Protein AF-0000000066671469 (afdb_homodimer)

InterPro domains:
  IPR004136 Nitronate monooxygenase [cd04730] (6-267)
  IPR013785 Aldolase-type TIM barrel [G3DSA:3.20.20.70] (1-340)

Nearest PDB structures (foldseek):
  5lsm-assembly6_E  TM=9.141E-01  e=2.714E-33  Shewanella oneidensis MR-1
  5lsm-assembly5_F  TM=9.129E-01  e=2.401E-33  Shewanella oneidensis MR-1
  5lsm-assembly3_H-4  TM=9.068E-01  e=1.416E-32  Shewanella oneidensis MR-1
  5lsm-assembly5_D  TM=8.955E-01  e=2.838E-31  Shewanella oneidensis MR-1
  5lsm-assembly6_G-5  TM=8.726E-01  e=1.637E-31  Shewanella oneidensis MR-1

pLDDT: mean 96.64, std 5.45, range [43.66, 98.94]

Radius of gyration: 25.26 Å; Cα contacts (8 Å, |Δi|>4): 1655; chains: 2; bounding box: 47×72×66 Å

Solvent-accessible surface area (backbone atoms only — not comparable to full-atom values): 33752 Å² total; per-residue (Å²): 108,73,77,78,65,37,42,30,50,40,31,42,42,54,35,57,85,40,36,46,31,43,62,32,31,28,33,33,23,73,51,32,28,40,14,26,40,38,34,48,90,33,48,42,68,56,39,50,53,44,52,52,51,22,56,75,65,31,89,62,68,39,28,41,30,42,52,44,64,72,72,79,60,63,64,82,68,47,45,66,48,54,54,58,51,44,71,82,39,62,61,46,67,64,44,76,72,47,57,45,44,69,56,36,52,53,47,41,43,76,56,52,49,52,26,39,33,31,32,34,27,69,76,52,45,67,58,44,48,50,35,42,74,46,63,20,46,38,32,31,34,26,56,46,61,70,50,42,52,53,35,53,74,35,60,42,60,31,37,32,40,45,15,59,32,28,42,30,66,59,37,46,65,76,80,54,77,86,51,63,64,45,58,69,44,32,40,67,30,44,42,50,54,37,62,76,71,47,84,64,51,31,30,33,29,37,26,44,59,45,15,24,40,44,22,13,42,30,11,34,63,26,66,27,32,34,35,49,52,37,49,43,46,11,78,48,24,45,44,51,68,50,50,49,61,54,39,68,47,87,64,57,35,25,71,32,18,52,61,30,13,45,54,22,21,15,46,61,34,59,47,49,72,71,35,31,88,68,40,42,78,28,52,48,23,36,31,44,16,37,43,53,37,29,52,50,19,52,75,68,59,37,62,45,48,37,90,37,57,25,18,68,34,34,64,60,40,49,81,41,53,47,34,59,47,51,48,51,34,50,52,38,17,53,53,23,40,53,52,36,61,67,44,63,63,54,82,123,108,73,76,80,68,38,43,30,51,39,29,42,42,54,36,56,86,40,37,45,30,44,60,33,29,28,33,32,23,73,51,32,28,40,15,25,40,37,34,48,90,32,48,41,68,56,40,50,51,44,53,51,52,23,55,72,67,30,87,64,68,40,26,40,30,40,54,45,64,70,69,79,61,64,62,82,68,46,46,65,49,53,53,59,50,46,74,82,39,62,62,43,67,62,42,76,71,46,57,45,42,70,55,36,51,52,46,40,42,78,55,53,47,51,28,38,34,30,33,34,27,69,75,51,45,68,58,45,48,50,35,43,75,46,63,20,45,38,32,32,35,25,56,46,61,71,51,42,52,54,35,51,73,35,59,43,60,31,37,32,41,45,15,57,31,28,43,30,66,60,38,45,64,75,80,55,78,87,51,63,65,44,59,70,46,30,40,67,29,44,42,52,53,36,61,75,71,48,85,66,52,32,32,33,27,37,27,45,57,47,16,24,40,45,22,13,40,29,11,36,63,26,67,28,31,34,36,48,54,37,49,44,45,10,78,48,25,45,43,51,68,50,51,48,61,55,40,68,44,90,65,57,35,25,73,33,19,54,59,29,12,45,54,22,19,15,46,61,36,58,47,50,73,71,35,32,88,67,40,42,77,27,52,48,23,36,32,44,18,38,44,53,37,28,52,52,18,53,76,67,58,37,61,45,48,38,90,38,56,25,18,70,35,34,65,59,39,49,80,41,53,47,33,59,46,50,50,51,34,51,54,38,18,53,52,22,40,52,53,36,63,67,45,62,67,54,82,123

Structure (mmCIF, N/CA/C/O backbone):
data_AF-0000000066671469-model_v1
#
loop_
_entity.id
_entity.type
_entity.pdbx_description
1 polymer 'Propionate 3-nitronate monooxygenase'
#
loop_
_atom_site.group_PDB
_atom_site.id
_atom_site.type_symbol
_atom_site.label_atom_id
_atom_site.label_alt_id
_atom_site.label_comp_id
_atom_site.label_asym_id
_atom_site.label_entity_id
_atom_site.label_seq_id
_atom_site.pdbx_PDB_ins_code
_atom_site.Cartn_x
_atom_site.Cartn_y
_atom_site.Cartn_z
_atom_site.occupancy
_atom_site.B_iso_or_equiv
_atom_site.auth_seq_id
_atom_site.auth_comp_id
_atom_site.auth_asym_id
_atom_site.auth_atom_id
_atom_site.pdbx_PDB_model_num
ATOM 1 N N . MET A 1 1 ? 20.531 -11.008 -22.906 1 92.94 1 MET A N 1
ATOM 2 C CA . MET A 1 1 ? 19.312 -11.344 -22.172 1 92.94 1 MET A CA 1
ATOM 3 C C . MET A 1 1 ? 18.078 -10.914 -22.938 1 92.94 1 MET A C 1
ATOM 5 O O . MET A 1 1 ? 18.125 -9.961 -23.719 1 92.94 1 MET A O 1
ATOM 9 N N . ILE A 1 2 ? 16.969 -11.641 -22.766 1 93.5 2 ILE A N 1
ATOM 10 C CA . ILE A 1 2 ? 15.695 -11.398 -23.453 1 93.5 2 ILE A CA 1
ATOM 11 C C . ILE A 1 2 ? 15.289 -9.938 -23.266 1 93.5 2 ILE A C 1
ATOM 13 O O . ILE A 1 2 ? 14.859 -9.273 -24.219 1 93.5 2 ILE A O 1
ATOM 17 N N . ILE A 1 3 ? 15.477 -9.438 -22.031 1 92.44 3 ILE A N 1
ATOM 18 C CA . ILE A 1 3 ? 15.031 -8.094 -21.672 1 92.44 3 ILE A CA 1
ATOM 19 C C . ILE A 1 3 ? 15.789 -7.059 -22.5 1 92.44 3 ILE A C 1
ATOM 21 O O . ILE A 1 3 ? 15.25 -6 -22.828 1 92.44 3 ILE A O 1
ATOM 25 N N . ASP A 1 4 ? 17 -7.32 -22.922 1 88.81 4 ASP A N 1
ATOM 26 C CA . ASP A 1 4 ? 17.844 -6.41 -23.703 1 88.81 4 ASP A CA 1
ATOM 27 C C . ASP A 1 4 ? 17.422 -6.414 -25.172 1 88.81 4 ASP A C 1
ATOM 29 O O . ASP A 1 4 ? 17.75 -5.492 -25.922 1 88.81 4 ASP A O 1
ATOM 33 N N . ASP A 1 5 ? 16.703 -7.379 -25.562 1 87.56 5 ASP A N 1
ATOM 34 C CA . ASP A 1 5 ? 16.375 -7.547 -26.984 1 87.56 5 ASP A CA 1
ATOM 35 C C . ASP A 1 5 ? 14.93 -7.172 -27.266 1 87.56 5 ASP A C 1
ATOM 37 O O . ASP A 1 5 ? 14.484 -7.227 -28.406 1 87.56 5 ASP A O 1
ATOM 41 N N . LEU A 1 6 ? 14.156 -6.781 -26.25 1 89.25 6 LEU A N 1
ATOM 42 C CA . LEU A 1 6 ? 12.758 -6.426 -26.469 1 89.25 6 LEU A CA 1
ATOM 43 C C . LEU A 1 6 ? 12.648 -5.133 -27.266 1 89.25 6 LEU A C 1
ATOM 45 O O . LEU A 1 6 ? 13.305 -4.141 -26.953 1 89.25 6 LEU A O 1
ATOM 49 N N . THR A 1 7 ? 11.82 -5.133 -28.328 1 89.44 7 THR A N 1
ATOM 50 C CA . THR A 1 7 ? 11.523 -3.93 -29.094 1 89.44 7 THR A CA 1
ATOM 51 C C . THR A 1 7 ? 10.609 -2.996 -28.312 1 89.44 7 THR A C 1
ATOM 53 O O . THR A 1 7 ? 10.734 -1.772 -28.406 1 89.44 7 THR A O 1
ATOM 56 N N . ILE A 1 8 ? 9.727 -3.57 -27.625 1 94.94 8 ILE A N 1
ATOM 57 C CA . ILE A 1 8 ? 8.805 -2.871 -26.734 1 94.94 8 ILE A CA 1
ATOM 58 C C . ILE A 1 8 ? 8.914 -3.445 -25.328 1 94.94 8 ILE A C 1
ATOM 60 O O . ILE A 1 8 ? 8.836 -4.66 -25.125 1 94.94 8 ILE A O 1
ATOM 64 N N . PRO A 1 9 ? 9.125 -2.629 -24.359 1 96.31 9 PRO A N 1
ATOM 65 C CA . PRO A 1 9 ? 9.336 -3.111 -22.984 1 96.31 9 PRO A CA 1
ATOM 66 C C . PRO A 1 9 ? 8.031 -3.479 -22.281 1 96.31 9 PRO A C 1
ATOM 68 O O . PRO A 1 9 ? 7.773 -3.01 -21.172 1 96.31 9 PRO A O 1
ATOM 71 N N . ILE A 1 10 ? 7.227 -4.254 -22.953 1 97.81 10 ILE A N 1
ATOM 72 C CA . ILE A 1 10 ? 5.949 -4.723 -22.438 1 97.81 10 ILE A CA 1
ATOM 73 C C . ILE A 1 10 ? 5.945 -6.246 -22.375 1 97.81 10 ILE A C 1
ATOM 75 O O . ILE A 1 10 ? 6.262 -6.918 -23.359 1 97.81 10 ILE A O 1
ATOM 79 N N . VAL A 1 11 ? 5.664 -6.758 -21.188 1 98.62 11 VAL A N 1
ATOM 80 C CA . VAL A 1 11 ? 5.555 -8.188 -20.938 1 98.62 11 VAL A CA 1
ATOM 81 C C . VAL A 1 11 ? 4.109 -8.547 -20.578 1 98.62 11 VAL A C 1
ATOM 83 O O . VAL A 1 11 ? 3.467 -7.844 -19.797 1 98.62 11 VAL A O 1
ATOM 86 N N . LEU A 1 12 ? 3.576 -9.57 -21.25 1 98.88 12 LEU A N 1
ATOM 87 C CA . LEU A 1 12 ? 2.27 -10.109 -20.891 1 98.88 12 LEU A CA 1
ATOM 88 C C . LEU A 1 12 ? 2.367 -10.984 -19.656 1 98.88 12 LEU A C 1
ATOM 90 O O . LEU A 1 12 ? 3.119 -11.961 -19.641 1 98.88 12 LEU A O 1
ATOM 94 N N . ALA A 1 13 ? 1.638 -10.562 -18.609 1 98.81 13 ALA A N 1
ATOM 95 C CA . ALA A 1 13 ? 1.617 -11.352 -17.375 1 98.81 13 ALA A CA 1
ATOM 96 C C . ALA A 1 13 ? 0.934 -12.695 -17.594 1 98.81 13 ALA A C 1
ATOM 98 O O . ALA A 1 13 ? -0.052 -12.789 -18.328 1 98.81 13 ALA A O 1
ATOM 99 N N . PRO A 1 14 ? 1.446 -13.734 -16.984 1 98.69 14 PRO A N 1
ATOM 100 C CA . PRO A 1 14 ? 0.707 -15 -16.969 1 98.69 14 PRO A CA 1
ATOM 101 C C . PRO A 1 14 ? -0.539 -14.938 -16.078 1 98.69 14 PRO A C 1
ATOM 103 O O . PRO A 1 14 ? -0.444 -14.617 -14.898 1 98.69 14 PRO A O 1
ATOM 106 N N . MET A 1 15 ? -1.627 -15.203 -16.609 1 97.94 15 MET A N 1
ATOM 107 C CA . MET A 1 15 ? -2.9 -15.164 -15.891 1 97.94 15 MET A CA 1
ATOM 108 C C . MET A 1 15 ? -3.582 -16.531 -15.922 1 97.94 15 MET A C 1
ATOM 110 O O . MET A 1 15 ? -4.41 -16.797 -16.797 1 97.94 15 MET A O 1
ATOM 114 N N . ALA A 1 16 ? -3.291 -17.281 -15.008 1 95.31 16 ALA A N 1
ATOM 115 C CA . ALA A 1 16 ? -3.748 -18.672 -14.945 1 95.31 16 ALA A CA 1
ATOM 116 C C . ALA A 1 16 ? -5.262 -18.734 -14.75 1 95.31 16 ALA A C 1
ATOM 118 O O . ALA A 1 16 ? -5.859 -17.844 -14.148 1 95.31 16 ALA A O 1
ATOM 119 N N . GLY A 1 17 ? -5.828 -19.766 -15.227 1 91.5 17 GLY A N 1
ATOM 120 C CA . GLY A 1 17 ? -7.238 -20.016 -14.977 1 91.5 17 GLY A CA 1
ATOM 121 C C . GLY A 1 17 ? -8.141 -19.578 -16.125 1 91.5 17 GLY A C 1
ATOM 122 O O . GLY A 1 17 ? -9.352 -19.469 -15.953 1 91.5 17 GLY A O 1
ATOM 123 N N . GLY A 1 18 ? -7.551 -19.219 -17.266 1 92.12 18 GLY A N 1
ATOM 124 C CA . GLY A 1 18 ? -8.43 -18.938 -18.375 1 92.12 18 GLY A CA 1
ATOM 125 C C . GLY A 1 18 ? -7.938 -17.781 -19.234 1 92.12 18 GLY A C 1
ATOM 126 O O . GLY A 1 18 ? -7.766 -17.938 -20.453 1 92.12 18 GLY A O 1
ATOM 127 N N . PRO A 1 19 ? -7.621 -16.688 -18.656 1 96.56 19 PRO A N 1
ATOM 128 C CA . PRO A 1 19 ? -7.336 -15.492 -19.453 1 96.56 19 PRO A CA 1
ATOM 129 C C . PRO A 1 19 ? -6.121 -15.664 -20.359 1 96.56 19 PRO A C 1
ATOM 131 O O . PRO A 1 19 ? -6.105 -15.148 -21.484 1 96.56 19 PRO A O 1
ATOM 134 N N . SER A 1 20 ? -5.137 -16.359 -19.922 1 96.38 20 SER A N 1
ATOM 135 C CA . SER A 1 20 ? -3.943 -16.609 -20.719 1 96.38 20 SER A CA 1
ATOM 136 C C . SER A 1 20 ? -4.199 -17.672 -21.781 1 96.38 20 SER A C 1
ATOM 138 O O . SER A 1 20 ? -4.414 -18.844 -21.469 1 96.38 20 SER A O 1
ATOM 140 N N . THR A 1 21 ? -4.262 -17.281 -23.031 1 98.19 21 THR A N 1
ATOM 141 C CA . THR A 1 21 ? -4.402 -18.188 -24.156 1 98.19 21 THR A CA 1
ATOM 142 C C . THR A 1 21 ? -3.188 -18.109 -25.078 1 98.19 21 THR A C 1
ATOM 144 O O . THR A 1 21 ? -2.455 -17.109 -25.062 1 98.19 21 THR A O 1
ATOM 147 N N . PRO A 1 22 ? -2.928 -19.203 -25.812 1 98.5 22 PRO A N 1
ATOM 148 C CA . PRO A 1 22 ? -1.897 -19.125 -26.859 1 98.5 22 PRO A CA 1
ATOM 149 C C . PRO A 1 22 ? -2.104 -17.938 -27.797 1 98.5 22 PRO A C 1
ATOM 151 O O . PRO A 1 22 ? -1.138 -17.281 -28.188 1 98.5 22 PRO A O 1
ATOM 154 N N . GLU A 1 23 ? -3.387 -17.625 -28.141 1 98.38 23 GLU A N 1
ATOM 155 C CA . GLU A 1 23 ? -3.715 -16.516 -29.047 1 98.38 23 GLU A CA 1
ATOM 156 C C . GLU A 1 23 ? -3.307 -15.18 -28.453 1 98.38 23 GLU A C 1
ATOM 158 O O . GLU A 1 23 ? -2.738 -14.336 -29.141 1 98.38 23 GLU A O 1
ATOM 163 N N . LEU A 1 24 ? -3.594 -14.969 -27.156 1 98.75 24 LEU A N 1
ATOM 164 C CA . LEU A 1 24 ? -3.215 -13.734 -26.469 1 98.75 24 LEU A CA 1
ATOM 165 C C . LEU A 1 24 ? -1.699 -13.586 -26.406 1 98.75 24 LEU A C 1
ATOM 167 O O . LEU A 1 24 ? -1.159 -12.523 -26.719 1 98.75 24 LEU A O 1
ATOM 171 N N . THR A 1 25 ? -1.001 -14.664 -26 1 98.69 25 THR A N 1
ATOM 172 C CA . THR A 1 25 ? 0.455 -14.68 -25.922 1 98.69 25 THR A CA 1
ATOM 173 C C . THR A 1 25 ? 1.081 -14.352 -27.266 1 98.69 25 THR A C 1
ATOM 175 O O . THR A 1 25 ? 1.972 -13.5 -27.359 1 98.69 25 THR A O 1
ATOM 178 N N . ALA A 1 26 ? 0.572 -14.969 -28.312 1 98.38 26 ALA A N 1
ATOM 179 C CA . ALA A 1 26 ? 1.08 -14.75 -29.672 1 98.38 26 ALA A CA 1
ATOM 180 C C . ALA A 1 26 ? 0.849 -13.305 -30.109 1 98.38 26 ALA A C 1
ATOM 182 O O . ALA A 1 26 ? 1.729 -12.688 -30.719 1 98.38 26 ALA A O 1
ATOM 183 N N . ALA A 1 27 ? -0.359 -12.781 -29.812 1 98.31 27 ALA A N 1
ATOM 184 C CA . ALA A 1 27 ? -0.706 -11.422 -30.234 1 98.31 27 ALA A CA 1
ATOM 185 C C . ALA A 1 27 ? 0.233 -10.398 -29.609 1 98.31 27 ALA A C 1
ATOM 187 O O . ALA A 1 27 ? 0.713 -9.492 -30.281 1 98.31 27 ALA A O 1
ATOM 188 N N . VAL A 1 28 ? 0.548 -10.516 -28.328 1 98.06 28 VAL A N 1
ATOM 189 C CA . VAL A 1 28 ? 1.421 -9.586 -27.609 1 98.06 28 VAL A CA 1
ATOM 190 C C . VAL A 1 28 ? 2.846 -9.695 -28.156 1 98.06 28 VAL A C 1
ATOM 192 O O . VAL A 1 28 ? 3.506 -8.688 -28.406 1 98.06 28 VAL A O 1
ATOM 195 N N . THR A 1 29 ? 3.33 -10.961 -28.344 1 96.62 29 THR A N 1
ATOM 196 C CA . THR A 1 29 ? 4.699 -11.188 -28.797 1 96.62 29 THR A CA 1
ATOM 197 C C . THR A 1 29 ? 4.891 -10.688 -30.219 1 96.62 29 THR A C 1
ATOM 199 O O . THR A 1 29 ? 5.91 -10.07 -30.547 1 96.62 29 THR A O 1
ATOM 202 N N . ARG A 1 30 ? 3.881 -10.867 -31.078 1 94.94 30 ARG A N 1
ATOM 203 C CA . ARG A 1 30 ? 3.945 -10.391 -32.469 1 94.94 30 ARG A CA 1
ATOM 204 C C . ARG A 1 30 ? 4 -8.867 -32.5 1 94.94 30 ARG A C 1
ATOM 206 O O . ARG A 1 30 ? 4.574 -8.297 -33.438 1 94.94 30 ARG A O 1
ATOM 213 N N . ALA A 1 31 ? 3.434 -8.266 -31.547 1 95.25 31 ALA A N 1
ATOM 214 C CA . ALA A 1 31 ? 3.387 -6.805 -31.5 1 95.25 31 ALA A CA 1
ATOM 215 C C . ALA A 1 31 ? 4.695 -6.227 -30.969 1 95.25 31 ALA A C 1
ATOM 217 O O . ALA A 1 31 ? 4.875 -5.008 -30.938 1 95.25 31 ALA A O 1
ATOM 218 N N . GLY A 1 32 ? 5.648 -7.09 -30.562 1 94.44 32 GLY A N 1
ATOM 219 C CA . GLY A 1 32 ? 6.957 -6.621 -30.141 1 94.44 32 GLY A CA 1
ATOM 220 C C . GLY A 1 32 ? 7.184 -6.762 -28.656 1 94.44 32 GLY A C 1
ATOM 221 O O . GLY A 1 32 ? 8.281 -6.508 -28.156 1 94.44 32 GLY A O 1
ATOM 222 N N . GLY A 1 33 ? 6.102 -7.207 -27.891 1 96.62 33 GLY A N 1
ATOM 223 C CA . GLY A 1 33 ? 6.266 -7.512 -26.484 1 96.62 33 GLY A CA 1
ATOM 224 C C . GLY A 1 33 ? 6.777 -8.914 -26.234 1 96.62 33 GLY A C 1
ATOM 225 O O . GLY A 1 33 ? 7.277 -9.578 -27.141 1 96.62 33 GLY A O 1
ATOM 226 N N . PHE A 1 34 ? 6.852 -9.289 -25.016 1 97.94 34 PHE A N 1
ATOM 227 C CA . PHE A 1 34 ? 7.211 -10.641 -24.594 1 97.94 34 PHE A CA 1
ATOM 228 C C . PHE A 1 34 ? 6.074 -11.281 -23.812 1 97.94 34 PHE A C 1
ATOM 230 O O . PHE A 1 34 ? 5.602 -10.719 -22.812 1 97.94 34 PHE A O 1
ATOM 237 N N . GLY A 1 35 ? 5.605 -12.398 -24.281 1 98.19 35 GLY A N 1
ATOM 238 C CA . GLY A 1 35 ? 4.449 -13.016 -23.656 1 98.19 35 GLY A CA 1
ATOM 239 C C . GLY A 1 35 ? 4.805 -14.219 -22.797 1 98.19 35 GLY A C 1
ATOM 240 O O . GLY A 1 35 ? 5.672 -15.016 -23.172 1 98.19 35 GLY A O 1
ATOM 241 N N . PHE A 1 36 ? 4.152 -14.336 -21.641 1 98.62 36 PHE A N 1
ATOM 242 C CA . PHE A 1 36 ? 4.207 -15.555 -20.828 1 98.62 36 PHE A CA 1
ATOM 243 C C . PHE A 1 36 ? 2.898 -16.328 -20.922 1 98.62 36 PHE A C 1
ATOM 245 O O . PHE A 1 36 ? 1.817 -15.758 -20.75 1 98.62 36 PHE A O 1
ATOM 252 N N . LEU A 1 37 ? 3.023 -17.562 -21.219 1 98.19 37 LEU A N 1
ATOM 253 C CA . LEU A 1 37 ? 1.923 -18.5 -21.016 1 98.19 37 LEU A CA 1
ATOM 254 C C . LEU A 1 37 ? 1.815 -18.922 -19.562 1 98.19 37 LEU A C 1
ATOM 256 O O . LEU A 1 37 ? 2.83 -19.156 -18.906 1 98.19 37 LEU A O 1
ATOM 260 N N . ALA A 1 38 ? 0.601 -18.938 -19.047 1 98.38 38 ALA A N 1
ATOM 261 C CA . ALA A 1 38 ? 0.368 -19.438 -17.703 1 98.38 38 ALA A CA 1
ATOM 262 C C . ALA A 1 38 ? 0.188 -20.953 -17.688 1 98.38 38 ALA A C 1
ATOM 264 O O . ALA A 1 38 ? -0.628 -21.484 -18.453 1 98.38 38 ALA A O 1
ATOM 265 N N . ALA A 1 39 ? 0.874 -21.641 -16.891 1 98.5 39 ALA A N 1
ATOM 266 C CA . ALA A 1 39 ? 0.75 -23.078 -16.781 1 98.5 39 ALA A CA 1
ATOM 267 C C . ALA A 1 39 ? 0.127 -23.5 -15.453 1 98.5 39 ALA A C 1
ATOM 269 O O . ALA A 1 39 ? -0.037 -24.688 -15.18 1 98.5 39 ALA A O 1
ATOM 270 N N . GLY A 1 40 ? -0.161 -22.5 -14.578 1 97.56 40 GLY A N 1
ATOM 271 C CA . GLY A 1 40 ? -0.863 -22.812 -13.344 1 97.56 40 GLY A CA 1
ATOM 272 C C . GLY A 1 40 ? -2.129 -23.625 -13.57 1 97.56 40 GLY A C 1
ATOM 273 O O . GLY A 1 40 ? -2.916 -23.312 -14.469 1 97.56 40 GLY A O 1
ATOM 274 N N . TYR A 1 41 ? -2.369 -24.672 -12.852 1 96.19 41 TYR A N 1
ATOM 275 C CA . TYR A 1 41 ? -3.551 -25.531 -12.836 1 96.19 41 TYR A CA 1
ATOM 276 C C . TYR A 1 41 ? -3.592 -26.438 -14.062 1 96.19 41 TYR A C 1
ATOM 278 O O . TYR A 1 41 ? -4.594 -27.109 -14.312 1 96.19 41 TYR A O 1
ATOM 286 N N . LEU A 1 42 ? -2.525 -26.438 -14.844 1 97.69 42 LEU A N 1
ATOM 287 C CA . LEU A 1 42 ? -2.422 -27.328 -16 1 97.69 42 LEU A CA 1
ATOM 288 C C . LEU A 1 42 ? -1.477 -28.484 -15.719 1 97.69 42 LEU A C 1
ATOM 290 O O . LEU A 1 42 ? -0.496 -28.328 -14.984 1 97.69 42 LEU A O 1
ATOM 294 N N . SER A 1 43 ? -1.778 -29.641 -16.312 1 98.06 43 SER A N 1
ATOM 295 C CA . SER A 1 43 ? -0.816 -30.734 -16.328 1 98.06 43 SER A CA 1
ATOM 296 C C . SER A 1 43 ? 0.35 -30.422 -17.266 1 98.06 43 SER A C 1
ATOM 298 O O . SER A 1 43 ? 0.272 -29.5 -18.078 1 98.06 43 SER A O 1
ATOM 300 N N . ALA A 1 44 ? 1.479 -31.188 -17.094 1 98.62 44 ALA A N 1
ATOM 301 C CA . ALA A 1 44 ? 2.598 -31.078 -18.031 1 98.62 44 ALA A CA 1
ATOM 302 C C . ALA A 1 44 ? 2.145 -31.297 -19.469 1 98.62 44 ALA A C 1
ATOM 304 O O . ALA A 1 44 ? 2.592 -30.609 -20.375 1 98.62 44 ALA A O 1
ATOM 305 N N . ALA A 1 45 ? 1.201 -32.25 -19.672 1 98.56 45 ALA A N 1
ATOM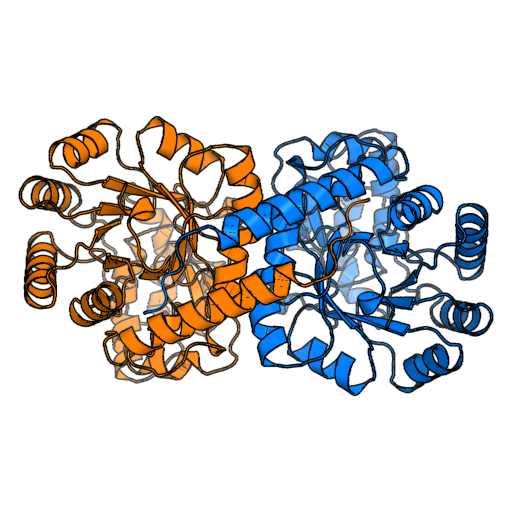 306 C CA . ALA A 1 45 ? 0.688 -32.562 -21 1 98.56 45 ALA A CA 1
ATOM 307 C C . ALA A 1 45 ? -0.092 -31.375 -21.578 1 98.56 45 ALA A C 1
ATOM 309 O O . ALA A 1 45 ? 0.091 -31 -22.734 1 98.56 45 ALA A O 1
ATOM 310 N N . ASP A 1 46 ? -0.98 -30.781 -20.766 1 98.31 46 ASP A N 1
ATOM 311 C CA . ASP A 1 46 ? -1.742 -29.625 -21.188 1 98.31 46 ASP A CA 1
ATOM 312 C C . ASP A 1 46 ? -0.822 -28.438 -21.469 1 98.31 46 ASP A C 1
ATOM 314 O O . ASP A 1 46 ? -1.066 -27.656 -22.391 1 98.31 46 ASP A O 1
ATOM 318 N N . THR A 1 47 ? 0.198 -28.281 -20.625 1 98.69 47 THR A N 1
ATOM 319 C CA . THR A 1 47 ? 1.192 -27.234 -20.828 1 98.69 47 THR A CA 1
ATOM 320 C C . THR A 1 47 ? 1.902 -27.422 -22.172 1 98.69 47 THR A C 1
ATOM 322 O O . THR A 1 47 ? 2.064 -26.469 -22.938 1 98.69 47 THR A O 1
ATOM 325 N N . ALA A 1 48 ? 2.297 -28.656 -22.453 1 98.81 48 ALA A N 1
ATOM 326 C CA . ALA A 1 48 ? 2.945 -28.969 -23.719 1 98.81 48 ALA A CA 1
ATOM 327 C C . ALA A 1 48 ? 2.049 -28.594 -24.906 1 98.81 48 ALA A C 1
ATOM 329 O O . ALA A 1 48 ? 2.521 -28.062 -25.906 1 98.81 48 ALA A O 1
ATOM 330 N N . ALA A 1 49 ? 0.757 -28.938 -24.797 1 98.62 49 ALA A N 1
ATOM 331 C CA . ALA A 1 49 ? -0.199 -28.609 -25.859 1 98.62 49 ALA A CA 1
ATOM 332 C C . ALA A 1 49 ? -0.294 -27.109 -26.078 1 98.62 49 ALA A C 1
ATOM 334 O O . ALA A 1 49 ? -0.372 -26.641 -27.219 1 98.62 49 ALA A O 1
ATOM 335 N N . ARG A 1 50 ? -0.286 -26.328 -25.031 1 98.31 50 ARG A N 1
ATOM 336 C CA . ARG A 1 50 ? -0.355 -24.875 -25.141 1 98.31 50 ARG A CA 1
ATOM 337 C C . ARG A 1 50 ? 0.926 -24.297 -25.734 1 98.31 50 ARG A C 1
ATOM 339 O O . ARG A 1 50 ? 0.883 -23.344 -26.5 1 98.31 50 ARG A O 1
ATOM 346 N N . ILE A 1 51 ? 2.076 -24.844 -25.344 1 98.69 51 ILE A N 1
ATOM 347 C CA . ILE A 1 51 ? 3.35 -24.438 -25.922 1 98.69 51 ILE A CA 1
ATOM 348 C C . ILE A 1 51 ? 3.326 -24.672 -27.438 1 98.69 51 ILE A C 1
ATOM 350 O O . ILE A 1 51 ? 3.68 -23.797 -28.219 1 98.69 51 ILE A O 1
ATOM 354 N N . ALA A 1 52 ? 2.865 -25.859 -27.844 1 98.56 52 ALA A N 1
ATOM 355 C CA . ALA A 1 52 ? 2.789 -26.188 -29.266 1 98.56 52 ALA A CA 1
ATOM 356 C C . ALA A 1 52 ? 1.851 -25.25 -30 1 98.56 52 ALA A C 1
ATOM 358 O O . ALA A 1 52 ? 2.17 -24.781 -31.094 1 98.56 52 ALA A O 1
ATOM 359 N N . ALA A 1 53 ? 0.672 -24.969 -29.438 1 98.56 53 ALA A N 1
ATOM 360 C CA . ALA A 1 53 ? -0.292 -24.062 -30.047 1 98.56 53 ALA A CA 1
ATOM 361 C C . ALA A 1 53 ? 0.304 -22.656 -30.203 1 98.56 53 ALA A C 1
ATOM 363 O O . ALA A 1 53 ? 0.091 -22 -31.219 1 98.56 53 ALA A O 1
ATOM 364 N N . THR A 1 54 ? 1.042 -22.172 -29.203 1 98.56 54 THR A N 1
ATOM 365 C CA . THR A 1 54 ? 1.668 -20.859 -29.25 1 98.56 54 THR A CA 1
ATOM 366 C C . THR A 1 54 ? 2.734 -20.812 -30.344 1 98.56 54 THR A C 1
ATOM 368 O O . THR A 1 54 ? 2.809 -19.844 -31.109 1 98.56 54 THR A O 1
ATOM 371 N N . ARG A 1 55 ? 3.557 -21.828 -30.453 1 98.25 55 ARG A N 1
ATOM 372 C CA . ARG A 1 55 ? 4.594 -21.906 -31.469 1 98.25 55 ARG A CA 1
ATOM 373 C C . ARG A 1 55 ? 3.984 -21.938 -32.875 1 98.25 55 ARG A C 1
ATOM 375 O O . ARG A 1 55 ? 4.586 -21.453 -33.844 1 98.25 55 ARG A O 1
ATOM 382 N N . SER A 1 56 ? 2.82 -22.516 -33 1 97.81 56 SER A N 1
ATOM 383 C CA . SER A 1 56 ? 2.117 -22.531 -34.281 1 97.81 56 SER A CA 1
ATOM 384 C C . SER A 1 56 ? 1.587 -21.156 -34.625 1 97.81 56 SER A C 1
ATOM 386 O O . SER A 1 56 ? 1.438 -20.812 -35.812 1 97.81 56 SER A O 1
ATOM 388 N N . ALA A 1 57 ? 1.342 -20.359 -33.625 1 97.06 57 ALA A N 1
ATOM 389 C CA . ALA A 1 57 ? 0.717 -19.062 -33.812 1 97.06 57 ALA A CA 1
ATOM 390 C C . ALA A 1 57 ? 1.77 -17.969 -34.031 1 97.06 57 ALA A C 1
ATOM 392 O O . ALA A 1 57 ? 1.472 -16.906 -34.562 1 97.06 57 ALA A O 1
ATOM 393 N N . THR A 1 58 ? 2.99 -18.219 -33.594 1 96.69 58 THR A N 1
ATOM 394 C CA . THR A 1 58 ? 4.039 -17.219 -33.719 1 96.69 58 THR A CA 1
ATOM 395 C C . THR A 1 58 ? 5.418 -17.875 -33.688 1 96.69 58 THR A C 1
ATOM 397 O O . THR A 1 58 ? 5.621 -18.859 -33 1 96.69 58 THR A O 1
ATOM 400 N N . ASP A 1 59 ? 6.434 -17.203 -34.344 1 95.31 59 ASP A N 1
ATOM 401 C CA . ASP A 1 59 ? 7.828 -17.641 -34.312 1 95.31 59 ASP A CA 1
ATOM 402 C C . ASP A 1 59 ? 8.617 -16.875 -33.25 1 95.31 59 ASP A C 1
ATOM 404 O O . ASP A 1 59 ? 9.781 -17.188 -33 1 95.31 59 ASP A O 1
ATOM 408 N N . ALA A 1 60 ? 7.953 -15.938 -32.656 1 95.56 60 ALA A N 1
ATOM 409 C CA . ALA A 1 60 ? 8.633 -15.125 -31.641 1 95.56 60 ALA A CA 1
ATOM 410 C C . ALA A 1 60 ? 8.82 -15.906 -30.344 1 95.56 60 ALA A C 1
ATOM 412 O O . ALA A 1 60 ? 8.016 -16.781 -30.016 1 95.56 60 ALA A O 1
ATOM 413 N N . PRO A 1 61 ? 9.938 -15.609 -29.703 1 96.62 61 PRO A N 1
ATOM 414 C CA . PRO A 1 61 ? 10.156 -16.281 -28.422 1 96.62 61 PRO A CA 1
ATOM 415 C C . PRO A 1 61 ? 9.117 -15.891 -27.359 1 96.62 61 PRO A C 1
ATOM 417 O O . PRO A 1 61 ? 8.602 -14.773 -27.391 1 96.62 61 PRO A O 1
ATOM 420 N N . PHE A 1 62 ? 8.758 -16.75 -26.484 1 98.31 62 PHE A N 1
ATOM 421 C CA . PHE A 1 62 ? 7.84 -16.547 -25.375 1 98.31 62 PHE A CA 1
ATOM 422 C C . PHE A 1 62 ? 8.266 -17.359 -24.156 1 98.31 62 PHE A C 1
ATOM 424 O O . PHE A 1 62 ? 9.234 -18.125 -24.219 1 98.31 62 PHE A O 1
ATOM 431 N N . GLY A 1 63 ? 7.652 -17.094 -23.016 1 98.75 63 GLY A N 1
ATOM 432 C CA . GLY A 1 63 ? 7.957 -17.812 -21.781 1 98.75 63 GLY A CA 1
ATOM 433 C C . GLY A 1 63 ? 6.777 -18.578 -21.234 1 98.75 63 GLY A C 1
ATOM 434 O O . GLY A 1 63 ? 5.664 -18.484 -21.75 1 98.75 63 GLY A O 1
ATOM 435 N N . VAL A 1 64 ? 7.062 -19.406 -20.266 1 98.94 64 VAL A N 1
ATOM 436 C CA . VAL A 1 64 ? 6.055 -20.156 -19.531 1 98.94 64 VAL A CA 1
ATOM 437 C C . VAL A 1 64 ? 6.199 -19.891 -18.031 1 98.94 64 VAL A C 1
ATOM 439 O O . VAL A 1 64 ? 7.316 -19.859 -17.516 1 98.94 64 VAL A O 1
ATOM 442 N N . ASN A 1 65 ? 5.105 -19.625 -17.422 1 98.94 65 ASN A N 1
ATOM 443 C CA . ASN A 1 65 ? 5.105 -19.375 -15.977 1 98.94 65 ASN A CA 1
ATOM 444 C C . ASN A 1 65 ? 4.68 -20.609 -15.195 1 98.94 65 ASN A C 1
ATOM 446 O O . ASN A 1 65 ? 3.721 -21.297 -15.57 1 98.94 65 ASN A O 1
ATOM 450 N N . LEU A 1 66 ? 5.352 -20.906 -14.117 1 98.88 66 LEU A N 1
ATOM 451 C CA . LEU A 1 66 ? 5.066 -22.016 -13.219 1 98.88 66 LEU A CA 1
ATOM 452 C C . LEU A 1 66 ? 4.785 -21.516 -11.805 1 98.88 66 LEU A C 1
ATOM 454 O O . LEU A 1 66 ? 5.336 -20.5 -11.383 1 98.88 66 LEU A O 1
ATOM 458 N N . PHE A 1 67 ? 3.973 -22.266 -11.055 1 98.56 67 PHE A N 1
ATOM 459 C CA . PHE A 1 67 ? 3.748 -22.062 -9.633 1 98.56 67 PHE A CA 1
ATOM 460 C C . PHE A 1 67 ? 4.691 -22.922 -8.805 1 98.56 67 PHE A C 1
ATOM 462 O O . PHE A 1 67 ? 4.668 -24.156 -8.906 1 98.56 67 PHE A O 1
ATOM 469 N N . VAL A 1 68 ? 5.508 -22.297 -8.031 1 98.69 68 VAL A N 1
ATOM 470 C CA . VAL A 1 68 ? 6.359 -23.047 -7.109 1 98.69 68 VAL A CA 1
ATOM 471 C C . VAL A 1 68 ? 5.512 -23.641 -5.992 1 98.69 68 VAL A C 1
ATOM 473 O O . VAL A 1 68 ? 4.781 -22.922 -5.301 1 98.69 68 VAL A O 1
ATOM 476 N N . PRO A 1 69 ? 5.605 -24.953 -5.859 1 97.56 69 PRO A N 1
ATOM 477 C CA . PRO A 1 69 ? 4.754 -25.578 -4.844 1 97.56 69 PRO A CA 1
ATOM 478 C C . PRO A 1 69 ? 5.207 -25.266 -3.422 1 97.56 69 PRO A C 1
ATOM 480 O O . PRO A 1 69 ? 6.406 -25.141 -3.164 1 97.56 69 PRO A O 1
ATOM 483 N N . GLY A 1 70 ? 4.25 -25 -2.566 1 95.25 70 GLY A N 1
ATOM 484 C CA . GLY A 1 70 ? 4.477 -24.938 -1.131 1 95.25 70 GLY A CA 1
ATOM 485 C C . GLY A 1 70 ? 4.082 -26.219 -0.412 1 95.25 70 GLY A C 1
ATOM 486 O O . GLY A 1 70 ? 3.625 -27.172 -1.039 1 95.25 70 GLY A O 1
ATOM 487 N N . PRO A 1 71 ? 4.293 -26.297 0.877 1 95.62 71 PRO A N 1
ATOM 488 C CA . PRO A 1 71 ? 3.9 -27.484 1.645 1 95.62 71 PRO A CA 1
ATOM 489 C C . PRO A 1 71 ? 2.387 -27.625 1.765 1 95.62 71 PRO A C 1
ATOM 491 O O . PRO A 1 71 ? 1.657 -26.641 1.697 1 95.62 71 PRO A O 1
ATOM 494 N N . ALA A 1 72 ? 1.956 -28.891 1.843 1 96.94 72 ALA A N 1
ATOM 495 C CA . ALA A 1 72 ? 0.544 -29.141 2.117 1 96.94 72 ALA A CA 1
ATOM 496 C C . ALA A 1 72 ? 0.123 -28.531 3.447 1 96.94 72 ALA A C 1
ATOM 498 O O . ALA A 1 72 ? 0.878 -28.562 4.422 1 96.94 72 ALA A O 1
ATOM 499 N N . THR A 1 73 ? -1.099 -27.953 3.512 1 97.38 73 THR A N 1
ATOM 500 C CA . THR A 1 73 ? -1.664 -27.438 4.754 1 97.38 73 THR A CA 1
ATOM 501 C C . THR A 1 73 ? -2.447 -28.516 5.484 1 97.38 73 THR A C 1
ATOM 503 O O . THR A 1 73 ? -3.295 -29.188 4.891 1 97.38 73 THR A O 1
ATOM 506 N N . PRO A 1 74 ? -2.195 -28.688 6.781 1 97.5 74 PRO A N 1
ATOM 507 C CA . PRO A 1 74 ? -2.996 -29.656 7.531 1 97.5 74 PRO A CA 1
ATOM 508 C C . PRO A 1 74 ? -4.488 -29.344 7.492 1 97.5 74 PRO A C 1
ATOM 510 O O . PRO A 1 74 ? -4.887 -28.188 7.633 1 97.5 74 PRO A O 1
ATOM 513 N N . ALA A 1 75 ? -5.254 -30.438 7.281 1 96.62 75 ALA A N 1
ATOM 514 C CA . ALA A 1 75 ? -6.699 -30.297 7.105 1 96.62 75 ALA A CA 1
ATOM 515 C C . ALA A 1 75 ? -7.328 -29.547 8.273 1 96.62 75 ALA A C 1
ATOM 517 O O . ALA A 1 75 ? -8.297 -28.812 8.094 1 96.62 75 ALA A O 1
ATOM 518 N N . ALA A 1 76 ? -6.855 -29.688 9.422 1 97.5 76 ALA A N 1
ATOM 519 C CA . ALA A 1 76 ? -7.398 -29.078 10.633 1 97.5 76 ALA A CA 1
ATOM 520 C C . ALA A 1 76 ? -7.348 -27.562 10.547 1 97.5 76 ALA A C 1
ATOM 522 O O . ALA A 1 76 ? -8.141 -26.875 11.195 1 97.5 76 ALA A O 1
ATOM 523 N N . GLU A 1 77 ? -6.422 -27.047 9.719 1 97.25 77 GLU A N 1
ATOM 524 C CA . GLU A 1 77 ? -6.207 -25.609 9.633 1 97.25 77 GLU A CA 1
ATOM 525 C C . GLU A 1 77 ? -7.266 -24.953 8.758 1 97.25 77 GLU A C 1
ATOM 527 O O . GLU A 1 77 ? -7.418 -23.719 8.781 1 97.25 77 GLU A O 1
ATOM 532 N N . PHE A 1 78 ? -8.031 -25.656 7.988 1 97.94 78 PHE A N 1
ATOM 533 C CA . PHE A 1 78 ? -9.023 -25.031 7.125 1 97.94 78 PHE A CA 1
ATOM 534 C C . PHE A 1 78 ? -10.359 -25.734 7.23 1 97.94 78 PHE A C 1
ATOM 536 O O . PHE A 1 78 ? -11.297 -25.422 6.496 1 97.94 78 PHE A O 1
ATOM 543 N N . ALA A 1 79 ? -10.555 -26.719 8.117 1 97.38 79 ALA A N 1
ATOM 544 C CA . ALA A 1 79 ? -11.781 -27.5 8.281 1 97.38 79 ALA A CA 1
ATOM 545 C C . ALA A 1 79 ? -12.953 -26.578 8.656 1 97.38 79 ALA A C 1
ATOM 547 O O . ALA A 1 79 ? -14.039 -26.703 8.094 1 97.38 79 ALA A O 1
ATOM 548 N N . ASP A 1 80 ? -12.766 -25.719 9.617 1 98.25 80 ASP A N 1
ATOM 549 C CA . ASP A 1 80 ? -13.82 -24.812 10.062 1 98.25 80 ASP A CA 1
ATOM 550 C C . ASP A 1 80 ? -14.281 -23.891 8.93 1 98.25 80 ASP A C 1
ATOM 552 O O . ASP A 1 80 ? -15.469 -23.594 8.805 1 98.25 80 ASP A O 1
ATOM 556 N N . TYR A 1 81 ? -13.398 -23.469 8.227 1 98.31 81 TYR A N 1
ATOM 557 C CA . TYR A 1 81 ? -13.719 -22.609 7.098 1 98.31 81 TYR A CA 1
ATOM 558 C C . TYR A 1 81 ? -14.57 -23.344 6.07 1 98.31 81 TYR A C 1
ATOM 560 O O . TYR A 1 81 ? -15.555 -22.797 5.566 1 98.31 81 TYR A O 1
ATOM 568 N N . LEU A 1 82 ? -14.188 -24.609 5.684 1 98 82 LEU A N 1
ATOM 569 C CA . LEU A 1 82 ? -14.977 -25.406 4.754 1 98 82 LEU A CA 1
ATOM 570 C C . LEU A 1 82 ? -16.375 -25.641 5.289 1 98 82 LEU A C 1
ATOM 572 O O . LEU A 1 82 ? -17.359 -25.641 4.527 1 98 82 LEU A O 1
ATOM 576 N N . THR A 1 83 ? -16.484 -25.797 6.578 1 97.94 83 THR A N 1
ATOM 577 C CA . THR A 1 83 ? -17.797 -25.938 7.207 1 97.94 83 THR A CA 1
ATOM 578 C C . THR A 1 83 ? -18.609 -24.656 7.051 1 97.94 83 THR A C 1
ATOM 580 O O . THR A 1 83 ? -19.797 -24.719 6.715 1 97.94 83 THR A O 1
ATOM 583 N N . GLU A 1 84 ? -17.969 -23.578 7.262 1 98.25 84 GLU A N 1
ATOM 584 C CA . GLU A 1 84 ? -18.609 -22.281 7.059 1 98.25 84 GLU A CA 1
ATOM 585 C C . GLU A 1 84 ? -19.125 -22.141 5.625 1 98.25 84 GLU A C 1
ATOM 587 O O . GLU A 1 84 ? -20.266 -21.766 5.406 1 98.25 84 GLU A O 1
ATOM 592 N N . LEU A 1 85 ? -18.312 -22.406 4.637 1 97.94 85 LEU A N 1
ATOM 593 C CA . LEU A 1 85 ? -18.672 -22.25 3.232 1 97.94 85 LEU A CA 1
ATOM 594 C C . LEU A 1 85 ? -19.828 -23.188 2.865 1 97.94 85 LEU A C 1
ATOM 596 O O . LEU A 1 85 ? -20.703 -22.812 2.076 1 97.94 85 LEU A O 1
ATOM 600 N N . ALA A 1 86 ? -19.828 -24.328 3.4 1 96.25 86 ALA A N 1
ATOM 601 C CA . ALA A 1 86 ? -20.781 -25.375 3.033 1 96.25 86 ALA A CA 1
ATOM 602 C C . ALA A 1 86 ? -22.172 -25.031 3.525 1 96.25 86 ALA A C 1
ATOM 604 O O . ALA A 1 86 ? -23.156 -25.656 3.096 1 96.25 86 ALA A O 1
ATOM 605 N N . ARG A 1 87 ? -22.25 -24.125 4.395 1 96.25 87 ARG A N 1
ATOM 606 C CA . ARG A 1 87 ? -23.562 -23.734 4.906 1 96.25 87 ARG A CA 1
ATOM 607 C C . ARG A 1 87 ? -24.453 -23.188 3.789 1 96.25 87 ARG A C 1
ATOM 609 O O . ARG A 1 87 ? -25.656 -23.453 3.756 1 96.25 87 ARG A O 1
ATOM 616 N N . ASP A 1 88 ? -23.844 -22.484 2.85 1 92.69 88 ASP A N 1
ATOM 617 C CA . ASP A 1 88 ? -24.656 -21.781 1.864 1 92.69 88 ASP A CA 1
ATOM 618 C C . ASP A 1 88 ? -24.156 -22.031 0.448 1 92.69 88 ASP A C 1
ATOM 620 O O . ASP A 1 88 ? -24.594 -21.391 -0.503 1 92.69 88 ASP A O 1
ATOM 624 N N . ASN A 1 89 ? -23.219 -22.938 0.313 1 95 89 ASN A N 1
ATOM 625 C CA . ASN A 1 89 ? -22.609 -23.172 -0.99 1 95 89 ASN A CA 1
ATOM 626 C C . ASN A 1 89 ? -22.281 -24.641 -1.211 1 95 89 ASN A C 1
ATOM 628 O O . ASN A 1 89 ? -22.125 -25.406 -0.25 1 95 89 ASN A O 1
ATOM 632 N N . GLU A 1 90 ? -22.312 -25.016 -2.408 1 93.69 90 GLU A N 1
ATOM 633 C CA . GLU A 1 90 ? -21.719 -26.297 -2.77 1 93.69 90 GLU A CA 1
ATOM 634 C C . GLU A 1 90 ? -20.188 -26.219 -2.754 1 93.69 90 GLU A C 1
ATOM 636 O O . GLU A 1 90 ? -19.594 -25.438 -3.5 1 93.69 90 GLU A O 1
ATOM 641 N N . VAL A 1 91 ? -19.641 -26.984 -1.877 1 94.69 91 VAL A N 1
ATOM 642 C CA . VAL A 1 91 ? -18.188 -26.984 -1.734 1 94.69 91 VAL A CA 1
ATOM 643 C C . VAL A 1 91 ? -17.609 -28.281 -2.273 1 94.69 91 VAL A C 1
ATOM 645 O O . VAL A 1 91 ? -18.172 -29.359 -2.053 1 94.69 91 VAL A O 1
ATOM 648 N N . GLY A 1 92 ? -16.484 -28.156 -3.049 1 97 92 GLY A N 1
ATOM 649 C CA . GLY A 1 92 ? -15.789 -29.328 -3.561 1 97 92 GLY A CA 1
ATOM 650 C C . GLY A 1 92 ? -14.797 -29.922 -2.57 1 97 92 GLY A C 1
ATOM 651 O O . GLY A 1 92 ? -14.875 -29.641 -1.37 1 97 92 GLY A O 1
ATOM 652 N N . THR A 1 93 ? -13.969 -30.812 -2.984 1 96.38 93 THR A N 1
ATOM 653 C CA . THR A 1 93 ? -12.977 -31.484 -2.152 1 96.38 93 THR A CA 1
ATOM 654 C C . THR A 1 93 ? -11.664 -30.703 -2.146 1 96.38 93 THR A C 1
ATOM 656 O O . THR A 1 93 ? -11.07 -30.469 -3.201 1 96.38 93 THR A O 1
ATOM 659 N N . ALA A 1 94 ? -11.297 -30.297 -0.926 1 96.5 94 ALA A N 1
ATOM 660 C CA . ALA A 1 94 ? -9.969 -29.719 -0.776 1 96.5 94 ALA A CA 1
ATOM 661 C C . ALA A 1 94 ? -8.883 -30.719 -1.141 1 96.5 94 ALA A C 1
ATOM 663 O O . ALA A 1 94 ? -8.938 -31.891 -0.738 1 96.5 94 ALA A O 1
ATOM 664 N N . LYS A 1 95 ? -7.91 -30.312 -1.92 1 96 95 LYS A N 1
ATOM 665 C CA . LYS A 1 95 ? -6.852 -31.203 -2.383 1 96 95 LYS A CA 1
ATOM 666 C C . LYS A 1 95 ? -5.516 -30.469 -2.473 1 96 95 LYS A C 1
ATOM 668 O O . LYS A 1 95 ? -5.461 -29.328 -2.906 1 96 95 LYS A O 1
ATOM 673 N N . TYR A 1 96 ? -4.547 -31.172 -1.91 1 96.81 96 TYR A N 1
ATOM 674 C CA . TYR A 1 96 ? -3.188 -30.688 -2.135 1 96.81 96 TYR A CA 1
ATOM 675 C C . TYR A 1 96 ? -2.607 -31.266 -3.42 1 96.81 96 TYR A C 1
ATOM 677 O O . TYR A 1 96 ? -2.816 -32.438 -3.727 1 96.81 96 TYR A O 1
ATOM 685 N N . ASP A 1 97 ? -1.896 -30.5 -4.172 1 95.94 97 ASP A N 1
ATOM 686 C CA . ASP A 1 97 ? -1.064 -30.969 -5.273 1 95.94 97 ASP A CA 1
ATOM 687 C C . ASP A 1 97 ? 0.1 -30.016 -5.535 1 95.94 97 ASP A C 1
ATOM 689 O O . ASP A 1 97 ? 0.122 -28.891 -5.016 1 95.94 97 ASP A O 1
ATOM 693 N N . THR A 1 98 ? 1.074 -30.422 -6.262 1 97.31 98 THR A N 1
ATOM 694 C CA . THR A 1 98 ? 2.279 -29.656 -6.547 1 97.31 98 THR A CA 1
ATOM 695 C C . THR A 1 98 ? 2.164 -28.938 -7.895 1 97.31 98 THR A C 1
ATOM 697 O O . THR A 1 98 ? 3.158 -28.438 -8.422 1 97.31 98 THR A O 1
ATOM 700 N N . ASP A 1 99 ? 0.986 -28.938 -8.492 1 97.88 99 ASP A N 1
ATOM 701 C CA . ASP A 1 99 ? 0.733 -28.328 -9.805 1 97.88 99 ASP A CA 1
ATOM 702 C C . ASP A 1 99 ? 1.64 -28.938 -10.867 1 97.88 99 ASP A C 1
ATOM 704 O O . ASP A 1 99 ? 2.156 -28.234 -11.734 1 97.88 99 ASP A O 1
ATOM 708 N N . ASP A 1 100 ? 1.889 -30.312 -10.734 1 98.25 100 ASP A N 1
ATOM 709 C CA . ASP A 1 100 ? 2.676 -31.078 -11.688 1 98.25 100 ASP A CA 1
ATOM 710 C C . ASP A 1 100 ? 4.07 -30.484 -11.867 1 98.25 100 ASP A C 1
ATOM 712 O O . ASP A 1 100 ? 4.625 -30.5 -12.961 1 98.25 100 ASP A O 1
ATOM 716 N N . TRP A 1 101 ? 4.676 -29.984 -10.789 1 98.5 101 TRP A N 1
ATOM 717 C CA . TRP A 1 101 ? 5.914 -29.203 -10.781 1 98.5 101 TRP A CA 1
ATOM 718 C C . TRP A 1 101 ? 7.047 -29.984 -11.445 1 98.5 101 TRP A C 1
ATOM 720 O O . TRP A 1 101 ? 7.633 -29.531 -12.422 1 98.5 101 TRP A O 1
ATOM 730 N N . ASP A 1 102 ? 7.305 -31.172 -10.969 1 98.5 102 ASP A N 1
ATOM 731 C CA . ASP A 1 102 ? 8.43 -31.953 -11.469 1 98.5 102 ASP A CA 1
ATOM 732 C C . ASP A 1 102 ? 8.25 -32.281 -12.945 1 98.5 102 ASP A C 1
ATOM 734 O O . ASP A 1 102 ? 9.195 -32.156 -13.734 1 98.5 102 ASP A O 1
ATOM 738 N N . ALA A 1 103 ? 7.062 -32.688 -13.281 1 98.81 103 ALA A N 1
ATOM 739 C CA . ALA A 1 103 ? 6.77 -33.062 -14.664 1 98.81 103 ALA A CA 1
ATOM 740 C C . ALA A 1 103 ? 6.883 -31.844 -15.586 1 98.81 103 ALA A C 1
ATOM 742 O O . ALA A 1 103 ? 7.355 -31.969 -16.719 1 98.81 103 ALA A O 1
ATOM 743 N N . LYS A 1 104 ? 6.445 -30.703 -15.102 1 98.88 104 LYS A N 1
ATOM 744 C CA . LYS A 1 104 ? 6.539 -29.484 -15.914 1 98.88 104 LYS A CA 1
ATOM 745 C C . LYS A 1 104 ? 7.988 -29.031 -16.062 1 98.88 104 LYS A C 1
ATOM 747 O O . LYS A 1 104 ? 8.391 -28.547 -17.109 1 98.88 104 LYS A O 1
ATOM 752 N N . LEU A 1 105 ? 8.789 -29.156 -15.016 1 98.81 105 LEU A N 1
ATOM 753 C CA . LEU A 1 105 ? 10.211 -28.844 -15.133 1 98.81 105 LEU A CA 1
ATOM 754 C C . LEU A 1 105 ? 10.883 -29.766 -16.156 1 98.81 105 LEU A C 1
ATOM 756 O O . LEU A 1 105 ? 11.641 -29.297 -17.016 1 98.81 105 LEU A O 1
ATOM 760 N N . ASP A 1 106 ? 10.578 -31.062 -16.016 1 98.81 106 ASP A N 1
ATOM 761 C CA . ASP A 1 106 ? 11.125 -32.031 -16.984 1 98.81 106 ASP A CA 1
ATOM 762 C C . ASP A 1 106 ? 10.711 -31.656 -18.406 1 98.81 106 ASP A C 1
ATOM 764 O O . ASP A 1 106 ? 11.531 -31.719 -19.328 1 98.81 106 ASP A O 1
ATOM 768 N N . LEU A 1 107 ? 9.445 -31.312 -18.609 1 98.88 107 LEU A N 1
ATOM 769 C CA . LEU A 1 107 ? 8.93 -30.891 -19.906 1 98.88 107 LEU A CA 1
ATOM 770 C C . LEU A 1 107 ? 9.727 -29.719 -20.469 1 98.88 107 LEU A C 1
ATOM 772 O O . LEU A 1 107 ? 10.141 -29.734 -21.625 1 98.88 107 LEU A O 1
ATOM 776 N N . LEU A 1 108 ? 10.023 -28.703 -19.625 1 98.88 108 LEU A N 1
ATOM 777 C CA . LEU A 1 108 ? 10.641 -27.469 -20.062 1 98.88 108 LEU A CA 1
ATOM 778 C C . LEU A 1 108 ? 12.141 -27.656 -20.297 1 98.88 108 LEU A C 1
ATOM 780 O O . LEU A 1 108 ? 12.758 -26.875 -21.031 1 98.88 108 LEU A O 1
ATOM 784 N N . VAL A 1 109 ? 12.719 -28.641 -19.641 1 98.75 109 VAL A N 1
ATOM 785 C CA . VAL A 1 109 ? 14.102 -29 -19.938 1 98.75 109 VAL A CA 1
ATOM 786 C C . VAL A 1 109 ? 14.188 -29.719 -21.266 1 98.75 109 VAL A C 1
ATOM 788 O O . VAL A 1 109 ? 15.086 -29.469 -22.062 1 98.75 109 VAL A O 1
ATOM 791 N N . ALA A 1 110 ? 13.234 -30.594 -21.516 1 98.56 110 ALA A N 1
ATOM 792 C CA . ALA A 1 110 ? 13.203 -31.391 -22.734 1 98.56 110 ALA A CA 1
ATOM 793 C C . ALA A 1 110 ? 12.781 -30.531 -23.922 1 98.56 110 ALA A C 1
ATOM 795 O O . ALA A 1 110 ? 13.227 -30.781 -25.047 1 98.56 110 ALA A O 1
ATOM 796 N N . ASP A 1 111 ? 11.891 -29.609 -23.766 1 98.19 111 ASP A N 1
ATOM 797 C CA . ASP A 1 111 ? 11.359 -28.688 -24.766 1 98.19 111 ASP A CA 1
ATOM 798 C C . ASP A 1 111 ? 11.438 -27.25 -24.281 1 98.19 111 ASP A C 1
ATOM 800 O O . ASP A 1 111 ? 10.422 -26.656 -23.906 1 98.19 111 ASP A O 1
ATOM 804 N N . PRO A 1 112 ? 12.586 -26.703 -24.375 1 98.5 112 PRO A N 1
ATOM 805 C CA . PRO A 1 112 ? 12.844 -25.422 -23.734 1 98.5 112 PRO A CA 1
ATOM 806 C C . PRO A 1 112 ? 12.086 -24.266 -24.375 1 98.5 112 PRO A C 1
ATOM 808 O O . PRO A 1 112 ? 11.805 -24.312 -25.578 1 98.5 112 PRO A O 1
ATOM 811 N N . VAL A 1 113 ? 11.656 -23.328 -23.641 1 98.69 113 VAL A N 1
ATOM 812 C CA . VAL A 1 113 ? 11.156 -22.016 -24.047 1 98.69 113 VAL A CA 1
ATOM 813 C C . VAL A 1 113 ? 12.188 -20.938 -23.688 1 98.69 113 VAL A C 1
ATOM 815 O O . VAL A 1 113 ? 13.195 -21.234 -23.047 1 98.69 113 VAL A O 1
ATOM 818 N N . ALA A 1 114 ? 11.961 -19.688 -24.172 1 98.5 114 ALA A N 1
ATOM 819 C CA . ALA A 1 114 ? 12.953 -18.625 -23.984 1 98.5 114 ALA A CA 1
ATOM 820 C C . ALA A 1 114 ? 13.156 -18.328 -22.5 1 98.5 114 ALA A C 1
ATOM 822 O O . ALA A 1 114 ? 14.289 -18.125 -22.047 1 98.5 114 ALA A O 1
ATOM 823 N N . ALA A 1 115 ? 12.07 -18.297 -21.75 1 98.88 115 ALA A N 1
ATOM 824 C CA . ALA A 1 115 ? 12.141 -17.984 -20.328 1 98.88 115 ALA A CA 1
ATOM 825 C C . ALA A 1 115 ? 11.125 -18.797 -19.531 1 98.88 115 ALA A C 1
ATOM 827 O O . ALA A 1 115 ? 10.016 -19.047 -20.016 1 98.88 115 ALA A O 1
ATOM 828 N N . VAL A 1 116 ? 11.516 -19.203 -18.359 1 98.94 116 VAL A N 1
ATOM 829 C CA . VAL A 1 116 ? 10.617 -19.766 -17.375 1 98.94 116 VAL A CA 1
ATOM 830 C C . VAL A 1 116 ? 10.469 -18.812 -16.188 1 98.94 116 VAL A C 1
ATOM 832 O O . VAL A 1 116 ? 11.461 -18.438 -15.562 1 98.94 116 VAL A O 1
ATOM 835 N N . SER A 1 117 ? 9.273 -18.344 -15.992 1 98.94 117 SER A N 1
ATOM 836 C CA . SER A 1 117 ? 9.031 -17.516 -14.812 1 98.94 117 SER A CA 1
ATOM 837 C C . SER A 1 117 ? 8.359 -18.328 -13.703 1 98.94 117 SER A C 1
ATOM 839 O O . SER A 1 117 ? 7.684 -19.312 -13.969 1 98.94 117 SER A O 1
ATOM 841 N N . CYS A 1 118 ? 8.609 -17.938 -12.484 1 98.88 118 CYS A N 1
ATOM 842 C CA . CYS A 1 118 ? 8.102 -18.641 -11.32 1 98.88 118 CYS A CA 1
ATOM 843 C C . CYS A 1 118 ? 7.387 -17.688 -10.367 1 98.88 118 CYS A C 1
ATOM 845 O O . CYS A 1 118 ? 7.844 -16.578 -10.141 1 98.88 118 CYS A O 1
ATOM 847 N N . THR A 1 119 ? 6.293 -18.125 -9.844 1 98.25 119 THR A N 1
ATOM 848 C CA . THR A 1 119 ? 5.449 -17.406 -8.891 1 98.25 119 THR A CA 1
ATOM 849 C C . THR A 1 119 ? 5.266 -18.219 -7.613 1 98.25 119 THR A C 1
ATOM 851 O O . THR A 1 119 ? 5.379 -19.453 -7.633 1 98.25 119 THR A O 1
ATOM 854 N N . PHE A 1 120 ? 5.066 -17.609 -6.418 1 98.12 120 PHE A N 1
ATOM 855 C CA . PHE A 1 120 ? 4.723 -18.156 -5.109 1 98.12 120 PHE A CA 1
ATOM 856 C C . PHE A 1 120 ? 5.973 -18.641 -4.383 1 98.12 120 PHE A C 1
ATOM 858 O O . PHE A 1 120 ? 5.898 -19.078 -3.234 1 98.12 120 PHE A O 1
ATOM 865 N N . GLY A 1 121 ? 7.082 -18.516 -4.938 1 98.19 121 GLY A N 1
ATOM 866 C CA . GLY A 1 121 ? 8.336 -18.984 -4.371 1 98.19 121 GLY A CA 1
ATOM 867 C C . GLY A 1 121 ? 9.492 -18.922 -5.348 1 98.19 121 GLY A C 1
ATOM 868 O O . GLY A 1 121 ? 9.375 -18.344 -6.426 1 98.19 121 GLY A O 1
ATOM 869 N N . CYS A 1 122 ? 10.633 -19.516 -4.93 1 98.69 122 CYS A N 1
ATOM 870 C CA . CYS A 1 122 ? 11.836 -19.578 -5.754 1 98.69 122 CYS A CA 1
ATOM 871 C C . CYS A 1 122 ? 12.281 -21.016 -5.973 1 98.69 122 CYS A C 1
ATOM 873 O O . CYS A 1 122 ? 12.383 -21.781 -5.02 1 98.69 122 CYS A O 1
ATOM 875 N N . PRO A 1 123 ? 12.461 -21.422 -7.262 1 98.69 123 PRO A N 1
ATOM 876 C CA . PRO A 1 123 ? 13.078 -22.734 -7.48 1 98.69 123 PRO A CA 1
ATOM 877 C C . PRO A 1 123 ? 14.43 -22.859 -6.785 1 98.69 123 PRO A C 1
ATOM 879 O O . PRO A 1 123 ? 15.062 -21.859 -6.445 1 98.69 123 PRO A O 1
ATOM 882 N N . THR A 1 124 ? 14.859 -24.125 -6.516 1 98.56 124 THR A N 1
ATOM 883 C CA . THR A 1 124 ? 16.203 -24.344 -5.98 1 98.56 124 THR A CA 1
ATOM 884 C C . THR A 1 124 ? 17.266 -23.953 -6.996 1 98.56 124 THR A C 1
ATOM 886 O O . THR A 1 124 ? 16.984 -23.859 -8.195 1 98.56 124 THR A O 1
ATOM 889 N N . ALA A 1 125 ? 18.469 -23.719 -6.465 1 98.69 125 ALA A N 1
ATOM 890 C CA . ALA A 1 125 ? 19.594 -23.406 -7.352 1 98.69 125 ALA A CA 1
ATOM 891 C C . ALA A 1 125 ? 19.797 -24.5 -8.383 1 98.69 125 ALA A C 1
ATOM 893 O O . ALA A 1 125 ? 20.125 -24.234 -9.539 1 98.69 125 ALA A O 1
ATOM 894 N N . ALA A 1 126 ? 19.641 -25.734 -8.008 1 98.69 126 ALA A N 1
ATOM 895 C CA . ALA A 1 126 ? 19.797 -26.859 -8.906 1 98.69 126 ALA A CA 1
ATOM 896 C C . ALA A 1 126 ? 18.75 -26.859 -10.008 1 98.69 126 ALA A C 1
ATOM 898 O O . ALA A 1 126 ? 19.047 -27.156 -11.164 1 98.69 126 ALA A O 1
ATOM 899 N N . GLU A 1 127 ? 17.484 -26.562 -9.633 1 98.81 127 GLU A N 1
ATOM 900 C CA . GLU A 1 127 ? 16.406 -26.469 -10.617 1 98.81 127 GLU A CA 1
ATOM 901 C C . GLU A 1 127 ? 16.656 -25.344 -11.609 1 98.81 127 GLU A C 1
ATOM 903 O O . GLU A 1 127 ? 16.422 -25.5 -12.812 1 98.81 127 GLU A O 1
ATOM 908 N N . ILE A 1 128 ? 17.125 -24.219 -11.156 1 98.88 128 ILE A N 1
ATOM 909 C CA . ILE A 1 128 ? 17.469 -23.109 -12.031 1 98.88 128 ILE A CA 1
ATOM 910 C C . ILE A 1 128 ? 18.609 -23.5 -12.969 1 98.88 128 ILE A C 1
ATOM 912 O O . ILE A 1 128 ? 18.547 -23.219 -14.172 1 98.88 128 ILE A O 1
ATOM 916 N N . ALA A 1 129 ? 19.594 -24.156 -12.445 1 98.62 129 ALA A N 1
ATOM 917 C CA . ALA A 1 129 ? 20.719 -24.609 -13.258 1 98.62 129 ALA A CA 1
ATOM 918 C C . ALA A 1 129 ? 20.25 -25.547 -14.367 1 98.62 129 ALA A C 1
ATOM 920 O O . ALA A 1 129 ? 20.75 -25.484 -15.492 1 98.62 129 ALA A O 1
ATOM 921 N N . ARG A 1 130 ? 19.344 -26.453 -14.055 1 98.69 130 ARG A N 1
ATOM 922 C CA . ARG A 1 130 ? 18.781 -27.375 -15.047 1 98.69 130 ARG A CA 1
ATOM 923 C C . ARG A 1 130 ? 18.141 -26.609 -16.203 1 98.69 130 ARG A C 1
ATOM 925 O O . ARG A 1 130 ? 18.328 -26.969 -17.359 1 98.69 130 ARG A O 1
ATOM 932 N N . LEU A 1 131 ? 17.344 -25.562 -15.867 1 98.88 131 LEU A N 1
ATOM 933 C CA . LEU A 1 131 ? 16.688 -24.75 -16.891 1 98.88 131 LEU A CA 1
ATOM 934 C C . LEU A 1 131 ? 17.719 -23.953 -17.688 1 98.88 131 LEU A C 1
ATOM 936 O O . LEU A 1 131 ? 17.594 -23.828 -18.906 1 98.88 131 LEU A O 1
ATOM 940 N N . HIS A 1 132 ? 18.734 -23.422 -17.016 1 98.81 132 HIS A N 1
ATOM 941 C CA . HIS A 1 132 ? 19.828 -22.719 -17.688 1 98.81 132 HIS A CA 1
ATOM 942 C C . HIS A 1 132 ? 20.547 -23.625 -18.688 1 98.81 132 HIS A C 1
ATOM 944 O O . HIS A 1 132 ? 20.812 -23.219 -19.812 1 98.81 132 HIS A O 1
ATOM 950 N N . ASP A 1 133 ? 20.859 -24.734 -18.234 1 98.62 133 ASP A N 1
ATOM 951 C CA . ASP A 1 133 ? 21.547 -25.703 -19.094 1 98.62 133 ASP A CA 1
ATOM 952 C C . ASP A 1 133 ? 20.734 -26.016 -20.344 1 98.62 133 ASP A C 1
ATOM 954 O O . ASP A 1 133 ? 21.297 -26.281 -21.406 1 98.62 133 ASP A O 1
ATOM 958 N N . ALA A 1 134 ? 19.375 -26.031 -20.188 1 98.69 134 ALA A N 1
ATOM 959 C CA . ALA A 1 134 ? 18.5 -26.281 -21.328 1 98.69 134 ALA A CA 1
ATOM 960 C C . ALA A 1 134 ? 18.391 -25.062 -22.234 1 98.69 134 ALA A C 1
ATOM 962 O O . ALA A 1 134 ? 17.859 -25.141 -23.344 1 98.69 134 ALA A O 1
ATOM 963 N N . GLY A 1 135 ? 18.859 -23.859 -21.75 1 98.44 135 GLY A N 1
ATOM 964 C CA . GLY A 1 135 ? 18.906 -22.656 -22.578 1 98.44 135 GLY A CA 1
ATOM 965 C C . GLY A 1 135 ? 17.859 -21.641 -22.203 1 98.44 135 GLY A C 1
ATOM 966 O O . GLY A 1 135 ? 17.703 -20.609 -22.891 1 98.44 135 GLY A O 1
ATOM 967 N N . SER A 1 136 ? 17.078 -21.875 -21.172 1 98.81 136 SER A N 1
ATOM 968 C CA . SER A 1 136 ? 16.047 -20.953 -20.75 1 98.81 136 SER A CA 1
ATOM 969 C C . SER A 1 136 ? 16.562 -19.984 -19.688 1 98.81 136 SER A C 1
ATOM 971 O O . SER A 1 136 ? 17.344 -20.375 -18.812 1 98.81 136 SER A O 1
ATOM 973 N N . GLU A 1 137 ? 16.172 -18.641 -19.812 1 98.88 137 GLU A N 1
ATOM 974 C CA . GLU A 1 137 ? 16.312 -17.75 -18.656 1 98.88 137 GLU A CA 1
ATOM 975 C C . GLU A 1 137 ? 15.312 -18.094 -17.562 1 98.88 137 GLU A C 1
ATOM 977 O O . GLU A 1 137 ? 14.25 -18.672 -17.844 1 98.88 137 GLU A O 1
ATOM 982 N N . VAL A 1 138 ? 15.641 -17.781 -16.328 1 98.94 138 VAL A N 1
ATOM 983 C CA . VAL A 1 138 ? 14.734 -17.984 -15.211 1 98.94 138 VAL A CA 1
ATOM 984 C C . VAL A 1 138 ? 14.375 -16.641 -14.578 1 98.94 138 VAL A C 1
ATOM 986 O O . VAL A 1 138 ? 15.258 -15.898 -14.125 1 98.94 138 VAL A O 1
ATOM 989 N N . TRP A 1 139 ? 13.086 -16.234 -14.625 1 98.94 139 TRP A N 1
ATOM 990 C CA . TRP A 1 139 ? 12.539 -15.039 -14 1 98.94 139 TRP A CA 1
ATOM 991 C C . TRP A 1 139 ? 11.773 -15.398 -12.727 1 98.94 139 TRP A C 1
ATOM 993 O O . TRP A 1 139 ? 10.945 -16.312 -12.727 1 98.94 139 TRP A O 1
ATOM 1003 N N . VAL A 1 140 ? 12.023 -14.734 -11.602 1 98.94 140 VAL A N 1
ATOM 1004 C CA . VAL A 1 140 ? 11.352 -15.039 -10.344 1 98.94 140 VAL A CA 1
ATOM 1005 C C . VAL A 1 140 ? 10.578 -13.812 -9.859 1 98.94 140 VAL A C 1
ATOM 1007 O O . VAL A 1 140 ? 11.133 -12.719 -9.781 1 98.94 140 VAL A O 1
ATOM 1010 N N . THR A 1 141 ? 9.297 -13.977 -9.602 1 98.94 141 THR A N 1
ATOM 1011 C CA . THR A 1 141 ? 8.484 -12.898 -9.07 1 98.94 141 THR A CA 1
ATOM 1012 C C . THR A 1 141 ? 8.75 -12.695 -7.582 1 98.94 141 THR A C 1
ATOM 1014 O O . THR A 1 141 ? 8.773 -13.664 -6.816 1 98.94 141 THR A O 1
ATOM 1017 N N . VAL A 1 142 ? 9.016 -11.477 -7.195 1 98.94 142 VAL A N 1
ATOM 1018 C CA . VAL A 1 142 ? 9.328 -11.125 -5.812 1 98.94 142 VAL A CA 1
ATOM 1019 C C . VAL A 1 142 ? 8.445 -9.969 -5.363 1 98.94 142 VAL A C 1
ATOM 1021 O O . VAL A 1 142 ? 8.031 -9.141 -6.184 1 98.94 142 VAL A O 1
ATOM 1024 N N . THR A 1 143 ? 8.18 -9.891 -4.039 1 98.62 143 THR A N 1
ATOM 1025 C CA . THR A 1 143 ? 7.34 -8.836 -3.484 1 98.62 143 THR A CA 1
ATOM 1026 C C . THR A 1 143 ? 8.078 -8.07 -2.393 1 98.62 143 THR A C 1
ATOM 1028 O O . THR A 1 143 ? 7.488 -7.234 -1.708 1 98.62 143 THR A O 1
ATOM 1031 N N . SER A 1 144 ? 9.375 -8.391 -2.152 1 97.94 144 SER A N 1
ATOM 1032 C CA . SER A 1 144 ? 10.18 -7.723 -1.133 1 97.94 144 SER A CA 1
ATOM 1033 C C . SER A 1 144 ? 11.664 -7.855 -1.434 1 97.94 144 SER A C 1
ATOM 1035 O O . SER A 1 144 ? 12.078 -8.742 -2.182 1 97.94 144 SER A O 1
ATOM 1037 N N . PRO A 1 145 ? 12.531 -6.965 -0.829 1 97.94 145 PRO A N 1
ATOM 1038 C CA . PRO A 1 145 ? 13.977 -7.102 -0.981 1 97.94 145 PRO A CA 1
ATOM 1039 C C . PRO A 1 145 ? 14.5 -8.438 -0.453 1 97.94 145 PRO A C 1
ATOM 1041 O O . PRO A 1 145 ? 15.445 -9 -1.014 1 97.94 145 PRO A O 1
ATOM 1044 N N . ALA A 1 146 ? 13.898 -8.945 0.654 1 97.69 146 ALA A N 1
ATOM 1045 C CA . ALA A 1 146 ? 14.328 -10.227 1.21 1 97.69 146 ALA A CA 1
ATOM 1046 C C . ALA A 1 146 ? 14.117 -11.359 0.205 1 97.69 146 ALA A C 1
ATOM 1048 O O . ALA A 1 146 ? 14.992 -12.211 0.027 1 97.69 146 ALA A O 1
ATOM 1049 N N . GLU A 1 147 ? 12.977 -11.406 -0.482 1 98.69 147 GLU A N 1
ATOM 1050 C CA . GLU A 1 147 ? 12.711 -12.406 -1.515 1 98.69 147 GLU A CA 1
ATOM 1051 C C . GLU A 1 147 ? 13.648 -12.234 -2.705 1 98.69 147 GLU A C 1
ATOM 1053 O O . GLU A 1 147 ? 14.117 -13.219 -3.275 1 98.69 147 GLU A O 1
ATOM 1058 N N . ALA A 1 148 ? 13.922 -10.984 -3.068 1 98.88 148 ALA A N 1
ATOM 1059 C CA . ALA A 1 148 ? 14.852 -10.703 -4.156 1 98.88 148 ALA A CA 1
ATOM 1060 C C . ALA A 1 148 ? 16.234 -11.281 -3.859 1 98.88 148 ALA A C 1
ATOM 1062 O O . ALA A 1 148 ? 16.875 -11.852 -4.738 1 98.88 148 ALA A O 1
ATOM 1063 N N . ALA A 1 149 ? 16.656 -11.078 -2.623 1 98.69 149 ALA A N 1
ATOM 1064 C CA . ALA A 1 149 ? 17.969 -11.594 -2.229 1 98.69 149 ALA A CA 1
ATOM 1065 C C . ALA A 1 149 ? 18.031 -13.109 -2.406 1 98.69 149 ALA A C 1
ATOM 1067 O O . ALA A 1 149 ? 19.016 -13.641 -2.908 1 98.69 149 ALA A O 1
ATOM 1068 N N . ILE A 1 150 ? 16.969 -13.828 -2.031 1 98.81 150 ILE A N 1
ATOM 1069 C CA . ILE A 1 150 ? 16.891 -15.273 -2.186 1 98.81 150 ILE A CA 1
ATOM 1070 C C . ILE A 1 150 ? 16.953 -15.641 -3.668 1 98.81 150 ILE A C 1
ATOM 1072 O O . ILE A 1 150 ? 17.734 -16.531 -4.055 1 98.81 150 ILE A O 1
ATOM 1076 N N . ALA A 1 151 ? 16.141 -14.992 -4.488 1 98.88 151 ALA A N 1
ATOM 1077 C CA . ALA A 1 151 ? 16.078 -15.281 -5.918 1 98.88 151 ALA A CA 1
ATOM 1078 C C . ALA A 1 151 ? 17.438 -15.062 -6.586 1 98.88 151 ALA A C 1
ATOM 1080 O O . ALA A 1 151 ? 17.875 -15.875 -7.402 1 98.88 151 ALA A O 1
ATOM 1081 N N . VAL A 1 152 ? 18.125 -13.898 -6.234 1 98.75 152 VAL A N 1
ATOM 1082 C CA . VAL A 1 152 ? 19.438 -13.57 -6.805 1 98.75 152 VAL A CA 1
ATOM 1083 C C . VAL A 1 152 ? 20.453 -14.633 -6.402 1 98.75 152 VAL A C 1
ATOM 1085 O O . VAL A 1 152 ? 21.219 -15.125 -7.242 1 98.75 152 VAL A O 1
ATOM 1088 N N . GLU A 1 153 ? 20.453 -15.008 -5.129 1 98.56 153 GLU A N 1
ATOM 1089 C CA . GLU A 1 153 ? 21.391 -16.016 -4.617 1 98.56 153 GLU A CA 1
ATOM 1090 C C . GLU A 1 153 ? 21.219 -17.344 -5.336 1 98.56 153 GLU A C 1
ATOM 1092 O O . GLU A 1 153 ? 22.188 -18.047 -5.594 1 98.56 153 GLU A O 1
ATOM 1097 N N . ARG A 1 154 ? 20.031 -17.688 -5.742 1 98.69 154 ARG A N 1
ATOM 1098 C CA . ARG A 1 154 ? 19.734 -18.984 -6.34 1 98.69 154 ARG A CA 1
ATOM 1099 C C . ARG A 1 154 ? 19.953 -18.969 -7.848 1 98.69 154 ARG A C 1
ATOM 1101 O O . ARG A 1 154 ? 19.906 -20 -8.508 1 98.69 154 ARG A O 1
ATOM 1108 N N . GLY A 1 155 ? 20.109 -17.734 -8.406 1 98.5 155 GLY A N 1
ATOM 1109 C CA . GLY A 1 155 ? 20.547 -17.656 -9.789 1 98.5 155 GLY A CA 1
ATOM 1110 C C . GLY A 1 155 ? 19.484 -17.125 -10.727 1 98.5 155 GLY A C 1
ATOM 1111 O O . GLY A 1 155 ? 19.578 -17.297 -11.945 1 98.5 155 GLY A O 1
ATOM 1112 N N . ALA A 1 156 ? 18.422 -16.516 -10.227 1 98.75 156 ALA A N 1
ATOM 1113 C CA . ALA A 1 156 ? 17.422 -15.898 -11.094 1 98.75 156 ALA A CA 1
ATOM 1114 C C . ALA A 1 156 ? 18.078 -14.898 -12.039 1 98.75 156 ALA A C 1
ATOM 1116 O O . ALA A 1 156 ? 18.953 -14.133 -11.641 1 98.75 156 ALA A O 1
ATOM 1117 N N . ASP A 1 157 ? 17.672 -14.844 -13.328 1 98.75 157 ASP A N 1
ATOM 1118 C CA . ASP A 1 157 ? 18.188 -13.906 -14.32 1 98.75 157 ASP A CA 1
ATOM 1119 C C . ASP A 1 157 ? 17.5 -12.547 -14.211 1 98.75 157 ASP A C 1
ATOM 1121 O O . ASP A 1 157 ? 18.141 -11.508 -14.406 1 98.75 157 ASP A O 1
ATOM 1125 N N . VAL A 1 158 ? 16.25 -12.539 -13.984 1 98.81 158 VAL A N 1
ATOM 1126 C CA . VAL A 1 158 ? 15.391 -11.367 -13.906 1 98.81 158 VAL A CA 1
ATOM 1127 C C . VAL A 1 158 ? 14.469 -11.469 -12.688 1 98.81 158 VAL A C 1
ATOM 1129 O O . VAL A 1 158 ? 13.992 -12.555 -12.352 1 98.81 158 VAL A O 1
ATOM 1132 N N . LEU A 1 159 ? 14.273 -10.414 -11.961 1 98.94 159 LEU A N 1
ATOM 1133 C CA . LEU A 1 159 ? 13.273 -10.312 -10.898 1 98.94 159 LEU A CA 1
ATOM 1134 C C . LEU A 1 159 ? 12.016 -9.625 -11.406 1 98.94 159 LEU A C 1
ATOM 1136 O O . LEU A 1 159 ? 12.086 -8.555 -12.016 1 98.94 159 LEU A O 1
ATOM 1140 N N . VAL A 1 160 ? 10.859 -10.242 -11.312 1 98.94 160 VAL A N 1
ATOM 1141 C CA . VAL A 1 160 ? 9.578 -9.602 -11.555 1 98.94 160 VAL A CA 1
ATOM 1142 C C . VAL A 1 160 ? 9.031 -9.016 -10.258 1 98.94 160 VAL A C 1
ATOM 1144 O O . VAL A 1 160 ? 8.57 -9.758 -9.383 1 98.94 160 VAL A O 1
ATOM 1147 N N . ALA A 1 161 ? 9.094 -7.727 -10.117 1 98.94 161 ALA A N 1
ATOM 1148 C CA . ALA A 1 161 ? 8.695 -7.031 -8.898 1 98.94 161 ALA A CA 1
ATOM 1149 C C . ALA A 1 161 ? 7.195 -6.75 -8.891 1 98.94 161 ALA A C 1
ATOM 1151 O O . ALA A 1 161 ? 6.715 -5.895 -9.641 1 98.94 161 ALA A O 1
ATOM 1152 N N . GLN A 1 162 ? 6.496 -7.414 -8.039 1 98.94 162 GLN A N 1
ATOM 1153 C CA . GLN A 1 162 ? 5.047 -7.285 -7.992 1 98.94 162 GLN A CA 1
ATOM 1154 C C . GLN A 1 162 ? 4.613 -6.359 -6.859 1 98.94 162 GLN A C 1
ATOM 1156 O O . GLN A 1 162 ? 4.805 -6.676 -5.684 1 98.94 162 GLN A O 1
ATOM 1161 N N . GLY A 1 163 ? 4.035 -5.219 -7.223 1 98.62 163 GLY A N 1
ATOM 1162 C CA . GLY A 1 163 ? 3.477 -4.293 -6.246 1 98.62 163 GLY A CA 1
ATOM 1163 C C . GLY A 1 163 ? 2.127 -4.73 -5.715 1 98.62 163 GLY A C 1
ATOM 1164 O O . GLY A 1 163 ? 1.495 -5.633 -6.273 1 98.62 163 GLY A O 1
ATOM 1165 N N . ALA A 1 164 ? 1.675 -4.059 -4.723 1 97.69 164 ALA A N 1
ATOM 1166 C CA . ALA A 1 164 ? 0.442 -4.391 -4.016 1 97.69 164 ALA A CA 1
ATOM 1167 C C . ALA A 1 164 ? -0.779 -4.148 -4.898 1 97.69 164 ALA A C 1
ATOM 1169 O O . ALA A 1 164 ? -1.862 -4.672 -4.625 1 97.69 164 ALA A O 1
ATOM 1170 N N . GLU A 1 165 ? -0.629 -3.332 -5.965 1 98.25 165 GLU A N 1
ATOM 1171 C CA . GLU A 1 165 ? -1.731 -2.926 -6.832 1 98.25 165 GLU A CA 1
ATOM 1172 C C . GLU A 1 165 ? -2.133 -4.055 -7.777 1 98.25 165 GLU A C 1
ATOM 1174 O O . GLU A 1 165 ? -3.18 -3.984 -8.43 1 98.25 165 GLU A O 1
ATOM 1179 N N . ALA A 1 166 ? -1.315 -5.086 -7.863 1 98.5 166 ALA A N 1
ATOM 1180 C CA . ALA A 1 166 ? -1.472 -6.141 -8.859 1 98.5 166 ALA A CA 1
ATOM 1181 C C . ALA A 1 166 ? -2.748 -6.941 -8.617 1 98.5 166 ALA A C 1
ATOM 1183 O O . ALA A 1 166 ? -3.113 -7.203 -7.469 1 98.5 166 ALA A O 1
ATOM 1184 N N . GLY A 1 167 ? -3.387 -7.277 -9.68 1 98.25 167 GLY A N 1
ATOM 1185 C CA . GLY A 1 167 ? -4.5 -8.211 -9.617 1 98.25 167 GLY A CA 1
ATOM 1186 C C . GLY A 1 167 ? -4.062 -9.656 -9.516 1 98.25 167 GLY A C 1
ATOM 1187 O O . GLY A 1 167 ? -3.02 -10.031 -10.055 1 98.25 167 GLY A O 1
ATOM 1188 N N . GLY A 1 168 ? -4.969 -10.461 -8.922 1 98.06 168 GLY A N 1
ATOM 1189 C CA . GLY A 1 168 ? -4.668 -11.875 -8.773 1 98.06 168 GLY A CA 1
ATOM 1190 C C . GLY A 1 168 ? -3.861 -12.188 -7.527 1 98.06 168 GLY A C 1
ATOM 1191 O O . GLY A 1 168 ? -3.848 -11.406 -6.578 1 98.06 168 GLY A O 1
ATOM 1192 N N . HIS A 1 169 ? -3.291 -13.375 -7.461 1 98.5 169 HIS A N 1
ATOM 1193 C CA . HIS A 1 169 ? -2.553 -13.852 -6.297 1 98.5 169 HIS A CA 1
ATOM 1194 C C . HIS A 1 169 ? -1.307 -13.008 -6.051 1 98.5 169 HIS A C 1
ATOM 1196 O O . HIS A 1 169 ? -0.605 -12.641 -6.996 1 98.5 169 HIS A O 1
ATOM 1202 N N . ARG A 1 170 ? -1.094 -12.664 -4.797 1 97.88 170 ARG A N 1
ATOM 1203 C CA . ARG A 1 170 ? 0.222 -12.18 -4.395 1 97.88 170 ARG A CA 1
ATOM 1204 C C . ARG A 1 170 ? 1.278 -13.266 -4.547 1 97.88 170 ARG A C 1
ATOM 1206 O O . ARG A 1 170 ? 1.06 -14.406 -4.145 1 97.88 170 ARG A O 1
ATOM 1213 N N . ALA A 1 171 ? 2.418 -12.922 -5.059 1 98.19 171 ALA A N 1
ATOM 1214 C CA . ALA A 1 171 ? 3.463 -13.891 -5.367 1 98.19 171 ALA A CA 1
ATOM 1215 C C . ALA A 1 171 ? 4.387 -14.102 -4.168 1 98.19 171 ALA A C 1
ATOM 1217 O O . ALA A 1 171 ? 5.465 -14.68 -4.305 1 98.19 171 ALA A O 1
ATOM 1218 N N . THR A 1 172 ? 3.979 -13.609 -2.945 1 97.69 172 THR A N 1
ATOM 1219 C CA . THR A 1 172 ? 4.84 -13.734 -1.773 1 97.69 172 THR A CA 1
ATOM 1220 C C . THR A 1 172 ? 5.309 -15.172 -1.597 1 97.69 172 THR A C 1
ATOM 1222 O O . THR A 1 172 ? 4.539 -16.109 -1.821 1 97.69 172 THR A O 1
ATOM 1225 N N . PHE A 1 173 ? 6.5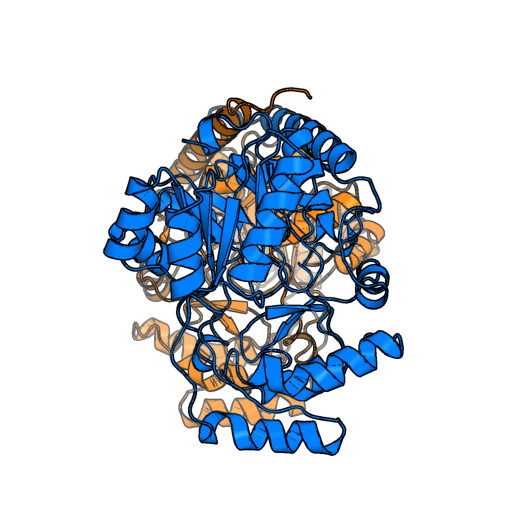55 -15.344 -1.117 1 98 173 PHE A N 1
ATOM 1226 C CA . PHE A 1 173 ? 7.117 -16.672 -0.9 1 98 173 PHE A CA 1
ATOM 1227 C C . PHE A 1 173 ? 6.434 -17.359 0.277 1 98 173 PHE A C 1
ATOM 1229 O O . PHE A 1 173 ? 6.074 -18.531 0.192 1 98 173 PHE A O 1
ATOM 1236 N N . VAL A 1 174 ? 6.234 -16.594 1.358 1 95 174 VAL A N 1
ATOM 1237 C CA . VAL A 1 174 ? 5.578 -17.094 2.562 1 95 174 VAL A CA 1
ATOM 1238 C C . VAL A 1 174 ? 4.32 -16.266 2.842 1 95 174 VAL A C 1
ATOM 1240 O O . VAL A 1 174 ? 4.391 -15.047 2.988 1 95 174 VAL A O 1
ATOM 1243 N N . ASP A 1 175 ? 3.23 -16.922 2.846 1 94.69 175 ASP A N 1
ATOM 1244 C CA . ASP A 1 175 ? 1.942 -16.297 3.15 1 94.69 175 ASP A CA 1
ATOM 1245 C C . ASP A 1 175 ? 1.506 -16.625 4.578 1 94.69 175 ASP A C 1
ATOM 1247 O O . ASP A 1 175 ? 1.305 -17.781 4.93 1 94.69 175 ASP A O 1
ATOM 1251 N N . ARG A 1 176 ? 1.381 -15.688 5.504 1 93.69 176 ARG A N 1
ATOM 1252 C CA . ARG A 1 176 ? 0.947 -15.836 6.891 1 93.69 176 ARG A CA 1
ATOM 1253 C C . ARG A 1 176 ? -0.118 -14.805 7.242 1 93.69 176 ARG A C 1
ATOM 1255 O O . ARG A 1 176 ? 0.041 -13.617 6.953 1 93.69 176 ARG A O 1
ATOM 1262 N N . VAL A 1 177 ? -1.107 -15.219 7.883 1 92.19 177 VAL A N 1
ATOM 1263 C CA . VAL A 1 177 ? -2.18 -14.344 8.344 1 92.19 177 VAL A CA 1
ATOM 1264 C C . VAL A 1 177 ? -1.608 -13.25 9.25 1 92.19 177 VAL A C 1
ATOM 1266 O O . VAL A 1 177 ? -2.023 -12.094 9.18 1 92.19 177 VAL A O 1
ATOM 1269 N N . ALA A 1 178 ? -0.652 -13.578 10.039 1 88.94 178 ALA A N 1
ATOM 1270 C CA . ALA A 1 178 ? -0.045 -12.656 11 1 88.94 178 ALA A CA 1
ATOM 1271 C C . ALA A 1 178 ? 0.6 -11.469 10.281 1 88.94 178 ALA A C 1
ATOM 1273 O O . ALA A 1 178 ? 0.818 -10.414 10.891 1 88.94 178 ALA A O 1
ATOM 1274 N N . ASP A 1 179 ? 0.927 -11.594 8.992 1 90.75 179 ASP A N 1
ATOM 1275 C CA . ASP A 1 179 ? 1.591 -10.547 8.219 1 90.75 179 ASP A CA 1
ATOM 1276 C C . ASP A 1 179 ? 0.573 -9.641 7.539 1 90.75 179 ASP A C 1
ATOM 1278 O O . ASP A 1 179 ? 0.943 -8.648 6.91 1 90.75 179 ASP A O 1
ATOM 1282 N N . ASP A 1 180 ? -0.749 -9.945 7.77 1 90.5 180 ASP A N 1
ATOM 1283 C CA . ASP A 1 180 ? -1.78 -9.203 7.047 1 90.5 180 ASP A CA 1
ATOM 1284 C C . ASP A 1 180 ? -1.847 -7.75 7.523 1 90.5 180 ASP A C 1
ATOM 1286 O O . ASP A 1 180 ? -2.242 -6.863 6.766 1 90.5 180 ASP A O 1
ATOM 1290 N N . ALA A 1 181 ? -1.396 -7.508 8.727 1 85.81 181 ALA A N 1
ATOM 1291 C CA . ALA A 1 181 ? -1.419 -6.148 9.266 1 85.81 181 ALA A CA 1
ATOM 1292 C C . ALA A 1 181 ? -0.358 -5.277 8.602 1 85.81 181 ALA A C 1
ATOM 1294 O O . ALA A 1 181 ? -0.463 -4.047 8.602 1 85.81 181 ALA A O 1
ATOM 1295 N N . THR A 1 182 ? 0.773 -5.988 8.172 1 85.56 182 THR A N 1
ATOM 1296 C CA . THR A 1 182 ? 1.792 -5.289 7.398 1 85.56 182 THR A CA 1
ATOM 1297 C C . THR A 1 182 ? 1.318 -5.059 5.969 1 85.56 182 THR A C 1
ATOM 1299 O O . THR A 1 182 ? 0.936 -6.004 5.273 1 85.56 182 THR A O 1
ATOM 1302 N N . ASP A 1 183 ? 1.191 -3.861 5.57 1 87 183 ASP A N 1
ATOM 1303 C CA . ASP A 1 183 ? 0.723 -3.557 4.223 1 87 183 ASP A CA 1
ATOM 1304 C C . ASP A 1 183 ? 1.765 -3.949 3.176 1 87 183 ASP A C 1
ATOM 1306 O O . ASP A 1 183 ? 2.951 -3.656 3.334 1 87 183 ASP A O 1
ATOM 1310 N N . PRO A 1 184 ? 1.381 -4.637 2.203 1 95.25 184 PRO A N 1
ATOM 1311 C CA . PRO A 1 184 ? 2.34 -4.941 1.138 1 95.25 184 PRO A CA 1
ATOM 1312 C C . PRO A 1 184 ? 2.91 -3.684 0.483 1 95.25 184 PRO A C 1
ATOM 1314 O O . PRO A 1 184 ? 2.26 -2.637 0.478 1 95.25 184 PRO A O 1
ATOM 1317 N N . LEU A 1 185 ? 4.082 -3.781 -0.028 1 98 185 LEU A N 1
ATOM 1318 C CA . LEU A 1 185 ? 4.762 -2.672 -0.688 1 98 185 LEU A CA 1
ATOM 1319 C C . LEU A 1 185 ? 4.07 -2.309 -1.996 1 98 185 LEU A C 1
ATOM 1321 O O . LEU A 1 185 ? 3.752 -3.188 -2.801 1 98 185 LEU A O 1
ATOM 1325 N N . GLY A 1 186 ? 3.727 -0.981 -2.156 1 98.19 186 GLY A N 1
ATOM 1326 C CA . GLY A 1 186 ? 3.338 -0.51 -3.475 1 98.19 186 GLY A CA 1
ATOM 1327 C C . GLY A 1 186 ? 4.449 -0.626 -4.5 1 98.19 186 GLY A C 1
ATOM 1328 O O . GLY A 1 186 ? 5.625 -0.732 -4.141 1 98.19 186 GLY A O 1
ATOM 1329 N N . LEU A 1 187 ? 4.129 -0.568 -5.738 1 98.75 187 LEU A N 1
ATOM 1330 C CA . LEU A 1 187 ? 5.062 -0.867 -6.82 1 98.75 187 LEU A CA 1
ATOM 1331 C C . LEU A 1 187 ? 6.23 0.114 -6.816 1 98.75 187 LEU A C 1
ATOM 1333 O O . LEU A 1 187 ? 7.391 -0.296 -6.879 1 98.75 187 LEU A O 1
ATOM 1337 N N . ILE A 1 188 ? 5.969 1.414 -6.777 1 98.25 188 ILE A N 1
ATOM 1338 C CA . ILE A 1 188 ? 7.043 2.398 -6.875 1 98.25 188 ILE A CA 1
ATOM 1339 C C . ILE A 1 188 ? 7.957 2.287 -5.656 1 98.25 188 ILE A C 1
ATOM 1341 O O . ILE A 1 188 ? 9.18 2.402 -5.777 1 98.25 188 ILE A O 1
ATOM 1345 N N . ALA A 1 189 ? 7.371 2.07 -4.434 1 98.62 189 ALA A N 1
ATOM 1346 C CA . ALA A 1 189 ? 8.195 1.84 -3.246 1 98.62 189 ALA A CA 1
ATOM 1347 C C . ALA A 1 189 ? 9.062 0.597 -3.414 1 98.62 189 ALA A C 1
ATOM 1349 O O . ALA A 1 189 ? 10.258 0.625 -3.121 1 98.62 189 ALA A O 1
ATOM 1350 N N . LEU A 1 190 ? 8.492 -0.491 -3.889 1 98.81 190 LEU A N 1
ATOM 1351 C CA . LEU A 1 190 ? 9.211 -1.743 -4.098 1 98.81 190 LEU A CA 1
ATOM 1352 C C . LEU A 1 190 ? 10.375 -1.548 -5.062 1 98.81 190 LEU A C 1
ATOM 1354 O O . LEU A 1 190 ? 11.484 -2.018 -4.809 1 98.81 190 LEU A O 1
ATOM 1358 N N . LEU A 1 191 ? 10.156 -0.836 -6.191 1 98.81 191 LEU A N 1
ATOM 1359 C CA . LEU A 1 191 ? 11.195 -0.608 -7.184 1 98.81 191 LEU A CA 1
ATOM 1360 C C . LEU A 1 191 ? 12.359 0.177 -6.582 1 98.81 191 LEU A C 1
ATOM 1362 O O . LEU A 1 191 ? 13.523 -0.149 -6.824 1 98.81 191 LEU A O 1
ATOM 1366 N N . GLN A 1 192 ? 12.047 1.235 -5.777 1 98.81 192 GLN A N 1
ATOM 1367 C CA . GLN A 1 192 ? 13.102 2.012 -5.141 1 98.81 192 GLN A CA 1
ATOM 1368 C C . GLN A 1 192 ? 13.93 1.145 -4.195 1 98.81 192 GLN A C 1
ATOM 1370 O O . GLN A 1 192 ? 15.164 1.21 -4.203 1 98.81 192 GLN A O 1
ATOM 1375 N N . LEU A 1 193 ? 13.258 0.321 -3.41 1 98.69 193 LEU A N 1
ATOM 1376 C CA . LEU A 1 193 ? 13.938 -0.536 -2.443 1 98.69 193 LEU A CA 1
ATOM 1377 C C . LEU A 1 193 ? 14.773 -1.596 -3.15 1 98.69 193 LEU A C 1
ATOM 1379 O O . LEU A 1 193 ? 15.898 -1.887 -2.732 1 98.69 193 LEU A O 1
ATOM 1383 N N . LEU A 1 194 ? 14.234 -2.236 -4.188 1 98.81 194 LEU A N 1
ATOM 1384 C CA . LEU A 1 194 ? 14.945 -3.275 -4.922 1 98.81 194 LEU A CA 1
ATOM 1385 C C . LEU A 1 194 ? 16.172 -2.699 -5.621 1 98.81 194 LEU A C 1
ATOM 1387 O O . LEU A 1 194 ? 17.234 -3.32 -5.625 1 98.81 194 LEU A O 1
ATOM 1391 N N . ARG A 1 195 ? 16.031 -1.497 -6.277 1 97.81 195 ARG A N 1
ATOM 1392 C CA . ARG A 1 195 ? 17.156 -0.895 -6.996 1 97.81 195 ARG A CA 1
ATOM 1393 C C . ARG A 1 195 ? 18.281 -0.534 -6.043 1 97.81 195 ARG A C 1
ATOM 1395 O O . ARG A 1 195 ? 19.453 -0.501 -6.441 1 97.81 195 ARG A O 1
ATOM 1402 N N . ALA A 1 196 ? 17.953 -0.269 -4.754 1 96.69 196 ALA A N 1
ATOM 1403 C CA . ALA A 1 196 ? 18.969 -0.006 -3.74 1 96.69 196 ALA A CA 1
ATOM 1404 C C . ALA A 1 196 ? 19.656 -1.297 -3.307 1 96.69 196 ALA A C 1
ATOM 1406 O O . ALA A 1 196 ? 20.766 -1.267 -2.771 1 96.69 196 ALA A O 1
ATOM 1407 N N . ALA A 1 197 ? 19.031 -2.479 -3.623 1 96.94 197 ALA A N 1
ATOM 1408 C CA . ALA A 1 197 ? 19.5 -3.73 -3.023 1 96.94 197 ALA A CA 1
ATOM 1409 C C . ALA A 1 197 ? 20.172 -4.617 -4.062 1 96.94 197 ALA A C 1
ATOM 1411 O O . ALA A 1 197 ? 20.938 -5.527 -3.709 1 96.94 197 ALA A O 1
ATOM 1412 N N . THR A 1 198 ? 19.922 -4.461 -5.332 1 97.81 198 THR A N 1
ATOM 1413 C CA . THR A 1 198 ? 20.438 -5.387 -6.336 1 97.81 198 THR A CA 1
ATOM 1414 C C . THR A 1 198 ? 20.578 -4.695 -7.691 1 97.81 198 THR A C 1
ATOM 1416 O O . THR A 1 198 ? 19.891 -3.711 -7.961 1 97.81 198 THR A O 1
ATOM 1419 N N . ASP A 1 199 ? 21.422 -5.195 -8.555 1 96.44 199 ASP A N 1
ATOM 1420 C CA . ASP A 1 199 ? 21.609 -4.707 -9.914 1 96.44 199 ASP A CA 1
ATOM 1421 C C . ASP A 1 199 ? 20.938 -5.637 -10.93 1 96.44 199 ASP A C 1
ATOM 1423 O O . ASP A 1 199 ? 21.016 -5.406 -12.133 1 96.44 199 ASP A O 1
ATOM 1427 N N . ARG A 1 200 ? 20.344 -6.758 -10.398 1 97.94 200 ARG A N 1
ATOM 1428 C CA . ARG A 1 200 ? 19.625 -7.668 -11.281 1 97.94 200 ARG A CA 1
ATOM 1429 C C . ARG A 1 200 ? 18.516 -6.934 -12.047 1 97.94 200 ARG A C 1
ATOM 1431 O O . ARG A 1 200 ? 17.828 -6.09 -11.477 1 97.94 200 ARG A O 1
ATOM 1438 N N . PRO A 1 201 ? 18.375 -7.172 -13.414 1 98.12 201 PRO A N 1
ATOM 1439 C CA . PRO A 1 201 ? 17.266 -6.555 -14.133 1 98.12 201 PRO A CA 1
ATOM 1440 C C . PRO A 1 201 ? 15.906 -6.82 -13.477 1 98.12 201 PRO A C 1
ATOM 1442 O O . PRO A 1 201 ? 15.672 -7.918 -12.969 1 98.12 201 PRO A O 1
ATOM 1445 N N . ILE A 1 202 ? 15.07 -5.797 -13.461 1 98.69 202 ILE A N 1
ATOM 1446 C CA . ILE A 1 202 ? 13.758 -5.871 -12.828 1 98.69 202 ILE A CA 1
ATOM 1447 C C . ILE A 1 202 ? 12.664 -5.621 -13.867 1 98.69 202 ILE A C 1
ATOM 1449 O O . ILE A 1 202 ? 12.789 -4.715 -14.695 1 98.69 202 ILE A O 1
ATOM 1453 N N . VAL A 1 203 ? 11.672 -6.43 -13.914 1 98.81 203 VAL A N 1
ATOM 1454 C CA . VAL A 1 203 ? 10.406 -6.195 -14.602 1 98.81 203 VAL A CA 1
ATOM 1455 C C . VAL A 1 203 ? 9.336 -5.797 -13.594 1 98.81 203 VAL A C 1
ATOM 1457 O O . VAL A 1 203 ? 9.086 -6.52 -12.625 1 98.81 203 VAL A O 1
ATOM 1460 N N . ALA A 1 204 ? 8.766 -4.648 -13.805 1 98.88 204 ALA A N 1
ATOM 1461 C CA . ALA A 1 204 ? 7.781 -4.113 -12.867 1 98.88 204 ALA A CA 1
ATOM 1462 C C . ALA A 1 204 ? 6.375 -4.605 -13.211 1 98.88 204 ALA A C 1
ATOM 1464 O O . ALA A 1 204 ? 5.992 -4.645 -14.383 1 98.88 204 ALA A O 1
ATOM 1465 N N . THR A 1 205 ? 5.57 -5.016 -12.18 1 98.88 205 THR A N 1
ATOM 1466 C CA . THR A 1 205 ? 4.18 -5.395 -12.406 1 98.88 205 THR A CA 1
ATOM 1467 C C . THR A 1 205 ? 3.309 -4.973 -11.227 1 98.88 205 THR A C 1
ATOM 1469 O O . THR A 1 205 ? 3.744 -5.031 -10.078 1 98.88 205 THR A O 1
ATOM 1472 N N . GLY A 1 206 ? 2.074 -4.508 -11.562 1 98.31 206 GLY A N 1
ATOM 1473 C CA . GLY A 1 206 ? 1.102 -4.121 -10.555 1 98.31 206 GLY A CA 1
ATOM 1474 C C . GLY A 1 206 ? 0.396 -2.816 -10.875 1 98.31 206 GLY A C 1
ATOM 1475 O O . GLY A 1 206 ? 0.96 -1.736 -10.695 1 98.31 206 GLY A O 1
ATOM 1476 N N . GLY A 1 207 ? -0.859 -2.9 -11.312 1 97.44 207 GLY A N 1
ATOM 1477 C CA . GLY A 1 207 ? -1.736 -1.755 -11.5 1 97.44 207 GLY A CA 1
ATOM 1478 C C . GLY A 1 207 ? -1.352 -0.898 -12.688 1 97.44 207 GLY A C 1
ATOM 1479 O O . GLY A 1 207 ? -1.667 0.293 -12.727 1 97.44 207 GLY A O 1
ATOM 1480 N N . LEU A 1 208 ? -0.566 -1.426 -13.648 1 98.69 208 LEU A N 1
ATOM 1481 C CA . LEU A 1 208 ? -0.147 -0.688 -14.836 1 98.69 208 LEU A CA 1
ATOM 1482 C C . LEU A 1 208 ? -1.116 -0.918 -15.992 1 98.69 208 LEU A C 1
ATOM 1484 O O . LEU A 1 208 ? -1.306 -2.055 -16.422 1 98.69 208 LEU A O 1
ATOM 1488 N N . SER A 1 209 ? -1.777 0.221 -16.453 1 98.31 209 SER A N 1
ATOM 1489 C CA . SER A 1 209 ? -2.801 0.072 -17.469 1 98.31 209 SER A CA 1
ATOM 1490 C C . SER A 1 209 ? -2.641 1.118 -18.578 1 98.31 209 SER A C 1
ATOM 1492 O O . SER A 1 209 ? -3.342 1.077 -19.578 1 98.31 209 SER A O 1
ATOM 1494 N N . THR A 1 210 ? -1.705 2.127 -18.453 1 98.56 210 THR A N 1
ATOM 1495 C CA . THR A 1 210 ? -1.527 3.219 -19.406 1 98.56 210 THR A CA 1
ATOM 1496 C C . THR A 1 210 ? -0.061 3.355 -19.812 1 98.56 210 THR A C 1
ATOM 1498 O O . THR A 1 210 ? 0.825 2.836 -19.125 1 98.56 210 THR A O 1
ATOM 1501 N N . GLY A 1 211 ? 0.113 4.039 -20.938 1 98.19 211 GLY A N 1
ATOM 1502 C CA . GLY A 1 211 ? 1.477 4.375 -21.328 1 98.19 211 GLY A CA 1
ATOM 1503 C C . GLY A 1 211 ? 2.217 5.156 -20.25 1 98.19 211 GLY A C 1
ATOM 1504 O O . GLY A 1 211 ? 3.402 4.918 -20.016 1 98.19 211 GLY A O 1
ATOM 1505 N N . ALA A 1 212 ? 1.567 6.062 -19.609 1 98.25 212 ALA A N 1
ATOM 1506 C CA . ALA A 1 212 ? 2.17 6.844 -18.547 1 98.25 212 ALA A CA 1
ATOM 1507 C C . ALA A 1 212 ? 2.549 5.957 -17.359 1 98.25 212 ALA A C 1
ATOM 1509 O O . ALA A 1 212 ? 3.576 6.176 -16.719 1 98.25 212 ALA A O 1
ATOM 1510 N N . GLY A 1 213 ? 1.69 5 -17.031 1 98.62 213 GLY A N 1
ATOM 1511 C CA . GLY A 1 213 ? 2.047 4.027 -16.016 1 98.62 213 GLY A CA 1
ATOM 1512 C C . GLY A 1 213 ? 3.299 3.24 -16.344 1 98.62 213 GLY A C 1
ATOM 1513 O O . GLY A 1 213 ? 4.156 3.029 -15.484 1 98.62 213 GLY A O 1
ATOM 1514 N N . ILE A 1 214 ? 3.396 2.754 -17.609 1 98.5 214 ILE A N 1
ATOM 1515 C CA . ILE A 1 214 ? 4.574 2.027 -18.062 1 98.5 214 ILE A CA 1
ATOM 1516 C C . ILE A 1 214 ? 5.801 2.936 -18 1 98.5 214 ILE A C 1
ATOM 1518 O O . ILE A 1 214 ? 6.855 2.525 -17.5 1 98.5 214 ILE A O 1
ATOM 1522 N N . ALA A 1 215 ? 5.684 4.188 -18.469 1 98.12 215 ALA A N 1
ATOM 1523 C CA . ALA A 1 215 ? 6.77 5.16 -18.406 1 98.12 215 ALA A CA 1
ATOM 1524 C C . ALA A 1 215 ? 7.266 5.344 -16.984 1 98.12 215 ALA A C 1
ATOM 1526 O O . ALA A 1 215 ? 8.469 5.453 -16.734 1 98.12 215 ALA A O 1
ATOM 1527 N N . ALA A 1 216 ? 6.379 5.41 -16.047 1 98.56 216 ALA A N 1
ATOM 1528 C CA . ALA A 1 216 ? 6.73 5.543 -14.633 1 98.56 216 ALA A CA 1
ATOM 1529 C C . ALA A 1 216 ? 7.602 4.379 -14.172 1 98.56 216 ALA A C 1
ATOM 1531 O O . ALA A 1 216 ? 8.617 4.586 -13.508 1 98.56 216 ALA A O 1
ATOM 1532 N N . ALA A 1 217 ? 7.203 3.135 -14.492 1 98.5 217 ALA A N 1
ATOM 1533 C CA . ALA A 1 217 ? 7.973 1.953 -14.117 1 98.5 217 ALA A CA 1
ATOM 1534 C C . ALA A 1 217 ? 9.383 2.01 -14.688 1 98.5 217 ALA A C 1
ATOM 1536 O O . ALA A 1 217 ? 10.359 1.73 -13.984 1 98.5 217 ALA A O 1
ATOM 1537 N N . LEU A 1 218 ? 9.477 2.352 -15.969 1 97.69 218 LEU A N 1
ATOM 1538 C CA . LEU A 1 218 ? 10.773 2.443 -16.625 1 97.69 218 LEU A CA 1
ATOM 1539 C C . LEU A 1 218 ? 11.633 3.523 -15.969 1 97.69 218 LEU A C 1
ATOM 1541 O O . LEU A 1 218 ? 12.82 3.312 -15.719 1 97.69 218 LEU A O 1
ATOM 1545 N N . ALA A 1 219 ? 11.039 4.652 -15.648 1 97.69 219 ALA A N 1
ATOM 1546 C CA . ALA A 1 219 ? 11.766 5.758 -15.023 1 97.69 219 ALA A CA 1
ATOM 1547 C C . ALA A 1 219 ? 12.242 5.371 -13.625 1 97.69 219 ALA A C 1
ATOM 1549 O O . ALA A 1 219 ? 13.297 5.836 -13.172 1 97.69 219 ALA A O 1
ATOM 1550 N N . ALA A 1 220 ? 11.523 4.52 -12.953 1 98.06 220 ALA A N 1
ATOM 1551 C CA . ALA A 1 220 ? 11.891 4.055 -11.625 1 98.06 220 ALA A CA 1
ATOM 1552 C C . ALA A 1 220 ? 13.047 3.059 -11.688 1 98.06 220 ALA A C 1
ATOM 1554 O O . ALA A 1 220 ? 13.602 2.67 -10.656 1 98.06 220 ALA A O 1
ATOM 1555 N N . GLY A 1 221 ? 13.359 2.535 -12.867 1 96.69 221 GLY A N 1
ATOM 1556 C CA . GLY A 1 221 ? 14.523 1.678 -13.008 1 96.69 221 GLY A CA 1
ATOM 1557 C C . GLY A 1 221 ? 14.188 0.292 -13.531 1 96.69 221 GLY A C 1
ATOM 1558 O O . GLY A 1 221 ? 15.07 -0.56 -13.656 1 96.69 221 GLY A O 1
ATOM 1559 N N . ALA A 1 222 ? 12.977 0 -13.797 1 98 222 ALA A N 1
ATOM 1560 C CA . ALA A 1 222 ? 12.609 -1.289 -14.375 1 98 222 ALA A CA 1
ATOM 1561 C C . ALA A 1 222 ? 13.07 -1.394 -15.828 1 98 222 ALA A C 1
ATOM 1563 O O . ALA A 1 222 ? 13.133 -0.39 -16.547 1 98 222 ALA A O 1
ATOM 1564 N N . ALA A 1 223 ? 13.336 -2.578 -16.234 1 97 223 ALA A N 1
ATOM 1565 C CA . ALA A 1 223 ? 13.75 -2.834 -17.625 1 97 223 ALA A CA 1
ATOM 1566 C C . ALA A 1 223 ? 12.531 -3.002 -18.531 1 97 223 ALA A C 1
ATOM 1568 O O . ALA A 1 223 ? 12.625 -2.797 -19.734 1 97 223 ALA A O 1
ATOM 1569 N N . ALA A 1 224 ? 11.445 -3.4 -18 1 97.94 224 ALA A N 1
ATOM 1570 C CA . ALA A 1 224 ? 10.164 -3.59 -18.688 1 97.94 224 ALA A CA 1
ATOM 1571 C C . ALA A 1 224 ? 9.008 -3.586 -17.688 1 97.94 224 ALA A C 1
ATOM 1573 O O . ALA A 1 224 ? 9.219 -3.541 -16.469 1 97.94 224 ALA A O 1
ATOM 1574 N N . ALA A 1 225 ? 7.859 -3.512 -18.219 1 98.56 225 ALA A N 1
ATOM 1575 C CA . ALA A 1 225 ? 6.629 -3.561 -17.422 1 98.56 225 ALA A CA 1
ATOM 1576 C C . ALA A 1 225 ? 5.785 -4.773 -17.812 1 98.56 225 ALA A C 1
ATOM 1578 O O . ALA A 1 225 ? 5.539 -5.02 -18.984 1 98.56 225 ALA A O 1
ATOM 1579 N N . GLN A 1 226 ? 5.383 -5.547 -16.828 1 98.88 226 GLN A N 1
ATOM 1580 C CA . GLN A 1 226 ? 4.473 -6.672 -17.031 1 98.88 226 GLN A CA 1
ATOM 1581 C C . GLN A 1 226 ? 3.043 -6.293 -16.656 1 98.88 226 GLN A C 1
ATOM 1583 O O . GLN A 1 226 ? 2.791 -5.801 -15.555 1 98.88 226 GLN A O 1
ATOM 1588 N N . LEU A 1 227 ? 2.135 -6.488 -17.609 1 98.81 227 LEU A N 1
ATOM 1589 C CA . LEU A 1 227 ? 0.734 -6.105 -17.453 1 98.81 227 LEU A CA 1
ATOM 1590 C C . LEU A 1 227 ? -0.174 -7.328 -17.516 1 98.81 227 LEU A C 1
ATOM 1592 O O . LEU A 1 227 ? 0.059 -8.234 -18.328 1 98.81 227 LEU A O 1
ATOM 1596 N N . GLY A 1 228 ? -1.211 -7.332 -16.703 1 98.62 228 GLY A N 1
ATOM 1597 C CA . GLY A 1 228 ? -2.178 -8.422 -16.703 1 98.62 228 GLY A CA 1
ATOM 1598 C C . GLY A 1 228 ? -3.604 -7.949 -16.906 1 98.62 228 GLY A C 1
ATOM 1599 O O . GLY A 1 228 ? -4.141 -8.055 -18.016 1 98.62 228 GLY A O 1
ATOM 1600 N N . THR A 1 229 ? -4.188 -7.141 -15.992 1 98.69 229 THR A N 1
ATOM 1601 C CA . THR A 1 229 ? -5.59 -6.738 -15.961 1 98.69 229 THR A CA 1
ATOM 1602 C C . THR A 1 229 ? -5.969 -5.996 -17.234 1 98.69 229 THR A C 1
ATOM 1604 O O . THR A 1 229 ? -7.07 -6.176 -17.766 1 98.69 229 THR A O 1
ATOM 1607 N N . VAL A 1 230 ? -5.102 -5.238 -17.812 1 98.56 230 VAL A N 1
ATOM 1608 C CA . VAL A 1 230 ? -5.422 -4.379 -18.953 1 98.56 230 VAL A CA 1
ATOM 1609 C C . VAL A 1 230 ? -5.707 -5.234 -20.172 1 98.56 230 VAL A C 1
ATOM 1611 O O . VAL A 1 230 ? -6.383 -4.789 -21.109 1 98.56 230 VAL A O 1
ATOM 1614 N N . PHE A 1 231 ? -5.238 -6.516 -20.188 1 98.81 231 PHE A N 1
ATOM 1615 C CA . PHE A 1 231 ? -5.41 -7.395 -21.344 1 98.81 231 PHE A CA 1
ATOM 1616 C C . PHE A 1 231 ? -6.66 -8.258 -21.188 1 98.81 231 PHE A C 1
ATOM 1618 O O . PHE A 1 231 ? -7.039 -8.984 -22.109 1 98.81 231 PHE A O 1
ATOM 1625 N N . LEU A 1 232 ? -7.387 -8.141 -20.031 1 98.75 232 LEU A N 1
ATOM 1626 C CA . LEU A 1 232 ? -8.477 -9.062 -19.734 1 98.75 232 LEU A CA 1
ATOM 1627 C C . LEU A 1 232 ? -9.648 -8.867 -20.688 1 98.75 232 LEU A C 1
ATOM 1629 O O . LEU A 1 232 ? -10.461 -9.773 -20.875 1 98.75 232 LEU A O 1
ATOM 1633 N N . ARG A 1 233 ? -9.719 -7.68 -21.297 1 98.06 233 ARG A N 1
ATOM 1634 C CA . ARG A 1 233 ? -10.867 -7.418 -22.172 1 98.06 233 ARG A CA 1
ATOM 1635 C C . ARG A 1 233 ? -10.477 -7.504 -23.641 1 98.06 233 ARG A C 1
ATOM 1637 O O . ARG A 1 233 ? -11.266 -7.148 -24.516 1 98.06 233 ARG A O 1
ATOM 1644 N N . CYS A 1 234 ? -9.195 -7.91 -23.953 1 98.69 234 CYS A N 1
ATOM 1645 C CA . CYS A 1 234 ? -8.812 -8.203 -25.328 1 98.69 234 CYS A CA 1
ATOM 1646 C C . CYS A 1 234 ? -9.586 -9.406 -25.859 1 98.69 234 CYS A C 1
ATOM 1648 O O . CYS A 1 234 ? -9.805 -10.375 -25.141 1 98.69 234 CYS A O 1
ATOM 1650 N N . PRO A 1 235 ? -10 -9.328 -27.125 1 98.44 235 PRO A N 1
ATOM 1651 C CA . PRO A 1 235 ? -10.75 -10.445 -27.703 1 98.44 235 PRO A CA 1
ATOM 1652 C C . PRO A 1 235 ? -9.977 -11.766 -27.641 1 98.44 235 PRO A C 1
ATOM 1654 O O . PRO A 1 235 ? -10.586 -12.836 -27.562 1 98.44 235 PRO A O 1
ATOM 1657 N N . GLU A 1 236 ? -8.602 -11.711 -27.609 1 98.56 236 GLU A N 1
ATOM 1658 C CA . GLU A 1 236 ? -7.766 -12.914 -27.609 1 98.56 236 GLU A CA 1
ATOM 1659 C C . GLU A 1 236 ? -7.723 -13.547 -26.219 1 98.56 236 GLU A C 1
ATOM 1661 O O . GLU A 1 236 ? -7.289 -14.695 -26.062 1 98.56 236 GLU A O 1
ATOM 1666 N N . ALA A 1 237 ? -8.125 -12.711 -25.141 1 98.56 237 ALA A N 1
ATOM 1667 C CA . ALA A 1 237 ? -8.07 -13.227 -23.781 1 98.56 237 ALA A CA 1
ATOM 1668 C C . ALA A 1 237 ? -9.195 -14.219 -23.516 1 98.56 237 ALA A C 1
ATOM 1670 O O . ALA A 1 237 ? -10.32 -14.023 -23.984 1 98.56 237 ALA A O 1
ATOM 1671 N N . GLY A 1 238 ? -8.906 -15.273 -22.797 1 98.31 238 GLY A N 1
ATOM 1672 C CA . GLY A 1 238 ? -9.906 -16.266 -22.422 1 98.31 238 GLY A CA 1
ATOM 1673 C C . GLY A 1 238 ? -10.703 -15.867 -21.188 1 98.31 238 GLY A C 1
ATOM 1674 O O . GLY A 1 238 ? -11.156 -16.734 -20.438 1 98.31 238 GLY A O 1
ATOM 1675 N N . THR A 1 239 ? -10.852 -14.57 -20.922 1 97.88 239 THR A N 1
ATOM 1676 C CA . THR A 1 239 ? -11.562 -14.062 -19.75 1 97.88 239 THR A CA 1
ATOM 1677 C C . THR A 1 239 ? -13.039 -14.43 -19.812 1 97.88 239 THR A C 1
ATOM 1679 O O . THR A 1 239 ? -13.703 -14.188 -20.828 1 97.88 239 THR A O 1
ATOM 1682 N N . ASN A 1 240 ? -13.578 -15.047 -18.812 1 96.12 240 ASN A N 1
ATOM 1683 C CA . ASN A 1 240 ? -14.992 -15.398 -18.812 1 96.12 240 ASN A CA 1
ATOM 1684 C C . ASN A 1 240 ? -15.883 -14.156 -18.828 1 96.12 240 ASN A C 1
ATOM 1686 O O . ASN A 1 240 ? -15.477 -13.094 -18.344 1 96.12 240 ASN A O 1
ATOM 1690 N N . PRO A 1 241 ? -17.094 -14.297 -19.328 1 96.5 241 PRO A N 1
ATOM 1691 C CA . PRO A 1 241 ? -17.953 -13.133 -19.562 1 96.5 241 PRO A CA 1
ATOM 1692 C C . PRO A 1 241 ? -18.312 -12.406 -18.266 1 96.5 241 PRO A C 1
ATOM 1694 O O . PRO A 1 241 ? -18.422 -11.172 -18.266 1 96.5 241 PRO A O 1
ATOM 1697 N N . VAL A 1 242 ? -18.516 -13.125 -17.172 1 97.88 242 VAL A N 1
ATOM 1698 C CA . VAL A 1 242 ? -18.875 -12.516 -15.906 1 97.88 242 VAL A CA 1
ATOM 1699 C C . VAL A 1 242 ? -17.75 -11.594 -15.438 1 97.88 242 VAL A C 1
ATOM 1701 O O . VAL A 1 242 ? -18 -10.453 -15.047 1 97.88 242 VAL A O 1
ATOM 1704 N N . HIS A 1 243 ? -16.547 -12.133 -15.547 1 97.88 243 HIS A N 1
ATOM 1705 C CA . HIS A 1 243 ? -15.352 -11.383 -15.188 1 97.88 243 HIS A CA 1
ATOM 1706 C C . HIS A 1 243 ? -15.156 -10.18 -16.109 1 97.88 243 HIS A C 1
ATOM 1708 O O . HIS A 1 243 ? -14.945 -9.062 -15.633 1 97.88 243 HIS A O 1
ATOM 1714 N N . ARG A 1 244 ? -15.297 -10.375 -17.375 1 97.5 244 ARG A N 1
ATOM 1715 C CA . ARG A 1 244 ? -15.125 -9.336 -18.375 1 97.5 244 ARG A CA 1
ATOM 1716 C C . ARG A 1 244 ? -16.078 -8.172 -18.125 1 97.5 244 ARG A C 1
ATOM 1718 O O . ARG A 1 244 ? -15.672 -7.008 -18.172 1 97.5 244 ARG A O 1
ATOM 1725 N N . ALA A 1 245 ? -17.297 -8.43 -17.797 1 96.75 245 ALA A N 1
ATOM 1726 C CA . ALA A 1 245 ? -18.328 -7.422 -17.578 1 96.75 245 ALA A CA 1
ATOM 1727 C C . ALA A 1 245 ? -18.062 -6.645 -16.297 1 96.75 245 ALA A C 1
ATOM 1729 O O . ALA A 1 245 ? -18.297 -5.434 -16.234 1 96.75 245 ALA A O 1
ATOM 1730 N N . ALA A 1 246 ? -17.531 -7.309 -15.32 1 97.94 246 ALA A N 1
ATOM 1731 C CA . ALA A 1 246 ? -17.344 -6.723 -13.992 1 97.94 246 ALA A CA 1
ATOM 1732 C C . ALA A 1 246 ? -16.219 -5.691 -14.008 1 97.94 246 ALA A C 1
ATOM 1734 O O . ALA A 1 246 ? -16.188 -4.777 -13.18 1 97.94 246 ALA A O 1
ATOM 1735 N N . LEU A 1 247 ? -15.281 -5.762 -14.945 1 97.81 247 LEU A N 1
ATOM 1736 C CA . LEU A 1 247 ? -14.07 -4.957 -14.969 1 97.81 247 LEU A CA 1
ATOM 1737 C C . LEU A 1 247 ? -14.398 -3.488 -15.227 1 97.81 247 LEU A C 1
ATOM 1739 O O . LEU A 1 247 ? -13.578 -2.609 -14.953 1 97.81 247 LEU A O 1
ATOM 1743 N N . THR A 1 248 ? -15.578 -3.172 -15.742 1 94.31 248 THR A N 1
ATOM 1744 C CA . THR A 1 248 ? -15.898 -1.807 -16.141 1 94.31 248 THR A CA 1
ATOM 1745 C C . THR A 1 248 ? -16.594 -1.053 -15.016 1 94.31 248 THR A C 1
ATOM 1747 O O . THR A 1 248 ? -16.719 0.172 -15.062 1 94.31 248 THR A O 1
ATOM 1750 N N . ALA A 1 249 ? -17 -1.811 -14.008 1 95.06 249 ALA A N 1
ATOM 1751 C CA . ALA A 1 249 ? -17.625 -1.171 -12.852 1 95.06 249 ALA A CA 1
ATOM 1752 C C . ALA A 1 249 ? -16.594 -0.489 -11.969 1 95.06 249 ALA A C 1
ATOM 1754 O O . ALA A 1 249 ? -15.422 -0.881 -11.953 1 95.06 249 ALA A O 1
ATOM 1755 N N . SER A 1 250 ? -16.969 0.516 -11.266 1 93.5 250 SER A N 1
ATOM 1756 C CA . SER A 1 250 ? -16.078 1.252 -10.375 1 93.5 250 SER A CA 1
ATOM 1757 C C . SER A 1 250 ? -15.945 0.559 -9.023 1 93.5 250 SER A C 1
ATOM 1759 O O . SER A 1 250 ? -15.594 1.194 -8.031 1 93.5 250 SER A O 1
ATOM 1761 N N . THR A 1 251 ? -16.188 -0.729 -8.969 1 96.12 251 THR A N 1
ATOM 1762 C CA . THR A 1 251 ? -16.047 -1.522 -7.754 1 96.12 251 THR A CA 1
ATOM 1763 C C . THR A 1 251 ? -14.609 -1.499 -7.25 1 96.12 251 THR A C 1
ATOM 1765 O O . THR A 1 251 ? -13.68 -1.735 -8.016 1 96.12 251 THR A O 1
ATOM 1768 N N . PRO A 1 252 ? -14.391 -1.099 -5.996 1 95.69 252 PRO A N 1
ATOM 1769 C CA . PRO A 1 252 ? -13.016 -1.143 -5.473 1 95.69 252 PRO A CA 1
ATOM 1770 C C . PRO A 1 252 ? -12.477 -2.566 -5.352 1 95.69 252 PRO A C 1
ATOM 1772 O O . PRO A 1 252 ? -13.258 -3.523 -5.297 1 95.69 252 PRO A O 1
ATOM 1775 N N . THR A 1 253 ? -11.18 -2.727 -5.383 1 97.25 253 THR A N 1
ATOM 1776 C CA . THR A 1 253 ? -10.555 -4.031 -5.184 1 97.25 253 THR A CA 1
ATOM 1777 C C . THR A 1 253 ? -10.203 -4.246 -3.715 1 97.25 253 THR A C 1
ATOM 1779 O O . THR A 1 253 ? -10.195 -3.297 -2.93 1 97.25 253 THR A O 1
ATOM 1782 N N . MET A 1 254 ? -9.992 -5.445 -3.359 1 95.38 254 MET A N 1
ATOM 1783 C CA . MET A 1 254 ? -9.547 -5.809 -2.02 1 95.38 254 MET A CA 1
ATOM 1784 C C . MET A 1 254 ? -8.75 -7.109 -2.047 1 95.38 254 MET A C 1
ATOM 1786 O O . MET A 1 254 ? -8.805 -7.859 -3.023 1 95.38 254 MET A O 1
ATOM 1790 N N . LEU A 1 255 ? -7.938 -7.363 -1.046 1 96.81 255 LEU A N 1
ATOM 1791 C CA . LEU A 1 255 ? -7.176 -8.594 -0.872 1 96.81 255 LEU A CA 1
ATOM 1792 C C . LEU A 1 255 ? -7.984 -9.625 -0.089 1 96.81 255 LEU A C 1
ATOM 1794 O O . LEU A 1 255 ? -8.688 -9.281 0.861 1 96.81 255 LEU A O 1
ATOM 1798 N N . THR A 1 256 ? -7.844 -10.883 -0.509 1 97.5 256 THR A N 1
ATOM 1799 C CA . THR A 1 256 ? -8.594 -11.938 0.167 1 97.5 256 THR A CA 1
ATOM 1800 C C . THR A 1 256 ? -7.891 -13.289 0.002 1 97.5 256 THR A C 1
ATOM 1802 O O . THR A 1 256 ? -7.109 -13.477 -0.933 1 97.5 256 THR A O 1
ATOM 1805 N N . ARG A 1 257 ? -8.125 -14.164 0.9 1 98.19 257 ARG A N 1
ATOM 1806 C CA . ARG A 1 257 ? -7.773 -15.578 0.762 1 98.19 257 ARG A CA 1
ATOM 1807 C C . ARG A 1 257 ? -9.016 -16.422 0.531 1 98.19 257 ARG A C 1
ATOM 1809 O O . ARG A 1 257 ? -8.922 -17.641 0.375 1 98.19 257 ARG A O 1
ATOM 1816 N N . ALA A 1 258 ? -10.133 -15.781 0.44 1 98.25 258 ALA A N 1
ATOM 1817 C CA . ALA A 1 258 ? -11.414 -16.469 0.575 1 98.25 258 ALA A CA 1
ATOM 1818 C C . ALA A 1 258 ? -11.602 -17.5 -0.544 1 98.25 258 ALA A C 1
ATOM 1820 O O . ALA A 1 258 ? -12.148 -18.578 -0.321 1 98.25 258 ALA A O 1
ATOM 1821 N N . PHE A 1 259 ? -11.133 -17.172 -1.687 1 98.44 259 PHE A N 1
ATOM 1822 C CA . PHE A 1 259 ? -11.43 -18.016 -2.846 1 98.44 259 PHE A CA 1
ATOM 1823 C C . PHE A 1 259 ? -10.414 -19.141 -2.969 1 98.44 259 PHE A C 1
ATOM 1825 O O . PHE A 1 259 ? -10.766 -20.25 -3.371 1 98.44 259 PHE A O 1
ATOM 1832 N N . THR A 1 260 ? -9.109 -18.875 -2.58 1 98.19 260 THR A N 1
ATOM 1833 C CA . THR A 1 260 ? -8.094 -19.844 -3.012 1 98.19 260 THR A CA 1
ATOM 1834 C C . THR A 1 260 ? -7.234 -20.281 -1.833 1 98.19 260 THR A C 1
ATOM 1836 O O . THR A 1 260 ? -6.504 -21.266 -1.929 1 98.19 260 THR A O 1
ATOM 1839 N N . GLY A 1 261 ? -7.305 -19.562 -0.691 1 98.19 261 GLY A N 1
ATOM 1840 C CA . GLY A 1 261 ? -6.434 -19.828 0.441 1 98.19 261 GLY A CA 1
ATOM 1841 C C . GLY A 1 261 ? -5.082 -19.141 0.336 1 98.19 261 GLY A C 1
ATOM 1842 O O . GLY A 1 261 ? -4.219 -19.328 1.192 1 98.19 261 GLY A O 1
ATOM 1843 N N . ARG A 1 262 ? -4.871 -18.516 -0.732 1 97.94 262 ARG A N 1
ATOM 1844 C CA . ARG A 1 262 ? -3.719 -17.641 -0.932 1 97.94 262 ARG A CA 1
ATOM 1845 C C . ARG A 1 262 ? -4.164 -16.203 -1.172 1 97.94 262 ARG A C 1
ATOM 1847 O O . ARG A 1 262 ? -5.156 -15.953 -1.86 1 97.94 262 ARG A O 1
ATOM 1854 N N . ARG A 1 263 ? -3.402 -15.234 -0.459 1 97.25 263 ARG A N 1
ATOM 1855 C CA . ARG A 1 263 ? -3.77 -13.828 -0.587 1 97.25 263 ARG A CA 1
ATOM 1856 C C . ARG A 1 263 ? -3.758 -13.391 -2.047 1 97.25 263 ARG A C 1
ATOM 1858 O O . ARG A 1 263 ? -2.775 -13.609 -2.76 1 97.25 263 ARG A O 1
ATOM 1865 N N . ALA A 1 264 ? -4.895 -12.789 -2.545 1 98 264 ALA A N 1
ATOM 1866 C CA . ALA A 1 264 ? -5.094 -12.352 -3.926 1 98 264 ALA A CA 1
ATOM 1867 C C . ALA A 1 264 ? -5.961 -11.094 -3.984 1 98 264 ALA A C 1
ATOM 1869 O O . ALA A 1 264 ? -6.797 -10.867 -3.107 1 98 264 ALA A O 1
ATOM 1870 N N . ARG A 1 265 ? -5.797 -10.289 -5.02 1 98.31 265 ARG A N 1
ATOM 1871 C CA . ARG A 1 265 ? -6.582 -9.07 -5.191 1 98.31 265 ARG A CA 1
ATOM 1872 C C . ARG A 1 265 ? -7.637 -9.242 -6.281 1 98.31 265 ARG A C 1
ATOM 1874 O O . ARG A 1 265 ? -7.332 -9.719 -7.375 1 98.31 265 ARG A O 1
ATOM 1881 N N . GLY A 1 266 ? -8.828 -8.789 -5.934 1 98.19 266 GLY A N 1
ATOM 1882 C CA . GLY A 1 266 ? -9.922 -8.773 -6.891 1 98.19 266 GLY A CA 1
ATOM 1883 C C . GLY A 1 266 ? -11 -7.762 -6.547 1 98.19 266 GLY A C 1
ATOM 1884 O O . GLY A 1 266 ? -10.891 -7.035 -5.555 1 98.19 266 GLY A O 1
ATOM 1885 N N . LEU A 1 267 ? -11.984 -7.648 -7.445 1 98.19 267 LEU A N 1
ATOM 1886 C CA . LEU A 1 267 ? -13.125 -6.766 -7.199 1 98.19 267 LEU A CA 1
ATOM 1887 C C . LEU A 1 267 ? -13.922 -7.238 -5.992 1 98.19 267 LEU A C 1
ATOM 1889 O O . LEU A 1 267 ? -14.297 -8.414 -5.906 1 98.19 267 LEU A O 1
ATOM 1893 N N . ARG A 1 268 ? -14.125 -6.309 -5.102 1 97.5 268 ARG A N 1
ATOM 1894 C CA . ARG A 1 268 ? -14.922 -6.609 -3.912 1 97.5 268 ARG A CA 1
ATOM 1895 C C . ARG A 1 268 ? -16.297 -7.148 -4.293 1 97.5 268 ARG A C 1
ATOM 1897 O O . ARG A 1 268 ? -16.938 -6.629 -5.207 1 97.5 268 ARG A O 1
ATOM 1904 N N . ASN A 1 269 ? -16.703 -8.195 -3.684 1 97.12 269 ASN A N 1
ATOM 1905 C CA . ASN A 1 269 ? -18.047 -8.734 -3.863 1 97.12 269 ASN A CA 1
ATOM 1906 C C . ASN A 1 269 ? -18.562 -9.367 -2.58 1 97.12 269 ASN A C 1
ATOM 1908 O O . ASN A 1 269 ? -17.922 -9.273 -1.529 1 97.12 269 ASN A O 1
ATOM 1912 N N . GLU A 1 270 ? -19.734 -9.961 -2.609 1 97.06 270 GLU A N 1
ATOM 1913 C CA . GLU A 1 270 ? -20.406 -10.43 -1.403 1 97.06 270 GLU A CA 1
ATOM 1914 C C . GLU A 1 270 ? -19.641 -11.57 -0.748 1 97.06 270 GLU A C 1
ATOM 1916 O O . GLU A 1 270 ? -19.547 -11.648 0.479 1 97.06 270 GLU A O 1
ATOM 1921 N N . PHE A 1 271 ? -19.172 -12.461 -1.572 1 98.12 271 PHE A N 1
ATOM 1922 C CA . PHE A 1 271 ? -18.406 -13.586 -1.043 1 98.12 271 PHE A CA 1
ATOM 1923 C C . PHE A 1 271 ? -17.188 -13.109 -0.286 1 98.12 271 PHE A C 1
ATOM 1925 O O . PHE A 1 271 ? -16.906 -13.57 0.825 1 98.12 271 PHE A O 1
ATOM 1932 N N . MET A 1 272 ? -16.438 -12.188 -0.821 1 97.31 272 MET A N 1
ATOM 1933 C CA . MET A 1 272 ? -15.258 -11.617 -0.172 1 97.31 272 MET A CA 1
ATOM 1934 C C . MET A 1 272 ? -15.633 -10.906 1.122 1 97.31 272 MET A C 1
ATOM 1936 O O . MET A 1 272 ? -14.977 -11.086 2.148 1 97.31 272 MET A O 1
ATOM 1940 N N . ALA A 1 273 ? -16.656 -10.102 1.037 1 95.81 273 ALA A N 1
ATOM 1941 C CA . ALA A 1 273 ? -17.094 -9.352 2.211 1 95.81 273 ALA A CA 1
ATOM 1942 C C . ALA A 1 273 ? -17.438 -10.289 3.363 1 95.81 273 ALA A C 1
ATOM 1944 O O . ALA A 1 273 ? -17.156 -9.992 4.523 1 95.81 273 ALA A O 1
ATOM 1945 N N . GLU A 1 274 ? -17.984 -11.445 3.059 1 96 274 GLU A N 1
ATOM 1946 C CA . GLU A 1 274 ? -18.484 -12.367 4.066 1 96 274 GLU A CA 1
ATOM 1947 C C . GLU A 1 274 ? -17.375 -13.25 4.621 1 96 274 GLU A C 1
ATOM 1949 O O . GLU A 1 274 ? -17.359 -13.562 5.812 1 96 274 GLU A O 1
ATOM 1954 N N . HIS A 1 275 ? -16.391 -13.586 3.789 1 97.69 275 HIS A N 1
ATOM 1955 C CA . HIS A 1 275 ? -15.586 -14.742 4.176 1 97.69 275 HIS A CA 1
ATOM 1956 C C . HIS A 1 275 ? -14.117 -14.367 4.316 1 97.69 275 HIS A C 1
ATOM 1958 O O . HIS A 1 275 ? -13.312 -15.172 4.793 1 97.69 275 HIS A O 1
ATOM 1964 N N . THR A 1 276 ? -13.68 -13.164 3.955 1 96.81 276 THR A N 1
ATOM 1965 C CA . THR A 1 276 ? -12.266 -12.797 3.982 1 96.81 276 THR A CA 1
ATOM 1966 C C . THR A 1 276 ? -11.711 -12.867 5.402 1 96.81 276 THR A C 1
ATOM 1968 O O . THR A 1 276 ? -10.602 -13.352 5.621 1 96.81 276 THR A O 1
ATOM 1971 N N . ALA A 1 277 ? -12.477 -12.492 6.379 1 93.81 277 ALA A N 1
ATOM 1972 C CA . ALA A 1 277 ? -12 -12.375 7.754 1 93.81 277 ALA A CA 1
ATOM 1973 C C . ALA A 1 277 ? -11.656 -13.742 8.336 1 93.81 277 ALA A C 1
ATOM 1975 O O . ALA A 1 277 ? -10.773 -13.859 9.188 1 93.81 277 ALA A O 1
ATOM 1976 N N . THR A 1 278 ? -12.297 -14.797 7.883 1 96.81 278 THR A N 1
ATOM 1977 C CA . THR A 1 278 ? -12.102 -16.125 8.477 1 96.81 278 THR A CA 1
ATOM 1978 C C . THR A 1 278 ? -11.289 -17.016 7.547 1 96.81 278 THR A C 1
ATOM 1980 O O . THR A 1 278 ? -10.953 -18.141 7.906 1 96.81 278 THR A O 1
ATOM 1983 N N . ALA A 1 279 ? -10.93 -16.547 6.355 1 97.75 279 ALA A N 1
ATOM 1984 C CA . ALA A 1 279 ? -10.242 -17.375 5.371 1 97.75 279 ALA A CA 1
ATOM 1985 C C . ALA A 1 279 ? -8.828 -17.719 5.824 1 97.75 279 ALA A C 1
ATOM 1987 O O . ALA A 1 279 ? -8.039 -16.812 6.145 1 97.75 279 ALA A O 1
ATOM 1988 N N . PRO A 1 280 ? -8.461 -19 5.863 1 97.81 280 PRO A N 1
ATOM 1989 C CA . PRO A 1 280 ? -7.125 -19.438 6.281 1 97.81 280 PRO A CA 1
ATOM 1990 C C . PRO A 1 280 ? -6.117 -19.438 5.137 1 97.81 280 PRO A C 1
ATOM 1992 O O . PRO A 1 280 ? -6.492 -19.25 3.977 1 97.81 280 PRO A O 1
ATOM 1995 N N . VAL A 1 281 ? -4.805 -19.547 5.566 1 97.75 281 VAL A N 1
ATOM 1996 C CA . VAL A 1 281 ? -3.781 -19.875 4.582 1 97.75 281 VAL A CA 1
ATOM 1997 C C . VAL A 1 281 ? -3.826 -21.375 4.273 1 97.75 281 VAL A C 1
ATOM 1999 O O . VAL A 1 281 ? -3.506 -22.203 5.129 1 97.75 281 VAL A O 1
ATOM 2002 N N . ALA A 1 282 ? -4.273 -21.75 3.084 1 98.31 282 ALA A N 1
ATOM 2003 C CA . ALA A 1 282 ? -4.316 -23.125 2.59 1 98.31 282 ALA A CA 1
ATOM 2004 C C . ALA A 1 282 ? -4.41 -23.156 1.067 1 98.31 282 ALA A C 1
ATOM 2006 O O . ALA A 1 282 ? -5.508 -23.203 0.508 1 98.31 282 ALA A O 1
ATOM 2007 N N . TYR A 1 283 ? -3.383 -23.125 0.409 1 97.94 283 TYR A N 1
ATOM 2008 C CA . TYR A 1 283 ? -3.297 -23.156 -1.047 1 97.94 283 TYR A CA 1
ATOM 2009 C C . TYR A 1 283 ? -2.422 -24.312 -1.516 1 97.94 283 TYR A C 1
ATOM 2011 O O . TYR A 1 283 ? -1.316 -24.516 -1.006 1 97.94 283 TYR A O 1
ATOM 2019 N N . PRO A 1 284 ? -2.961 -25.094 -2.422 1 97.88 284 PRO A N 1
ATOM 2020 C CA . PRO A 1 284 ? -4.129 -24.828 -3.268 1 97.88 284 PRO A CA 1
ATOM 2021 C C . PRO A 1 284 ? -5.398 -25.5 -2.738 1 97.88 284 PRO A C 1
ATOM 2023 O O . PRO A 1 284 ? -6.402 -25.578 -3.451 1 97.88 284 PRO A O 1
ATOM 2026 N N . GLU A 1 285 ? -5.469 -26 -1.473 1 98.38 285 GLU A N 1
ATOM 2027 C CA . GLU A 1 285 ? -6.574 -26.781 -0.939 1 98.38 285 GLU A CA 1
ATOM 2028 C C . GLU A 1 285 ? -7.902 -26.047 -1.078 1 98.38 285 GLU A C 1
ATOM 2030 O O . GLU A 1 285 ? -8.867 -26.594 -1.605 1 98.38 285 GLU A O 1
ATOM 2035 N N . ILE A 1 286 ? -7.914 -24.781 -0.666 1 98.5 286 ILE A N 1
ATOM 2036 C CA . ILE A 1 286 ? -9.148 -24 -0.693 1 98.5 286 ILE A CA 1
ATOM 2037 C C . ILE A 1 286 ? -9.531 -23.688 -2.139 1 98.5 286 ILE A C 1
ATOM 2039 O O . ILE A 1 286 ? -10.711 -23.656 -2.482 1 98.5 286 ILE A O 1
ATOM 2043 N N . HIS A 1 287 ? -8.562 -23.469 -3.012 1 98.06 287 HIS A N 1
ATOM 2044 C CA . HIS A 1 287 ? -8.844 -23.281 -4.43 1 98.06 287 HIS A CA 1
ATOM 2045 C C . HIS A 1 287 ? -9.711 -24.406 -4.977 1 98.06 287 HIS A C 1
ATOM 2047 O O . HIS A 1 287 ? -10.742 -24.156 -5.605 1 98.06 287 HIS A O 1
ATOM 2053 N N . TYR A 1 288 ? -9.367 -25.625 -4.719 1 97.62 288 TYR A N 1
ATOM 2054 C CA . TYR A 1 288 ? -10.102 -26.766 -5.23 1 97.62 288 TYR A CA 1
ATOM 2055 C C . TYR A 1 288 ? -11.445 -26.922 -4.516 1 97.62 288 TYR A C 1
ATOM 2057 O O . TYR A 1 288 ? -12.445 -27.281 -5.133 1 97.62 288 TYR A O 1
ATOM 2065 N N . ALA A 1 289 ? -11.461 -26.578 -3.227 1 98.12 289 ALA A N 1
ATOM 2066 C CA . ALA A 1 289 ? -12.703 -26.672 -2.461 1 98.12 289 ALA A CA 1
ATOM 2067 C C . ALA A 1 289 ? -13.742 -25.703 -2.986 1 98.12 289 ALA A C 1
ATOM 2069 O O . ALA A 1 289 ? -14.945 -25.984 -2.965 1 98.12 289 ALA A O 1
ATOM 2070 N N . THR A 1 290 ? -13.305 -24.516 -3.453 1 98.19 290 THR A N 1
ATOM 2071 C CA . THR A 1 290 ? -14.25 -23.469 -3.852 1 98.19 290 THR A CA 1
ATOM 2072 C C . THR A 1 290 ? -14.523 -23.531 -5.352 1 98.19 290 THR A C 1
ATOM 2074 O O . THR A 1 290 ? -15.344 -22.781 -5.871 1 98.19 290 THR A O 1
ATOM 2077 N N . ALA A 1 291 ? -13.883 -24.453 -6.121 1 97.19 291 ALA A N 1
ATOM 2078 C CA . ALA A 1 291 ? -14.008 -24.531 -7.574 1 97.19 291 ALA A CA 1
ATOM 2079 C C . ALA A 1 291 ? -15.461 -24.734 -7.988 1 97.19 291 ALA A C 1
ATOM 2081 O O . ALA A 1 291 ? -15.969 -24.031 -8.867 1 97.19 291 ALA A O 1
ATOM 2082 N N . PRO A 1 292 ? -16.328 -25.594 -7.305 1 96.25 292 PRO A N 1
ATOM 2083 C CA . PRO A 1 292 ? -17.703 -25.797 -7.73 1 96.25 292 PRO A CA 1
ATOM 2084 C C . PRO A 1 292 ? -18.578 -24.547 -7.531 1 96.25 292 PRO A C 1
ATOM 2086 O O . PRO A 1 292 ? -19.422 -24.234 -8.375 1 96.25 292 PRO A O 1
ATOM 2089 N N . LEU A 1 293 ? -18.391 -23.891 -6.449 1 97.06 293 LEU A N 1
ATOM 2090 C CA . LEU A 1 293 ? -19.234 -22.719 -6.223 1 97.06 293 LEU A CA 1
ATOM 2091 C C . LEU A 1 293 ? -18.891 -21.594 -7.203 1 97.06 293 LEU A C 1
ATOM 2093 O O . LEU A 1 293 ? -19.766 -20.875 -7.656 1 97.06 293 LEU A O 1
ATOM 2097 N N . ARG A 1 294 ? -17.625 -21.406 -7.488 1 97.38 294 ARG A N 1
ATOM 2098 C CA . ARG A 1 294 ? -17.25 -20.391 -8.477 1 97.38 294 ARG A CA 1
ATOM 2099 C C . ARG A 1 294 ? -17.781 -20.766 -9.859 1 97.38 294 ARG A C 1
ATOM 2101 O O . ARG A 1 294 ? -18.266 -19.891 -10.594 1 97.38 294 ARG A O 1
ATOM 2108 N N . ALA A 1 295 ? -17.672 -22.031 -10.258 1 95.88 295 ALA A N 1
ATOM 2109 C CA . ALA A 1 295 ? -18.188 -22.484 -11.539 1 95.88 295 ALA A CA 1
ATOM 2110 C C . ALA A 1 295 ? -19.688 -22.25 -11.641 1 95.88 295 ALA A C 1
ATOM 2112 O O . ALA A 1 295 ? -20.188 -21.797 -12.672 1 95.88 295 ALA A O 1
ATOM 2113 N N . ALA A 1 296 ? -20.438 -22.578 -10.562 1 96.06 296 ALA A N 1
ATOM 2114 C CA . ALA A 1 296 ? -21.875 -22.359 -10.531 1 96.06 296 ALA A CA 1
ATOM 2115 C C . ALA A 1 296 ? -22.203 -20.875 -10.68 1 96.06 296 ALA A C 1
ATOM 2117 O O . ALA A 1 296 ? -23.141 -20.516 -11.398 1 96.06 296 ALA A O 1
ATOM 2118 N N . ALA A 1 297 ? -21.438 -20.062 -10.031 1 97.5 297 ALA A N 1
ATOM 2119 C CA . ALA A 1 297 ? -21.656 -18.625 -10.094 1 97.5 297 ALA A CA 1
ATOM 2120 C C . ALA A 1 297 ? -21.406 -18.094 -11.508 1 97.5 297 ALA A C 1
ATOM 2122 O O . ALA A 1 297 ? -22.188 -17.266 -12.008 1 97.5 297 ALA A O 1
ATOM 2123 N N . ARG A 1 298 ? -20.344 -18.531 -12.133 1 96.62 298 ARG A N 1
ATOM 2124 C CA . ARG A 1 298 ? -20.078 -18.141 -13.508 1 96.62 298 ARG A CA 1
ATOM 2125 C C . ARG A 1 298 ? -21.219 -18.547 -14.438 1 96.62 298 ARG A C 1
ATOM 2127 O O . ARG A 1 298 ? -21.656 -17.734 -15.258 1 96.62 298 ARG A O 1
ATOM 2134 N N . SER A 1 299 ? -21.688 -19.719 -14.273 1 96.12 299 SER A N 1
ATOM 2135 C CA . SER A 1 299 ? -22.766 -20.234 -15.109 1 96.12 299 SER A CA 1
ATOM 2136 C C . SER A 1 299 ? -24.047 -19.422 -14.914 1 96.12 299 SER A C 1
ATOM 2138 O O . SER A 1 299 ? -24.797 -19.203 -15.859 1 96.12 299 SER A O 1
ATOM 2140 N N . ALA A 1 300 ? -24.219 -18.984 -13.75 1 97 300 ALA A N 1
ATOM 2141 C CA . ALA A 1 300 ? -25.422 -18.25 -13.414 1 97 300 ALA A CA 1
ATOM 2142 C C . ALA A 1 300 ? -25.266 -16.766 -13.734 1 97 300 ALA A C 1
ATOM 2144 O O . ALA A 1 300 ? -26.203 -15.977 -13.57 1 97 300 ALA A O 1
ATOM 2145 N N . GLY A 1 301 ? -24.031 -16.391 -14.125 1 96.75 301 GLY A N 1
ATOM 2146 C CA . GLY A 1 301 ? -23.75 -14.984 -14.383 1 96.75 301 GLY A CA 1
ATOM 2147 C C . GLY A 1 301 ? -23.719 -14.141 -13.125 1 96.75 301 GLY A C 1
ATOM 2148 O O . GLY A 1 301 ? -24.016 -12.945 -13.164 1 96.75 301 GLY A O 1
ATOM 2149 N N . ASN A 1 302 ? -23.484 -14.75 -11.977 1 96.62 302 ASN A N 1
ATOM 2150 C CA . ASN A 1 302 ? -23.469 -14.086 -10.672 1 96.62 302 ASN A CA 1
ATOM 2151 C C . ASN A 1 302 ? -22.062 -13.664 -10.273 1 96.62 302 ASN A C 1
ATOM 2153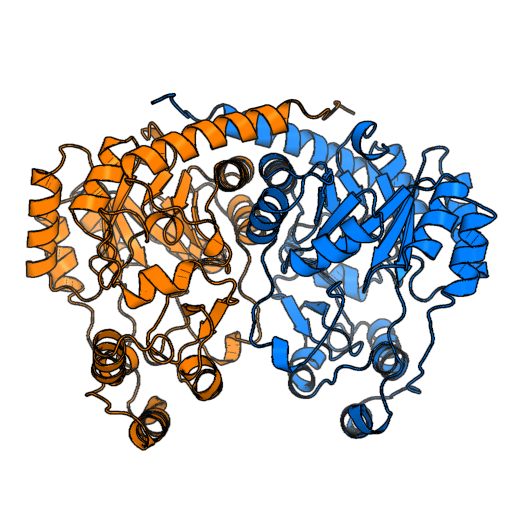 O O . ASN A 1 302 ? -21.25 -14.492 -9.852 1 96.62 302 ASN A O 1
ATOM 2157 N N . PRO A 1 303 ? -21.734 -12.383 -10.344 1 97.69 303 PRO A N 1
ATOM 2158 C CA . PRO A 1 303 ? -20.375 -11.945 -10.047 1 97.69 303 PRO A CA 1
ATOM 2159 C C . PRO A 1 303 ? -20.047 -12.008 -8.555 1 97.69 303 PRO A C 1
ATOM 2161 O O . PRO A 1 303 ? -18.875 -11.922 -8.172 1 97.69 303 PRO A O 1
ATOM 2164 N N . ASP A 1 304 ? -20.984 -12.219 -7.668 1 97.31 304 ASP A N 1
ATOM 2165 C CA . ASP A 1 304 ? -20.812 -12.07 -6.227 1 97.31 304 ASP A CA 1
ATOM 2166 C C . ASP A 1 304 ? -20.172 -13.32 -5.617 1 97.31 304 ASP A C 1
ATOM 2168 O O . ASP A 1 304 ? -19.875 -13.352 -4.422 1 97.31 304 ASP A O 1
ATOM 2172 N N . LYS A 1 305 ? -19.938 -14.328 -6.43 1 97.56 305 LYS A N 1
ATOM 2173 C CA . LYS A 1 305 ? -19.281 -15.531 -5.941 1 97.56 305 LYS A CA 1
ATOM 2174 C C . LYS A 1 305 ? -18.203 -16.016 -6.922 1 97.56 305 LYS A C 1
ATOM 2176 O O . LYS A 1 305 ? -17.891 -17.203 -6.98 1 97.56 305 LYS A O 1
ATOM 2181 N N . VAL A 1 306 ? -17.734 -15.109 -7.746 1 97.56 306 VAL A N 1
ATOM 2182 C CA . VAL A 1 306 ? -16.656 -15.375 -8.695 1 97.56 306 VAL A CA 1
ATOM 2183 C C . VAL A 1 306 ? -15.414 -14.594 -8.289 1 97.56 306 VAL A C 1
ATOM 2185 O O . VAL A 1 306 ? -15.508 -13.445 -7.848 1 97.56 306 VAL A O 1
ATOM 2188 N N . ASN A 1 307 ? -14.227 -15.266 -8.312 1 98.12 307 ASN A N 1
ATOM 2189 C CA . ASN A 1 307 ? -12.969 -14.555 -8.102 1 98.12 307 ASN A CA 1
ATOM 2190 C C . ASN A 1 307 ? -12.648 -13.617 -9.258 1 98.12 307 ASN A C 1
ATOM 2192 O O . ASN A 1 307 ? -11.977 -14.008 -10.211 1 98.12 307 ASN A O 1
ATOM 2196 N N . LEU A 1 308 ? -13.07 -12.406 -9.148 1 98.25 308 LEU A N 1
ATOM 2197 C CA . LEU A 1 308 ? -12.883 -11.383 -10.172 1 98.25 308 LEU A CA 1
ATOM 2198 C C . LEU A 1 308 ? -11.539 -10.68 -9.984 1 98.25 308 LEU A C 1
ATOM 2200 O O . LEU A 1 308 ? -11.5 -9.484 -9.672 1 98.25 308 LEU A O 1
ATOM 2204 N N . TRP A 1 309 ? -10.453 -11.438 -10.297 1 98.5 309 TRP A N 1
ATOM 2205 C CA . TRP A 1 309 ? -9.102 -10.922 -10.109 1 98.5 309 TRP A CA 1
ATOM 2206 C C . TRP A 1 309 ? -8.859 -9.688 -10.977 1 98.5 309 TRP A C 1
ATOM 2208 O O . TRP A 1 309 ? -9.086 -9.727 -12.188 1 98.5 309 TRP A O 1
ATOM 2218 N N . ALA A 1 310 ? -8.461 -8.602 -10.328 1 98.38 310 ALA A N 1
ATOM 2219 C CA . ALA A 1 310 ? -8.219 -7.332 -11.008 1 98.38 310 ALA A CA 1
ATOM 2220 C C . ALA A 1 310 ? -7.328 -6.422 -10.172 1 98.38 310 ALA A C 1
ATOM 2222 O O . ALA A 1 310 ? -7.43 -6.402 -8.938 1 98.38 310 ALA A O 1
ATOM 2223 N N . GLY A 1 311 ? -6.387 -5.734 -10.867 1 98.38 311 GLY A N 1
ATOM 2224 C CA . GLY A 1 311 ? -5.598 -4.707 -10.211 1 98.38 311 GLY A CA 1
ATOM 2225 C C . GLY A 1 311 ? -6.367 -3.42 -9.984 1 98.38 311 GLY A C 1
ATOM 2226 O O . GLY A 1 311 ? -7.527 -3.301 -10.383 1 98.38 311 GLY A O 1
ATOM 2227 N N . GLN A 1 312 ? -5.797 -2.439 -9.391 1 98.31 312 GLN A N 1
ATOM 2228 C CA . GLN A 1 312 ? -6.453 -1.243 -8.875 1 98.31 312 GLN A CA 1
ATOM 2229 C C . GLN A 1 312 ? -6.836 -0.294 -10.008 1 98.31 312 GLN A C 1
ATOM 2231 O O . GLN A 1 312 ? -7.602 0.651 -9.797 1 98.31 312 GLN A O 1
ATOM 2236 N N . THR A 1 313 ? -6.344 -0.542 -11.219 1 98.5 313 THR A N 1
ATOM 2237 C CA . THR A 1 313 ? -6.656 0.349 -12.328 1 98.5 313 THR A CA 1
ATOM 2238 C C . THR A 1 313 ? -7.57 -0.342 -13.336 1 98.5 313 THR A C 1
ATOM 2240 O O . THR A 1 313 ? -7.582 0.009 -14.516 1 98.5 313 THR A O 1
ATOM 2243 N N . HIS A 1 314 ? -8.383 -1.319 -12.891 1 98.44 314 HIS A N 1
ATOM 2244 C CA . HIS A 1 314 ? -9.148 -2.201 -13.766 1 98.44 314 HIS A CA 1
ATOM 2245 C C . HIS A 1 314 ? -10.094 -1.405 -14.656 1 98.44 314 HIS A C 1
ATOM 2247 O O . HIS A 1 314 ? -10.344 -1.786 -15.805 1 98.44 314 HIS A O 1
ATOM 2253 N N . THR A 1 315 ? -10.547 -0.243 -14.227 1 97.75 315 THR A N 1
ATOM 2254 C CA . THR A 1 315 ? -11.539 0.525 -14.977 1 97.75 315 THR A CA 1
ATOM 2255 C C . THR A 1 315 ? -10.914 1.127 -16.234 1 97.75 315 THR A C 1
ATOM 2257 O O . THR A 1 315 ? -11.625 1.602 -17.125 1 97.75 315 THR A O 1
ATOM 2260 N N . LEU A 1 316 ? -9.586 1.048 -16.375 1 98.19 316 LEU A N 1
ATOM 2261 C CA . LEU A 1 316 ? -8.898 1.64 -17.516 1 98.19 316 LEU A CA 1
ATOM 2262 C C . LEU A 1 316 ? -8.641 0.596 -18.594 1 98.19 316 LEU A C 1
ATOM 2264 O O . LEU A 1 316 ? -8.094 0.914 -19.656 1 98.19 316 LEU A O 1
ATOM 2268 N N . ALA A 1 317 ? -9.008 -0.646 -18.359 1 97.81 317 ALA A N 1
ATOM 2269 C CA . ALA A 1 317 ? -8.789 -1.717 -19.328 1 97.81 317 ALA A CA 1
ATOM 2270 C C . ALA A 1 317 ? -9.703 -1.554 -20.547 1 97.81 317 ALA A C 1
ATOM 2272 O O . ALA A 1 317 ? -10.922 -1.637 -20.422 1 97.81 317 ALA A O 1
ATOM 2273 N N . PRO A 1 318 ? -9.133 -1.424 -21.734 1 97.25 318 PRO A N 1
ATOM 2274 C CA . PRO A 1 318 ? -9.977 -1.229 -22.922 1 97.25 318 PRO A CA 1
ATOM 2275 C C . PRO A 1 318 ? -10.406 -2.545 -23.562 1 97.25 318 PRO A C 1
ATOM 2277 O O . PRO A 1 318 ? -9.891 -3.607 -23.203 1 97.25 318 PRO A O 1
ATOM 2280 N N . GLU A 1 319 ? -11.391 -2.414 -24.359 1 96.5 319 GLU A N 1
ATOM 2281 C CA . GLU A 1 319 ? -11.727 -3.508 -25.266 1 96.5 319 GLU A CA 1
ATOM 2282 C C . GLU A 1 319 ? -11.07 -3.311 -26.641 1 96.5 319 GLU A C 1
ATOM 2284 O O . GLU A 1 319 ? -11.656 -2.693 -27.531 1 96.5 319 GLU A O 1
ATOM 2289 N N . LEU A 1 320 ? -9.844 -3.82 -26.812 1 98 320 LEU A N 1
ATOM 2290 C CA . LEU A 1 320 ? -9.016 -3.684 -28 1 98 320 LEU A CA 1
ATOM 2291 C C . LEU A 1 320 ? -8.234 -4.969 -28.281 1 98 320 LEU A C 1
ATOM 2293 O O . LEU A 1 320 ? -7.848 -5.672 -27.344 1 98 320 LEU A O 1
ATOM 2297 N N . PRO A 1 321 ? -8.055 -5.277 -29.578 1 98.75 321 PRO A N 1
ATOM 2298 C CA . PRO A 1 321 ? -7.133 -6.387 -29.844 1 98.75 321 PRO A CA 1
ATOM 2299 C C . PRO A 1 321 ? -5.773 -6.195 -29.172 1 98.75 321 PRO A C 1
ATOM 2301 O O . PRO A 1 321 ? -5.258 -5.078 -29.125 1 98.75 321 PRO A O 1
ATOM 2304 N N . ALA A 1 322 ? -5.207 -7.262 -28.672 1 98.75 322 ALA A N 1
ATOM 2305 C CA . ALA A 1 322 ? -4.008 -7.215 -27.828 1 98.75 322 ALA A CA 1
ATOM 2306 C C . ALA A 1 322 ? -2.855 -6.531 -28.562 1 98.75 322 ALA A C 1
ATOM 2308 O O . ALA A 1 322 ? -2.123 -5.734 -27.969 1 98.75 322 ALA A O 1
ATOM 2309 N N . GLY A 1 323 ? -2.637 -6.902 -29.844 1 98.19 323 GLY A N 1
ATOM 2310 C CA . GLY A 1 323 ? -1.579 -6.262 -30.609 1 98.19 323 GLY A CA 1
ATOM 2311 C C . GLY A 1 323 ? -1.742 -4.754 -30.703 1 98.19 323 GLY A C 1
ATOM 2312 O O . GLY A 1 323 ? -0.768 -4.012 -30.578 1 98.19 323 GLY A O 1
ATOM 2313 N N . GLU A 1 324 ? -2.963 -4.301 -30.969 1 98.31 324 GLU A N 1
ATOM 2314 C CA . GLU A 1 324 ? -3.26 -2.871 -31.031 1 98.31 324 GLU A CA 1
ATOM 2315 C C . GLU A 1 324 ? -3.021 -2.207 -29.672 1 98.31 324 GLU A C 1
ATOM 2317 O O . GLU A 1 324 ? -2.484 -1.1 -29.609 1 98.31 324 GLU A O 1
ATOM 2322 N N . LEU A 1 325 ? -3.43 -2.855 -28.609 1 98.62 325 LEU A N 1
ATOM 2323 C CA . LEU A 1 325 ? -3.217 -2.344 -27.266 1 98.62 325 LEU A CA 1
ATOM 2324 C C . LEU A 1 325 ? -1.729 -2.156 -26.984 1 98.62 325 LEU A C 1
ATOM 2326 O O . LEU A 1 325 ? -1.317 -1.115 -26.469 1 98.62 325 LEU A O 1
ATOM 2330 N N . VAL A 1 326 ? -0.895 -3.156 -27.344 1 98.25 326 VAL A N 1
ATOM 2331 C CA . VAL A 1 326 ? 0.547 -3.074 -27.141 1 98.25 326 VAL A CA 1
ATOM 2332 C C . VAL A 1 326 ? 1.107 -1.862 -27.875 1 98.25 326 VAL A C 1
ATOM 2334 O O . VAL A 1 326 ? 1.869 -1.077 -27.312 1 98.25 326 VAL A O 1
ATOM 2337 N N . ARG A 1 327 ? 0.731 -1.655 -29.125 1 97.06 327 ARG A N 1
ATOM 2338 C CA . ARG A 1 327 ? 1.234 -0.543 -29.922 1 97.06 327 ARG A CA 1
ATOM 2339 C C . ARG A 1 327 ? 0.788 0.795 -29.344 1 97.06 327 ARG A C 1
ATOM 2341 O O . ARG A 1 327 ? 1.574 1.742 -29.281 1 97.06 327 ARG A O 1
ATOM 2348 N N . THR A 1 328 ? -0.486 0.829 -28.922 1 97.94 328 THR A N 1
ATOM 2349 C CA . THR A 1 328 ? -1.02 2.047 -28.312 1 97.94 328 THR A CA 1
ATOM 2350 C C . THR A 1 328 ? -0.267 2.395 -27.031 1 97.94 328 THR A C 1
ATOM 2352 O O . THR A 1 328 ? 0.169 3.533 -26.859 1 97.94 328 THR A O 1
ATOM 2355 N N . LEU A 1 329 ? -0.057 1.431 -26.188 1 98.25 329 LEU A N 1
ATOM 2356 C CA . LEU A 1 329 ? 0.647 1.639 -24.922 1 98.25 329 LEU A CA 1
ATOM 2357 C C . LEU A 1 329 ? 2.094 2.053 -25.172 1 98.25 329 LEU A C 1
ATOM 2359 O O . LEU A 1 329 ? 2.631 2.906 -24.453 1 98.25 329 LEU A O 1
ATOM 2363 N N . ALA A 1 330 ? 2.717 1.39 -26.125 1 96.69 330 ALA A N 1
ATOM 2364 C CA . ALA A 1 330 ? 4.098 1.731 -26.469 1 96.69 330 ALA A CA 1
ATOM 2365 C C . ALA A 1 330 ? 4.211 3.189 -26.891 1 96.69 330 ALA A C 1
ATOM 2367 O O . ALA A 1 330 ? 5.098 3.914 -26.438 1 96.69 330 ALA A O 1
ATOM 2368 N N . ALA A 1 331 ? 3.322 3.629 -27.797 1 96.62 331 ALA A N 1
ATOM 2369 C CA . ALA A 1 331 ? 3.334 5.008 -28.281 1 96.62 331 ALA A CA 1
ATOM 2370 C C . ALA A 1 331 ? 3.084 5.988 -27.125 1 96.62 331 ALA A C 1
ATOM 2372 O O . ALA A 1 331 ? 3.764 7.008 -27.016 1 96.62 331 ALA A O 1
ATOM 2373 N N . GLU A 1 332 ? 2.135 5.656 -26.297 1 97.44 332 GLU A N 1
ATOM 2374 C CA . GLU A 1 332 ? 1.804 6.508 -25.156 1 97.44 332 GLU A CA 1
ATOM 2375 C C . GLU A 1 332 ? 2.959 6.566 -24.172 1 97.44 332 GLU A C 1
ATOM 2377 O O . GLU A 1 332 ? 3.176 7.594 -23.516 1 97.44 332 GLU A O 1
ATOM 2382 N N . THR A 1 333 ? 3.635 5.434 -23.969 1 97.44 333 THR A N 1
ATOM 2383 C CA . THR A 1 333 ? 4.797 5.391 -23.094 1 97.44 333 THR A CA 1
ATOM 2384 C C . THR A 1 333 ? 5.871 6.367 -23.562 1 97.44 333 THR A C 1
ATOM 2386 O O . THR A 1 333 ? 6.398 7.145 -22.766 1 97.44 333 THR A O 1
ATOM 2389 N N . LYS A 1 334 ? 6.191 6.336 -24.844 1 94.88 334 LYS A N 1
ATOM 2390 C CA . LYS A 1 334 ? 7.18 7.25 -25.406 1 94.88 334 LYS A CA 1
ATOM 2391 C C . LYS A 1 334 ? 6.762 8.703 -25.203 1 94.88 334 LYS A C 1
ATOM 2393 O O . LYS A 1 334 ? 7.574 9.539 -24.812 1 94.88 334 LYS A O 1
ATOM 2398 N N . THR A 1 335 ? 5.516 8.969 -25.453 1 95.94 335 THR A N 1
ATOM 2399 C CA . THR A 1 335 ? 4.988 10.32 -25.281 1 95.94 335 THR A CA 1
ATOM 2400 C C . THR A 1 335 ? 5.125 10.781 -23.828 1 95.94 335 THR A C 1
ATOM 2402 O O . THR A 1 335 ? 5.531 11.914 -23.562 1 95.94 335 THR A O 1
ATOM 2405 N N . ALA A 1 336 ? 4.805 9.914 -22.891 1 96.62 336 ALA A N 1
ATOM 2406 C CA . ALA A 1 336 ? 4.871 10.234 -21.469 1 96.62 336 ALA A CA 1
ATOM 2407 C C . ALA A 1 336 ? 6.305 10.523 -21.047 1 96.62 336 ALA A C 1
ATOM 2409 O O . ALA A 1 336 ? 6.555 11.461 -20.281 1 96.62 336 ALA A O 1
ATOM 2410 N N . LEU A 1 337 ? 7.277 9.664 -21.469 1 95.38 337 LEU A N 1
ATOM 2411 C CA . LEU A 1 337 ? 8.68 9.867 -21.109 1 95.38 337 LEU A CA 1
ATOM 2412 C C . LEU A 1 337 ? 9.195 11.188 -21.672 1 95.38 337 LEU A C 1
ATOM 2414 O O . LEU A 1 337 ? 9.906 11.922 -20.984 1 95.38 337 LEU A O 1
ATOM 2418 N N . ASN A 1 338 ? 8.789 11.5 -22.922 1 93.38 338 ASN A N 1
ATOM 2419 C CA . ASN A 1 338 ? 9.188 12.766 -23.516 1 93.38 338 ASN A CA 1
ATOM 2420 C C . ASN A 1 338 ? 8.594 13.953 -22.766 1 93.38 338 ASN A C 1
ATOM 2422 O O . ASN A 1 338 ? 9.273 14.961 -22.547 1 93.38 338 ASN A O 1
ATOM 2426 N N . ALA A 1 339 ? 7.391 13.82 -22.375 1 93 339 ALA A N 1
ATOM 2427 C CA . ALA A 1 339 ? 6.73 14.891 -21.641 1 93 339 ALA A CA 1
ATOM 2428 C C . ALA A 1 339 ? 7.398 15.109 -20.281 1 93 339 ALA A C 1
ATOM 2430 O O . ALA A 1 339 ? 7.566 16.25 -19.844 1 93 339 ALA A O 1
ATOM 2431 N N . ALA A 1 340 ? 7.723 14.094 -19.625 1 92.25 340 ALA A N 1
ATOM 2432 C CA . ALA A 1 340 ? 8.367 14.18 -18.312 1 92.25 340 ALA A CA 1
ATOM 2433 C C . ALA A 1 340 ? 9.719 14.883 -18.406 1 92.25 340 ALA A C 1
ATOM 2435 O O . ALA A 1 340 ? 10.094 15.656 -17.531 1 92.25 340 ALA A O 1
ATOM 2436 N N . LEU A 1 341 ? 10.461 14.555 -19.469 1 88.12 341 LEU A N 1
ATOM 2437 C CA . LEU A 1 341 ? 11.789 15.133 -19.641 1 88.12 341 LEU A CA 1
ATOM 2438 C C . LEU A 1 341 ? 11.688 16.609 -20 1 88.12 341 LEU A C 1
ATOM 2440 O O . LEU A 1 341 ? 12.602 17.391 -19.703 1 88.12 341 LEU A O 1
ATOM 2444 N N . SER A 1 342 ? 10.672 17.031 -20.641 1 81.12 342 SER A N 1
ATOM 2445 C CA . SER A 1 342 ? 10.5 18.422 -21.062 1 81.12 342 SER A CA 1
ATOM 2446 C C . SER A 1 342 ? 10.156 19.312 -19.875 1 81.12 342 SER A C 1
ATOM 2448 O O . SER A 1 342 ? 10.328 20.531 -19.938 1 81.12 342 SER A O 1
ATOM 2450 N N . ARG A 1 343 ? 9.719 18.703 -18.859 1 73.81 343 ARG A N 1
ATOM 2451 C CA . ARG A 1 343 ? 9.422 19.484 -17.672 1 73.81 343 ARG A CA 1
ATOM 2452 C C . ARG A 1 343 ? 10.703 19.969 -17 1 73.81 343 ARG A C 1
ATOM 2454 O O . ARG A 1 343 ? 11.711 19.25 -17 1 73.81 343 ARG A O 1
ATOM 2461 N N . ARG A 1 344 ? 10.711 21.312 -16.781 1 62.53 344 ARG A N 1
ATOM 2462 C CA . ARG A 1 344 ? 11.875 22.078 -16.359 1 62.53 344 ARG A CA 1
ATOM 2463 C C . ARG A 1 344 ? 12.508 21.453 -15.109 1 62.53 344 ARG A C 1
ATOM 2465 O O . ARG A 1 344 ? 11.867 21.375 -14.062 1 62.53 344 ARG A O 1
ATOM 2472 N N . ILE A 1 345 ? 13.438 20.562 -15.258 1 69.5 345 ILE A N 1
ATOM 2473 C CA . ILE A 1 345 ? 14.344 20.219 -14.164 1 69.5 345 ILE A CA 1
ATOM 2474 C C . ILE A 1 345 ? 15.672 20.953 -14.344 1 69.5 345 ILE A C 1
ATOM 2476 O O . ILE A 1 345 ? 16.422 20.672 -15.273 1 69.5 345 ILE A O 1
ATOM 2480 N N . GLN A 1 346 ? 15.711 22.141 -13.891 1 61.41 346 GLN A N 1
ATOM 2481 C CA . GLN A 1 346 ? 16.906 22.953 -14.062 1 61.41 346 GLN A CA 1
ATOM 2482 C C . GLN A 1 346 ? 18.047 22.469 -13.164 1 61.41 346 GLN A C 1
ATOM 2484 O O . GLN A 1 346 ? 17.797 21.938 -12.078 1 61.41 346 GLN A O 1
ATOM 2489 N N . ASP A 1 347 ? 19.109 22.234 -13.773 1 54.16 347 ASP A N 1
ATOM 2490 C CA . ASP A 1 347 ? 20.312 21.969 -12.992 1 54.16 347 ASP A CA 1
ATOM 2491 C C . ASP A 1 347 ? 20.531 23.062 -11.945 1 54.16 347 ASP A C 1
ATOM 2493 O O . ASP A 1 347 ? 20.297 24.25 -12.211 1 54.1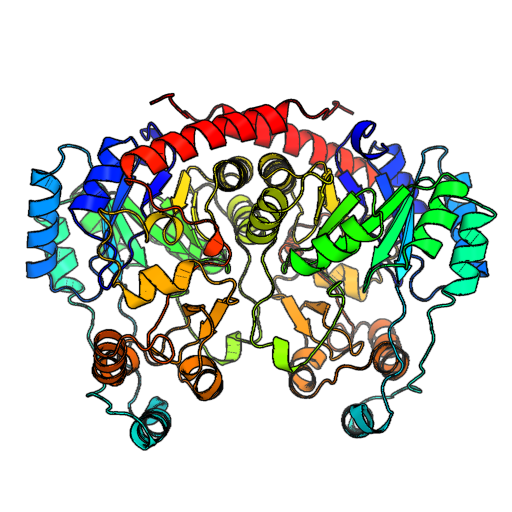6 347 ASP A O 1
ATOM 2497 N N . CYS A 1 348 ? 20.5 22.688 -10.648 1 43.66 348 CYS A N 1
ATOM 2498 C CA . CYS A 1 348 ? 20.891 23.656 -9.633 1 43.66 348 CYS A CA 1
ATOM 2499 C C . CYS A 1 348 ? 22.281 24.219 -9.914 1 43.66 348 CYS A C 1
ATOM 2501 O O . CYS A 1 348 ? 23.156 23.5 -10.422 1 43.66 348 CYS A O 1
ATOM 2503 N N . MET B 1 1 ? 0.858 29.625 -12.656 1 93 1 MET B N 1
ATOM 2504 C CA . MET B 1 1 ? 0.714 28.812 -11.453 1 93 1 MET B CA 1
ATOM 2505 C C . MET B 1 1 ? 2.076 28.484 -10.852 1 93 1 MET B C 1
ATOM 2507 O O . MET B 1 1 ? 3.076 28.422 -11.57 1 93 1 MET B O 1
ATOM 2511 N N . ILE B 1 2 ? 2.131 28.312 -9.539 1 94 2 ILE B N 1
ATOM 2512 C CA . ILE B 1 2 ? 3.355 28.031 -8.797 1 94 2 ILE B CA 1
ATOM 2513 C C . ILE B 1 2 ? 4.059 26.828 -9.406 1 94 2 ILE B C 1
ATOM 2515 O O . ILE B 1 2 ? 5.277 26.828 -9.594 1 94 2 ILE B O 1
ATOM 2519 N N . ILE B 1 3 ? 3.311 25.828 -9.742 1 92.62 3 ILE B N 1
ATOM 2520 C CA . ILE B 1 3 ? 3.852 24.562 -10.234 1 92.62 3 ILE B CA 1
ATOM 2521 C C . ILE B 1 3 ? 4.598 24.797 -11.547 1 92.62 3 ILE B C 1
ATOM 2523 O O . ILE B 1 3 ? 5.578 24.109 -11.844 1 92.62 3 ILE B O 1
ATOM 2527 N N . ASP B 1 4 ? 4.16 25.75 -12.375 1 89.38 4 ASP B N 1
ATOM 2528 C CA . ASP B 1 4 ? 4.777 26.062 -13.656 1 89.38 4 ASP B CA 1
ATOM 2529 C C . ASP B 1 4 ? 6.09 26.828 -13.469 1 89.38 4 ASP B C 1
ATOM 2531 O O . ASP B 1 4 ? 6.918 26.891 -14.375 1 89.38 4 ASP B O 1
ATOM 2535 N N . ASP B 1 5 ? 6.324 27.344 -12.328 1 88.12 5 ASP B N 1
ATOM 2536 C CA . ASP B 1 5 ? 7.473 28.203 -12.102 1 88.12 5 ASP B CA 1
ATOM 2537 C C . ASP B 1 5 ? 8.539 27.5 -11.266 1 88.12 5 ASP B C 1
ATOM 2539 O O . ASP B 1 5 ? 9.594 28.078 -10.992 1 88.12 5 ASP B O 1
ATOM 2543 N N . LEU B 1 6 ? 8.312 26.281 -10.852 1 89.5 6 LEU B N 1
ATOM 2544 C CA . LEU B 1 6 ? 9.289 25.562 -10.039 1 89.5 6 LEU B CA 1
ATOM 2545 C C . LEU B 1 6 ? 10.531 25.234 -10.852 1 89.5 6 LEU B C 1
ATOM 2547 O O . LEU B 1 6 ? 10.43 24.719 -11.969 1 89.5 6 LEU B O 1
ATOM 2551 N N . THR B 1 7 ? 11.695 25.531 -10.312 1 89.56 7 THR B N 1
ATOM 2552 C CA . THR B 1 7 ? 12.961 25.156 -10.938 1 89.56 7 THR B CA 1
ATOM 2553 C C . THR B 1 7 ? 13.211 23.656 -10.773 1 89.56 7 THR B C 1
ATOM 2555 O O . THR B 1 7 ? 13.781 23.016 -11.664 1 89.56 7 THR B O 1
ATOM 2558 N N . ILE B 1 8 ? 12.844 23.156 -9.672 1 94.94 8 ILE B N 1
ATOM 2559 C CA . ILE B 1 8 ? 12.906 21.734 -9.352 1 94.94 8 ILE B CA 1
ATOM 2560 C C . ILE B 1 8 ? 11.531 21.234 -8.93 1 94.94 8 ILE B C 1
ATOM 2562 O O . ILE B 1 8 ? 10.875 21.844 -8.07 1 94.94 8 ILE B O 1
ATOM 2566 N N . PRO B 1 9 ? 11.07 20.203 -9.516 1 96.38 9 PRO B N 1
ATOM 2567 C CA . PRO B 1 9 ? 9.719 19.719 -9.25 1 96.38 9 PRO B CA 1
ATOM 2568 C C . PRO B 1 9 ? 9.625 18.922 -7.953 1 96.38 9 PRO B C 1
ATOM 2570 O O . PRO B 1 9 ? 9.109 17.797 -7.949 1 96.38 9 PRO B O 1
ATOM 2573 N N . ILE B 1 10 ? 10.188 19.469 -6.914 1 97.88 10 ILE B N 1
ATOM 2574 C CA . ILE B 1 10 ? 10.18 18.844 -5.594 1 97.88 10 ILE B CA 1
ATOM 2575 C C . ILE B 1 10 ? 9.445 19.75 -4.605 1 97.88 10 ILE B C 1
ATOM 2577 O O . ILE B 1 10 ? 9.75 20.938 -4.508 1 97.88 10 ILE B O 1
ATOM 2581 N N . VAL B 1 11 ? 8.445 19.188 -3.939 1 98.62 11 VAL B N 1
ATOM 2582 C CA . VAL B 1 11 ? 7.664 19.859 -2.914 1 98.62 11 VAL B CA 1
ATOM 2583 C C . VAL B 1 11 ? 7.918 19.219 -1.555 1 98.62 11 VAL B C 1
ATOM 2585 O O . VAL B 1 11 ? 7.934 17.984 -1.439 1 98.62 11 VAL B O 1
ATOM 2588 N N . LEU B 1 12 ? 8.219 20.031 -0.553 1 98.88 12 LEU B N 1
ATOM 2589 C CA . LEU B 1 12 ? 8.32 19.562 0.825 1 98.88 12 LEU B CA 1
ATOM 2590 C C . LEU B 1 12 ? 6.938 19.359 1.432 1 98.88 12 LEU B C 1
ATOM 2592 O O . LEU B 1 12 ? 6.133 20.297 1.483 1 98.88 12 LEU B O 1
ATOM 2596 N N . ALA B 1 13 ? 6.695 18.094 1.825 1 98.88 13 ALA B N 1
ATOM 2597 C CA . ALA B 1 13 ? 5.414 17.781 2.461 1 98.88 13 ALA B CA 1
ATOM 2598 C C . ALA B 1 13 ? 5.305 18.453 3.828 1 98.88 13 ALA B C 1
ATOM 2600 O O . ALA B 1 13 ? 6.289 18.531 4.566 1 98.88 13 ALA B O 1
ATOM 2601 N N . PRO B 1 14 ? 4.094 18.984 4.141 1 98.69 14 PRO B N 1
ATOM 2602 C CA . PRO B 1 14 ? 3.867 19.422 5.52 1 98.69 14 PRO B CA 1
ATOM 2603 C C . PRO B 1 14 ? 3.812 18.266 6.512 1 98.69 14 PRO B C 1
ATOM 2605 O O . PRO B 1 14 ? 3.018 17.328 6.336 1 98.69 14 PRO B O 1
ATOM 2608 N N . MET B 1 15 ? 4.645 18.266 7.492 1 98 15 MET B N 1
ATOM 2609 C CA . MET B 1 15 ? 4.719 17.203 8.5 1 98 15 MET B CA 1
ATOM 2610 C C . MET B 1 15 ? 4.465 17.781 9.898 1 98 15 MET B C 1
ATOM 2612 O O . MET B 1 15 ? 5.406 18.141 10.602 1 98 15 MET B O 1
ATOM 2616 N N . ALA B 1 16 ? 3.24 17.797 10.234 1 95.5 16 ALA B N 1
ATOM 2617 C CA . ALA B 1 16 ? 2.793 18.406 11.484 1 95.5 16 ALA B CA 1
ATOM 2618 C C . ALA B 1 16 ? 3.332 17.641 12.688 1 95.5 16 ALA B C 1
ATOM 2620 O O . ALA B 1 16 ? 3.568 16.438 12.617 1 95.5 16 ALA B O 1
ATOM 2621 N N . GLY B 1 17 ? 3.525 18.328 13.758 1 91.56 17 GLY B N 1
ATOM 2622 C CA . GLY B 1 17 ? 3.887 17.688 15.008 1 91.56 17 GLY B CA 1
ATOM 2623 C C . GLY B 1 17 ? 5.375 17.734 15.297 1 91.56 17 GLY B C 1
ATOM 2624 O O . GLY B 1 17 ? 5.871 17.016 16.156 1 91.56 17 GLY B O 1
ATOM 2625 N N . GLY B 1 18 ? 6.094 18.516 14.523 1 92.12 18 GLY B N 1
ATOM 2626 C CA . GLY B 1 18 ? 7.492 18.656 14.898 1 92.12 18 GLY B CA 1
ATOM 2627 C C . GLY B 1 18 ? 8.422 18.719 13.703 1 92.12 18 GLY B C 1
ATOM 2628 O O . GLY B 1 18 ? 9.188 19.672 13.562 1 92.12 18 GLY B O 1
ATOM 2629 N N . PRO B 1 19 ? 8.375 17.812 12.812 1 96.44 19 PRO B N 1
ATOM 2630 C CA . PRO B 1 19 ? 9.375 17.719 11.75 1 96.44 19 PRO B CA 1
ATOM 2631 C C . PRO B 1 19 ? 9.406 18.953 10.852 1 96.44 19 PRO B C 1
ATOM 2633 O O . PRO B 1 19 ? 10.484 19.375 10.406 1 96.44 19 PRO B O 1
ATOM 2636 N N . SER B 1 20 ? 8.227 19.547 10.594 1 96.5 20 SER B N 1
ATOM 2637 C CA . SER B 1 20 ? 8.164 20.75 9.766 1 96.5 20 SER B CA 1
ATOM 2638 C C . SER B 1 20 ? 8.633 21.969 10.547 1 96.5 20 SER B C 1
ATOM 2640 O O . SER B 1 20 ? 7.98 22.391 11.508 1 96.5 20 SER B O 1
ATOM 2642 N N . THR B 1 21 ? 9.805 22.5 10.211 1 98.25 21 THR B N 1
ATOM 2643 C CA . THR B 1 21 ? 10.32 23.734 10.805 1 98.25 21 THR B CA 1
ATOM 2644 C C . THR B 1 21 ? 10.492 24.812 9.734 1 98.25 21 THR B C 1
ATOM 2646 O O . THR B 1 21 ? 10.57 24.516 8.547 1 98.25 21 THR B O 1
ATOM 2649 N N . PRO B 1 22 ? 10.414 26.094 10.188 1 98.56 22 PRO B N 1
ATOM 2650 C CA . PRO B 1 22 ? 10.766 27.172 9.258 1 98.56 22 PRO B CA 1
ATOM 2651 C C . PRO B 1 22 ? 12.109 26.938 8.562 1 98.56 22 PRO B C 1
ATOM 2653 O O . PRO B 1 22 ? 12.25 27.219 7.371 1 98.56 22 PRO B O 1
ATOM 2656 N N . GLU B 1 23 ? 13.094 26.375 9.305 1 98.44 23 GLU B N 1
ATOM 2657 C CA . GLU B 1 23 ? 14.43 26.125 8.766 1 98.44 23 GLU B CA 1
ATOM 2658 C C . GLU B 1 23 ? 14.383 25.094 7.648 1 98.44 23 GLU B C 1
ATOM 2660 O O . GLU B 1 23 ? 15.023 25.266 6.609 1 98.44 23 GLU B O 1
ATOM 2665 N N . LEU B 1 24 ? 13.672 24 7.855 1 98.75 24 LEU B N 1
ATOM 2666 C CA . LEU B 1 24 ? 13.523 22.969 6.84 1 98.75 24 LEU B CA 1
ATOM 2667 C C . LEU B 1 24 ? 12.828 23.516 5.598 1 98.75 24 LEU B C 1
ATOM 2669 O O . LEU B 1 24 ? 13.289 23.297 4.477 1 98.75 24 LEU B O 1
ATOM 2673 N N . THR B 1 25 ? 11.68 24.25 5.797 1 98.69 25 THR B N 1
ATOM 2674 C CA . THR B 1 25 ? 10.93 24.859 4.703 1 98.69 25 THR B CA 1
ATOM 2675 C C . THR B 1 25 ? 11.812 25.797 3.891 1 98.69 25 THR B C 1
ATOM 2677 O O . THR B 1 25 ? 11.836 25.719 2.66 1 98.69 25 THR B O 1
ATOM 2680 N N . ALA B 1 26 ? 12.594 26.609 4.555 1 98.44 26 ALA B N 1
ATOM 2681 C CA . ALA B 1 26 ? 13.492 27.562 3.904 1 98.44 26 ALA B CA 1
ATOM 2682 C C . ALA B 1 26 ? 14.578 26.844 3.113 1 98.44 26 ALA B C 1
ATOM 2684 O O . ALA B 1 26 ? 14.906 27.234 1.992 1 98.44 26 ALA B O 1
ATOM 2685 N N . ALA B 1 27 ? 15.117 25.812 3.74 1 98.38 27 ALA B N 1
ATOM 2686 C CA . ALA B 1 27 ? 16.203 25.078 3.094 1 98.38 27 ALA B CA 1
ATOM 2687 C C . ALA B 1 27 ? 15.742 24.453 1.779 1 98.38 27 ALA B C 1
ATOM 2689 O O . ALA B 1 27 ? 16.438 24.531 0.766 1 98.38 27 ALA B O 1
ATOM 2690 N N . VAL B 1 28 ? 14.617 23.828 1.736 1 98.06 28 VAL B N 1
ATOM 2691 C CA . VAL B 1 28 ? 14.078 23.188 0.542 1 98.06 28 VAL B CA 1
ATOM 2692 C C . VAL B 1 28 ? 13.766 24.234 -0.516 1 98.06 28 VAL B C 1
ATOM 2694 O O . VAL B 1 28 ? 14.102 24.062 -1.691 1 98.06 28 VAL B O 1
ATOM 2697 N N . THR B 1 29 ? 13.109 25.375 -0.122 1 96.69 29 THR B N 1
ATOM 2698 C CA . THR B 1 29 ? 12.711 26.422 -1.06 1 96.69 29 THR B CA 1
ATOM 2699 C C . THR B 1 29 ? 13.93 27.109 -1.656 1 96.69 29 THR B C 1
ATOM 2701 O O . THR B 1 29 ? 13.969 27.391 -2.857 1 96.69 29 THR B O 1
ATOM 2704 N N . ARG B 1 30 ? 14.977 27.297 -0.84 1 95.19 30 ARG B N 1
ATOM 2705 C CA . ARG B 1 30 ? 16.203 27.922 -1.324 1 95.19 30 ARG B CA 1
ATOM 2706 C C . ARG B 1 30 ? 16.906 27.016 -2.348 1 95.19 30 ARG B C 1
ATOM 2708 O O . ARG B 1 30 ? 17.594 27.516 -3.242 1 95.19 30 ARG B O 1
ATOM 2715 N N . ALA B 1 31 ? 16.719 25.781 -2.234 1 95 31 ALA B N 1
ATOM 2716 C CA . ALA B 1 31 ? 17.359 24.828 -3.133 1 95 31 ALA B CA 1
ATOM 2717 C C . ALA B 1 31 ? 16.594 24.719 -4.449 1 95 31 ALA B C 1
ATOM 2719 O O . ALA B 1 31 ? 17.016 24.016 -5.363 1 95 31 ALA B O 1
ATOM 2720 N N . GLY B 1 32 ? 15.438 25.422 -4.566 1 94.5 32 GLY B N 1
ATOM 2721 C CA . GLY B 1 32 ? 14.711 25.438 -5.824 1 94.5 32 GLY B CA 1
ATOM 2722 C C . GLY B 1 32 ? 13.398 24.672 -5.77 1 94.5 32 GLY B C 1
ATOM 2723 O O . GLY B 1 32 ? 12.625 24.703 -6.727 1 94.5 32 GLY B O 1
ATOM 2724 N N . GLY B 1 33 ? 13.156 23.969 -4.598 1 96.62 33 GLY B N 1
ATOM 2725 C CA . GLY B 1 33 ? 11.867 23.328 -4.395 1 96.62 33 GLY B CA 1
ATOM 2726 C C . GLY B 1 33 ? 10.805 24.266 -3.859 1 96.62 33 GLY B C 1
ATOM 2727 O O . GLY B 1 33 ? 10.969 25.484 -3.902 1 96.62 33 GLY B O 1
ATOM 2728 N N . PHE B 1 34 ? 9.664 23.75 -3.566 1 98 34 PHE B N 1
ATOM 2729 C CA . PHE B 1 34 ? 8.578 24.484 -2.934 1 98 34 PHE B CA 1
ATOM 2730 C C . PHE B 1 34 ? 8.219 23.875 -1.587 1 98 34 PHE B C 1
ATOM 2732 O O . PHE B 1 34 ? 7.938 22.672 -1.499 1 98 34 PHE B O 1
ATOM 2739 N N . GLY B 1 35 ? 8.297 24.656 -0.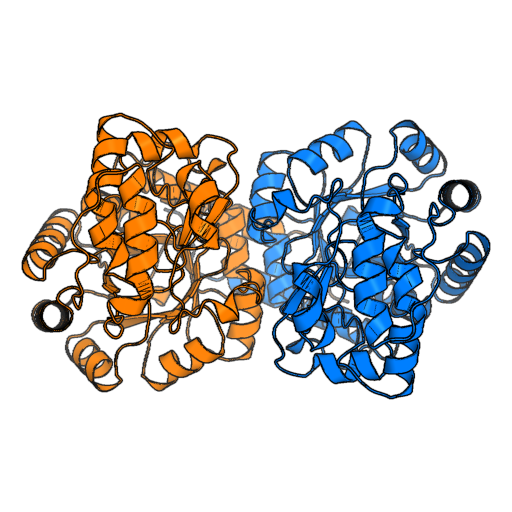531 1 98.25 35 GLY B N 1
ATOM 2740 C CA . GLY B 1 35 ? 8.078 24.125 0.803 1 98.25 35 GLY B CA 1
ATOM 2741 C C . GLY B 1 35 ? 6.73 24.484 1.386 1 98.25 35 GLY B C 1
ATOM 2742 O O . GLY B 1 35 ? 6.25 25.609 1.199 1 98.25 35 GLY B O 1
ATOM 2743 N N . PHE B 1 36 ? 6.121 23.531 2.055 1 98.62 36 PHE B N 1
ATOM 2744 C CA . PHE B 1 36 ? 4.941 23.797 2.869 1 98.62 36 PHE B CA 1
ATOM 2745 C C . PHE B 1 36 ? 5.289 23.75 4.352 1 98.62 36 PHE B C 1
ATOM 2747 O O . PHE B 1 36 ? 5.922 22.797 4.824 1 98.62 36 PHE B O 1
ATOM 2754 N N . LEU B 1 37 ? 4.852 24.766 5.035 1 98.19 37 LEU B N 1
ATOM 2755 C CA . LEU B 1 37 ? 4.805 24.734 6.492 1 98.19 37 LEU B CA 1
ATOM 2756 C C . LEU B 1 37 ? 3.559 24.016 6.98 1 98.19 37 LEU B C 1
ATOM 2758 O O . LEU B 1 37 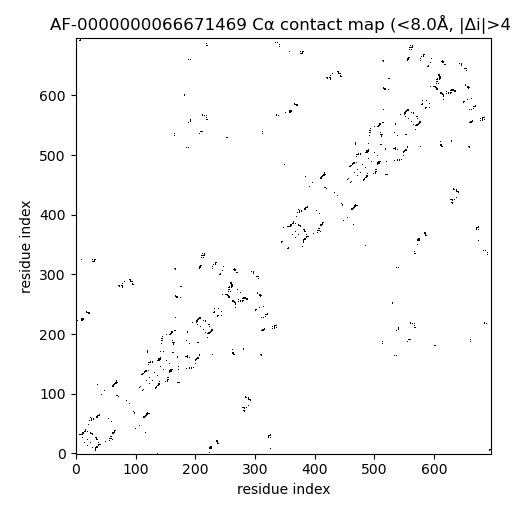? 2.469 24.203 6.438 1 98.19 37 LEU B O 1
ATOM 2762 N N . ALA B 1 38 ? 3.783 23.141 7.988 1 98.38 38 ALA B N 1
ATOM 2763 C CA . ALA B 1 38 ? 2.641 22.484 8.609 1 98.38 38 ALA B CA 1
ATOM 2764 C C . ALA B 1 38 ? 2.043 23.344 9.719 1 98.38 38 ALA B C 1
ATOM 2766 O O . ALA B 1 38 ? 2.76 23.781 10.617 1 98.38 38 ALA B O 1
ATOM 2767 N N . ALA B 1 39 ? 0.746 23.578 9.672 1 98.5 39 ALA B N 1
ATOM 2768 C CA . ALA B 1 39 ? 0.081 24.359 10.711 1 98.5 39 ALA B CA 1
ATOM 2769 C C . ALA B 1 39 ? -0.824 23.484 11.57 1 98.5 39 ALA B C 1
ATOM 2771 O O . ALA B 1 39 ? -1.493 23.984 12.484 1 98.5 39 ALA B O 1
ATOM 2772 N N . GLY B 1 40 ? -0.873 22.156 11.25 1 97.56 40 GLY B N 1
ATOM 2773 C CA . GLY B 1 40 ? -1.624 21.25 12.102 1 97.56 40 GLY B CA 1
ATOM 2774 C C . GLY B 1 40 ? -1.218 21.344 13.562 1 97.56 40 GLY B C 1
ATOM 2775 O O . GLY B 1 40 ? -0.028 21.375 13.883 1 97.56 40 GLY B O 1
ATOM 2776 N N . TYR B 1 41 ? -2.129 21.422 14.484 1 96.25 41 TYR B N 1
ATOM 2777 C CA . TYR B 1 41 ? -1.969 21.422 15.938 1 96.25 41 TYR B CA 1
ATOM 2778 C C . TYR B 1 41 ? -1.423 22.75 16.422 1 96.25 41 TYR B C 1
ATOM 2780 O O . TYR B 1 41 ? -1.077 22.891 17.609 1 96.25 41 TYR B O 1
ATOM 2788 N N . LEU B 1 42 ? -1.336 23.719 15.562 1 97.62 42 LEU B N 1
ATOM 2789 C CA . LEU B 1 42 ? -0.902 25.062 15.945 1 97.62 42 LEU B CA 1
ATOM 2790 C C . LEU B 1 42 ? -2.086 26.016 16 1 97.62 42 LEU B C 1
ATOM 2792 O O . LEU B 1 42 ? -3.039 25.891 15.227 1 97.62 42 LEU B O 1
ATOM 2796 N N . SER B 1 43 ? -2 27.016 16.906 1 98.06 43 SER B N 1
ATOM 2797 C CA . SER B 1 43 ? -2.92 28.141 16.891 1 98.06 43 SER B CA 1
ATOM 2798 C C . SER B 1 43 ? -2.619 29.062 15.711 1 98.06 43 SER B C 1
ATOM 2800 O O . SER B 1 43 ? -1.555 28.969 15.094 1 98.06 43 SER B O 1
ATOM 2802 N N . ALA B 1 44 ? -3.645 29.938 15.375 1 98.62 44 ALA B N 1
ATOM 2803 C CA . ALA B 1 44 ? -3.404 30.953 14.359 1 98.62 44 ALA B CA 1
ATOM 2804 C C . ALA B 1 44 ? -2.199 31.812 14.727 1 98.62 44 ALA B C 1
ATOM 2806 O O . ALA B 1 44 ? -1.4 32.188 13.859 1 98.62 44 ALA B O 1
ATOM 2807 N N . ALA B 1 45 ? -2.02 32.125 16.031 1 98.62 45 ALA B N 1
ATOM 2808 C CA . ALA B 1 45 ? -0.895 32.938 16.484 1 98.62 45 ALA B CA 1
ATOM 2809 C C . ALA B 1 45 ? 0.43 32.219 16.266 1 98.62 45 ALA B C 1
ATOM 2811 O O . ALA B 1 45 ? 1.396 32.812 15.781 1 98.62 45 ALA B O 1
ATOM 2812 N N . ASP B 1 46 ? 0.471 30.938 16.625 1 98.31 46 ASP B N 1
ATOM 2813 C CA . ASP B 1 46 ? 1.681 30.141 16.422 1 98.31 46 ASP B CA 1
ATOM 2814 C C . ASP B 1 46 ? 1.989 29.984 14.938 1 98.31 46 ASP B C 1
ATOM 2816 O O . ASP B 1 46 ? 3.156 29.984 14.531 1 98.31 46 ASP B O 1
ATOM 2820 N N . THR B 1 47 ? 0.947 29.812 14.148 1 98.69 47 THR B N 1
ATOM 2821 C CA . THR B 1 47 ? 1.109 29.75 12.703 1 98.69 47 THR B CA 1
ATOM 2822 C C . THR B 1 47 ? 1.712 31.031 12.164 1 98.69 47 THR B C 1
ATOM 2824 O O . THR B 1 47 ? 2.646 31 11.359 1 98.69 47 THR B O 1
ATOM 2827 N N . ALA B 1 48 ? 1.182 32.156 12.625 1 98.81 48 ALA B N 1
ATOM 2828 C CA . ALA B 1 48 ? 1.708 33.469 12.211 1 98.81 48 ALA B CA 1
ATOM 2829 C C . ALA B 1 48 ? 3.191 33.594 12.547 1 98.81 48 ALA B C 1
ATOM 2831 O O . ALA B 1 48 ? 3.977 34.094 11.75 1 98.81 48 ALA B O 1
ATOM 2832 N N . ALA B 1 49 ? 3.561 33.125 13.758 1 98.62 49 ALA B N 1
ATOM 2833 C CA . ALA B 1 49 ? 4.957 33.188 14.188 1 98.62 49 ALA B CA 1
ATOM 2834 C C . ALA B 1 49 ? 5.84 32.344 13.266 1 98.62 49 ALA B C 1
ATOM 2836 O O . ALA B 1 49 ? 6.953 32.75 12.922 1 98.62 49 ALA B O 1
ATOM 2837 N N . ARG B 1 50 ? 5.414 31.203 12.852 1 98.31 50 ARG B N 1
ATOM 2838 C CA . ARG B 1 50 ? 6.176 30.328 11.961 1 98.31 50 ARG B CA 1
ATOM 2839 C C . ARG B 1 50 ? 6.289 30.953 10.57 1 98.31 50 ARG B C 1
ATOM 2841 O O . ARG B 1 50 ? 7.324 30.812 9.906 1 98.31 50 ARG B O 1
ATOM 2848 N N . ILE B 1 51 ? 5.176 31.531 10.055 1 98.69 51 ILE B N 1
ATOM 2849 C CA . ILE B 1 51 ? 5.207 32.219 8.773 1 98.69 51 ILE B CA 1
ATOM 2850 C C . ILE B 1 51 ? 6.258 33.344 8.812 1 98.69 51 ILE B C 1
ATOM 2852 O O . ILE B 1 51 ? 7.082 33.438 7.898 1 98.69 51 ILE B O 1
ATOM 2856 N N . ALA B 1 52 ? 6.285 34.125 9.883 1 98.56 52 ALA B N 1
ATOM 2857 C CA . ALA B 1 52 ? 7.254 35.188 10.031 1 98.56 52 ALA B CA 1
ATOM 2858 C C . ALA B 1 52 ? 8.68 34.656 10.062 1 98.56 52 ALA B C 1
ATOM 2860 O O . ALA B 1 52 ? 9.578 35.219 9.422 1 98.56 52 ALA B O 1
ATOM 2861 N N . ALA B 1 53 ? 8.891 33.594 10.836 1 98.62 53 ALA B N 1
ATOM 2862 C CA . ALA B 1 53 ? 10.211 33 10.922 1 98.62 53 ALA B CA 1
ATOM 2863 C C . ALA B 1 53 ? 10.672 32.5 9.555 1 98.62 53 ALA B C 1
ATOM 2865 O O . ALA B 1 53 ? 11.844 32.625 9.195 1 98.62 53 ALA B O 1
ATOM 2866 N N . THR B 1 54 ? 9.805 31.875 8.773 1 98.56 54 THR B N 1
ATOM 2867 C CA . THR B 1 54 ? 10.141 31.375 7.441 1 98.56 54 THR B CA 1
ATOM 2868 C C . THR B 1 54 ? 10.492 32.531 6.5 1 98.56 54 THR B C 1
ATOM 2870 O O . THR B 1 54 ? 11.469 32.438 5.754 1 98.56 54 THR B O 1
ATOM 2873 N N . ARG B 1 55 ? 9.695 33.625 6.543 1 98.31 55 ARG B N 1
ATOM 2874 C CA . ARG B 1 55 ? 9.961 34.781 5.707 1 98.31 55 ARG B CA 1
ATOM 2875 C C . ARG B 1 55 ? 11.297 35.438 6.066 1 98.31 55 ARG B C 1
ATOM 2877 O O . ARG B 1 55 ? 11.961 36 5.207 1 98.31 55 ARG B O 1
ATOM 2884 N N . SER B 1 56 ? 11.695 35.312 7.305 1 97.94 56 SER B N 1
ATOM 2885 C CA . SER B 1 56 ? 12.992 35.844 7.727 1 97.94 56 SER B CA 1
ATOM 2886 C C . SER B 1 56 ? 14.125 34.969 7.207 1 97.94 56 SER B C 1
ATOM 2888 O O . SER B 1 56 ? 15.242 35.438 6.988 1 97.94 56 SER B O 1
ATOM 2890 N N . ALA B 1 57 ? 13.828 33.719 7.008 1 97.19 57 ALA B N 1
ATOM 2891 C CA . ALA B 1 57 ? 14.852 32.75 6.625 1 97.19 57 ALA B CA 1
ATOM 2892 C C . ALA B 1 57 ? 15 32.688 5.109 1 97.19 57 ALA B C 1
ATOM 2894 O O . ALA B 1 57 ? 16.016 32.219 4.598 1 97.19 57 ALA B O 1
ATOM 2895 N N . THR B 1 58 ? 14 33.125 4.312 1 96.56 58 THR B N 1
ATOM 2896 C CA . THR B 1 58 ? 14.062 33.031 2.855 1 96.56 58 THR B CA 1
ATOM 2897 C C . THR B 1 58 ? 13.094 34.031 2.229 1 96.56 58 THR B C 1
ATOM 2899 O O . THR B 1 58 ? 12.023 34.312 2.781 1 96.56 58 THR B O 1
ATOM 2902 N N . ASP B 1 59 ? 13.383 34.469 1.028 1 95.88 59 ASP B N 1
ATOM 2903 C CA . ASP B 1 59 ? 12.516 35.344 0.254 1 95.88 59 ASP B CA 1
ATOM 2904 C C . ASP B 1 59 ? 11.672 34.562 -0.74 1 95.88 59 ASP B C 1
ATOM 2906 O O . ASP B 1 59 ? 10.789 35.094 -1.397 1 95.88 59 ASP B O 1
ATOM 2910 N N . ALA B 1 60 ? 11.984 33.312 -0.826 1 95.56 60 ALA B N 1
ATOM 2911 C CA . ALA B 1 60 ? 11.258 32.469 -1.771 1 95.56 60 ALA B CA 1
ATOM 2912 C C . ALA B 1 60 ? 9.836 32.188 -1.293 1 95.56 60 ALA B C 1
ATOM 2914 O O . ALA B 1 60 ? 9.578 32.156 -0.088 1 95.56 60 ALA B O 1
ATOM 2915 N N . PRO B 1 61 ? 8.945 32.094 -2.254 1 96.62 61 PRO B N 1
ATOM 2916 C CA . PRO B 1 61 ? 7.562 31.797 -1.88 1 96.62 61 PRO B CA 1
ATOM 2917 C C . PRO B 1 61 ? 7.418 30.406 -1.24 1 96.62 61 PRO B C 1
ATOM 2919 O O . PRO B 1 61 ? 8.18 29.5 -1.567 1 96.62 61 PRO B O 1
ATOM 2922 N N . PHE B 1 62 ? 6.555 30.203 -0.332 1 98.38 62 PHE B N 1
ATOM 2923 C CA . PHE B 1 62 ? 6.23 28.953 0.33 1 98.38 62 PHE B CA 1
ATOM 2924 C C . PHE B 1 62 ? 4.742 28.859 0.64 1 98.38 62 PHE B C 1
ATOM 2926 O O . PHE B 1 62 ? 3.996 29.812 0.388 1 98.38 62 PHE B O 1
ATOM 2933 N N . GLY B 1 63 ? 4.27 27.703 1.044 1 98.75 63 GLY B N 1
ATOM 2934 C CA . GLY B 1 63 ? 2.871 27.5 1.381 1 98.75 63 GLY B CA 1
ATOM 2935 C C . GLY B 1 63 ? 2.662 27.094 2.828 1 98.75 63 GLY B C 1
ATOM 2936 O O . GLY B 1 63 ? 3.627 26.859 3.561 1 98.75 63 GLY B O 1
ATOM 2937 N N . VAL B 1 64 ? 1.448 27.109 3.229 1 98.94 64 VAL B N 1
ATOM 2938 C CA . VAL B 1 64 ? 1.023 26.656 4.547 1 98.94 64 VAL B CA 1
ATOM 2939 C C . VAL B 1 64 ? -0.062 25.594 4.402 1 98.94 64 VAL B C 1
ATOM 2941 O O . VAL B 1 64 ? -0.97 25.734 3.58 1 98.94 64 VAL B O 1
ATOM 2944 N N . ASN B 1 65 ? 0.079 24.562 5.129 1 98.94 65 ASN B N 1
ATOM 2945 C CA . ASN B 1 65 ? -0.904 23.484 5.105 1 98.94 65 ASN B CA 1
ATOM 2946 C C . ASN B 1 65 ? -1.853 23.562 6.297 1 98.94 65 ASN B C 1
ATOM 2948 O O . ASN B 1 65 ? -1.418 23.781 7.43 1 98.94 65 ASN B O 1
ATOM 2952 N N . LEU B 1 66 ? -3.113 23.344 6.059 1 98.88 66 LEU B N 1
ATOM 2953 C CA . LEU B 1 66 ? -4.16 23.328 7.074 1 98.88 66 LEU B CA 1
ATOM 2954 C C . LEU B 1 66 ? -4.883 22 7.105 1 98.88 66 LEU B C 1
ATOM 2956 O O . LEU B 1 66 ? -5.008 21.328 6.074 1 98.88 66 LEU B O 1
ATOM 2960 N N . PHE B 1 67 ? -5.391 21.609 8.297 1 98.62 67 PHE B N 1
ATOM 2961 C CA . PHE B 1 67 ? -6.277 20.469 8.469 1 98.62 67 PHE B CA 1
ATOM 2962 C C . PHE B 1 67 ? -7.738 20.891 8.391 1 98.62 67 PHE B C 1
ATOM 2964 O O . PHE B 1 67 ? -8.195 21.703 9.188 1 98.62 67 PHE B O 1
ATOM 2971 N N . VAL B 1 68 ? -8.43 20.391 7.398 1 98.62 68 VAL B N 1
ATOM 2972 C CA . VAL B 1 68 ? -9.859 20.641 7.324 1 98.62 68 VAL B CA 1
ATOM 2973 C C . VAL B 1 68 ? -10.578 19.922 8.461 1 98.62 68 VAL B C 1
ATOM 2975 O O . VAL B 1 68 ? -10.438 18.703 8.609 1 98.62 68 VAL B O 1
ATOM 2978 N N . PRO B 1 69 ? -11.297 20.688 9.25 1 97.44 69 PRO B N 1
ATOM 2979 C CA . PRO B 1 69 ? -11.945 20.031 10.391 1 97.44 69 PRO B CA 1
ATOM 2980 C C . PRO B 1 69 ? -13.102 19.125 9.977 1 97.44 69 PRO B C 1
ATOM 2982 O O . PRO B 1 69 ? -13.805 19.422 9 1 97.44 69 PRO B O 1
ATOM 2985 N N . GLY B 1 70 ? -13.18 18 10.617 1 95.12 70 GLY B N 1
ATOM 2986 C CA . GLY B 1 70 ? -14.344 17.141 10.539 1 95.12 70 GLY B CA 1
ATOM 2987 C C . GLY B 1 70 ? -15.281 17.297 11.727 1 95.12 70 GLY B C 1
ATOM 2988 O O . GLY B 1 70 ? -15.023 18.094 12.625 1 95.12 70 GLY B O 1
ATOM 2989 N N . PRO B 1 71 ? -16.375 16.625 11.75 1 95.75 71 PRO B N 1
ATOM 2990 C CA . PRO B 1 71 ? -17.312 16.688 12.875 1 95.75 71 PRO B CA 1
ATOM 2991 C C . PRO B 1 71 ? -16.75 16.047 14.141 1 95.75 71 PRO B C 1
ATOM 2993 O O . PRO B 1 71 ? -15.914 15.141 14.055 1 95.75 71 PRO B O 1
ATOM 2996 N N . ALA B 1 72 ? -17.188 16.531 15.258 1 96.81 72 ALA B N 1
ATOM 2997 C CA . ALA B 1 72 ? -16.844 15.891 16.531 1 96.81 72 ALA B CA 1
ATOM 2998 C C . ALA B 1 72 ? -17.391 14.469 16.578 1 96.81 72 ALA B C 1
ATOM 3000 O O . ALA B 1 72 ? -18.5 14.195 16.125 1 96.81 72 ALA B O 1
ATOM 3001 N N . THR B 1 73 ? -16.562 13.586 17.156 1 97.56 73 THR B N 1
ATOM 3002 C CA . THR B 1 73 ? -17 12.219 17.375 1 97.56 73 THR B CA 1
ATOM 3003 C C . THR B 1 73 ? -17.672 12.078 18.734 1 97.56 73 THR B C 1
ATOM 3005 O O . THR B 1 73 ? -17.125 12.5 19.75 1 97.56 73 THR B O 1
ATOM 3008 N N . PRO B 1 74 ? -18.891 11.406 18.797 1 97.31 74 PRO B N 1
ATOM 3009 C CA . PRO B 1 74 ? -19.516 11.172 20.094 1 97.31 74 PRO B CA 1
ATOM 3010 C C . PRO B 1 74 ? -18.641 10.344 21.031 1 97.31 74 PRO B C 1
ATOM 3012 O O . PRO B 1 74 ? -18.047 9.352 20.594 1 97.31 74 PRO B O 1
ATOM 3015 N N . ALA B 1 75 ? -18.578 10.828 22.266 1 96.44 75 ALA B N 1
ATOM 3016 C CA . ALA B 1 75 ? -17.719 10.211 23.25 1 96.44 75 ALA B CA 1
ATOM 3017 C C . ALA B 1 75 ? -17.984 8.711 23.375 1 96.44 75 ALA B C 1
ATOM 3019 O O . ALA B 1 75 ? -17.062 7.93 23.609 1 96.44 75 ALA B O 1
ATOM 3020 N N . ALA B 1 76 ? -19.141 8.281 23.219 1 97.31 76 ALA B N 1
ATOM 3021 C CA . ALA B 1 76 ? -19.531 6.883 23.344 1 97.31 76 ALA B CA 1
ATOM 3022 C C . ALA B 1 76 ? -18.812 6.012 22.328 1 97.31 76 ALA B C 1
ATOM 3024 O O . ALA B 1 76 ? -18.625 4.812 22.547 1 97.31 76 ALA B O 1
ATOM 3025 N N . GLU B 1 77 ? -18.391 6.656 21.234 1 97.25 77 GLU B N 1
ATOM 3026 C CA . GLU B 1 77 ? -17.797 5.906 20.141 1 97.25 77 GLU B CA 1
ATOM 3027 C C . GLU B 1 77 ? -16.328 5.574 20.438 1 97.25 77 GLU B C 1
ATOM 3029 O O . GLU B 1 77 ? -15.734 4.727 19.766 1 97.25 77 GLU B O 1
ATOM 3034 N N . PHE B 1 78 ? -15.711 6.172 21.375 1 97.81 78 PHE B N 1
ATOM 3035 C CA . PHE B 1 78 ? -14.305 5.883 21.641 1 97.81 78 PHE B CA 1
ATOM 3036 C C . PHE B 1 78 ? -14.078 5.66 23.125 1 97.81 78 PHE B C 1
ATOM 3038 O O . PHE B 1 78 ? -12.938 5.512 23.562 1 97.81 78 PHE B O 1
ATOM 3045 N N . ALA B 1 79 ? -15.086 5.605 23.984 1 97.25 79 ALA B N 1
ATOM 3046 C CA . ALA B 1 79 ? -14.969 5.43 25.438 1 97.25 79 ALA B CA 1
ATOM 3047 C C . ALA B 1 79 ? -14.305 4.094 25.766 1 97.25 79 ALA B C 1
ATOM 3049 O O . ALA B 1 79 ? -13.414 4.035 26.625 1 97.25 79 ALA B O 1
ATOM 3050 N N . ASP B 1 80 ? -14.734 3.027 25.156 1 98.25 80 ASP B N 1
ATOM 3051 C CA . ASP B 1 80 ? -14.172 1.705 25.422 1 98.25 80 ASP B CA 1
ATOM 3052 C C . ASP B 1 80 ? -12.688 1.663 25.078 1 98.25 80 ASP B C 1
ATOM 3054 O O . ASP B 1 80 ? -11.898 1.022 25.766 1 98.25 80 ASP B O 1
ATOM 3058 N N . TYR B 1 81 ? -12.391 2.273 24.062 1 98.25 81 TYR B N 1
ATOM 3059 C CA . TYR B 1 81 ? -10.992 2.311 23.656 1 98.25 81 TYR B CA 1
ATOM 3060 C C . TYR B 1 81 ? -10.141 3.049 24.672 1 98.25 81 TYR B C 1
ATOM 3062 O O . TYR B 1 81 ? -9.047 2.594 25.031 1 98.25 81 TYR B O 1
ATOM 3070 N N . LEU B 1 82 ? -10.594 4.18 25.156 1 97.81 82 LEU B N 1
ATOM 3071 C CA . LEU B 1 82 ? -9.867 4.922 26.172 1 97.81 82 LEU B CA 1
ATOM 3072 C C . LEU B 1 82 ? -9.719 4.09 27.453 1 97.81 82 LEU B C 1
ATOM 3074 O O . LEU B 1 82 ? -8.672 4.137 28.109 1 97.81 82 LEU B O 1
ATOM 3078 N N . THR B 1 83 ? -10.703 3.377 27.766 1 98 83 THR B N 1
ATOM 3079 C CA . THR B 1 83 ? -10.625 2.479 28.906 1 98 83 THR B CA 1
ATOM 3080 C C . THR B 1 83 ? -9.555 1.415 28.688 1 98 83 THR B C 1
ATOM 3082 O O . THR B 1 83 ? -8.766 1.132 29.594 1 98 83 THR B O 1
ATOM 3085 N N . GLU B 1 84 ? -9.562 0.889 27.516 1 98.25 84 GLU B N 1
ATOM 3086 C CA . GLU B 1 84 ? -8.531 -0.08 27.156 1 98.25 84 GLU B CA 1
ATOM 3087 C C . GLU B 1 84 ? -7.137 0.517 27.312 1 98.25 84 GLU B C 1
ATOM 3089 O O . GLU B 1 84 ? -6.258 -0.09 27.938 1 98.25 84 GLU B O 1
ATOM 3094 N N . LEU B 1 85 ? -6.867 1.672 26.797 1 97.81 85 LEU B N 1
ATOM 3095 C CA . LEU B 1 85 ? -5.555 2.309 26.844 1 97.81 85 LEU B CA 1
ATOM 3096 C C . LEU B 1 85 ? -5.148 2.604 28.281 1 97.81 85 LEU B C 1
ATOM 3098 O O . LEU B 1 85 ? -3.971 2.488 28.625 1 97.81 85 LEU B O 1
ATOM 3102 N N . ALA B 1 86 ? -6.082 2.969 29.062 1 95.81 86 ALA B N 1
ATOM 3103 C CA . ALA B 1 86 ? -5.82 3.426 30.438 1 95.81 86 ALA B CA 1
ATOM 3104 C C . ALA B 1 86 ? -5.387 2.268 31.328 1 95.81 86 ALA B C 1
ATOM 3106 O O . ALA B 1 86 ? -4.871 2.484 32.438 1 95.81 86 ALA B O 1
ATOM 3107 N N . ARG B 1 87 ? -5.586 1.118 30.906 1 95.75 87 ARG B N 1
ATOM 3108 C CA . ARG B 1 87 ? -5.184 -0.037 31.688 1 95.75 87 ARG B CA 1
ATOM 3109 C C . ARG B 1 87 ? -3.672 -0.058 31.906 1 95.75 87 ARG B C 1
ATOM 3111 O O . ARG B 1 87 ? -3.193 -0.411 32.969 1 95.75 87 ARG B O 1
ATOM 3118 N N . ASP B 1 88 ? -2.969 0.417 30.891 1 91.88 88 ASP B N 1
ATOM 3119 C CA . ASP B 1 88 ? -1.522 0.24 30.953 1 91.88 88 ASP B CA 1
ATOM 3120 C C . ASP B 1 88 ? -0.792 1.53 30.594 1 91.88 88 ASP B C 1
ATOM 3122 O O . ASP B 1 88 ? 0.43 1.532 30.438 1 91.88 88 ASP B O 1
ATOM 3126 N N . ASN B 1 89 ? -1.52 2.568 30.438 1 94.75 89 ASN B N 1
ATOM 3127 C CA . ASN B 1 89 ? -0.922 3.822 30 1 94.75 89 ASN B CA 1
ATOM 3128 C C . ASN B 1 89 ? -1.569 5.023 30.688 1 94.75 89 ASN B C 1
ATOM 3130 O O . ASN B 1 89 ? -2.713 4.945 31.125 1 94.75 89 ASN B O 1
ATOM 3134 N N . GLU B 1 90 ? -0.79 6.02 30.844 1 92.81 90 GLU B N 1
ATOM 3135 C CA . GLU B 1 90 ? -1.371 7.32 31.172 1 92.81 90 GLU B CA 1
ATOM 3136 C C . GLU B 1 90 ? -2.057 7.941 29.969 1 92.81 90 GLU B C 1
ATOM 3138 O O . GLU B 1 90 ? -1.415 8.195 28.938 1 92.81 90 GLU B O 1
ATOM 3143 N N . VAL B 1 91 ? -3.273 8.141 30.141 1 94.94 91 VAL B N 1
ATOM 3144 C CA . VAL B 1 91 ? -4.062 8.695 29.047 1 94.94 91 VAL B CA 1
ATOM 3145 C C . VAL B 1 91 ? -4.504 10.117 29.406 1 94.94 91 VAL B C 1
ATOM 3147 O O . VAL B 1 91 ? -4.879 10.398 30.547 1 94.94 91 VAL B O 1
ATOM 3150 N N . GLY B 1 92 ? -4.473 10.969 28.391 1 96.94 92 GLY B N 1
ATOM 3151 C CA . GLY B 1 92 ? -4.934 12.336 28.562 1 96.94 92 GLY B CA 1
ATOM 3152 C C . GLY B 1 92 ? -6.414 12.508 28.266 1 96.94 92 GLY B C 1
ATOM 3153 O O . GLY B 1 92 ? -7.172 11.539 28.281 1 96.94 92 GLY B O 1
ATOM 3154 N N . THR B 1 93 ? -6.883 13.766 28.188 1 96.44 93 THR B N 1
ATOM 3155 C CA . THR B 1 93 ? -8.281 14.086 27.938 1 96.44 93 THR B CA 1
ATOM 3156 C C . THR B 1 93 ? -8.555 14.18 26.438 1 96.44 93 THR B C 1
ATOM 3158 O O . THR B 1 93 ? -7.93 14.977 25.734 1 96.44 93 THR B O 1
ATOM 3161 N N . ALA B 1 94 ? -9.445 13.297 26.031 1 96.5 94 ALA B N 1
ATOM 3162 C CA . ALA B 1 94 ? -9.922 13.43 24.656 1 96.5 94 ALA B CA 1
ATOM 3163 C C . ALA B 1 94 ? -10.609 14.773 24.438 1 96.5 94 ALA B C 1
ATOM 3165 O O . ALA B 1 94 ? -11.406 15.211 25.266 1 96.5 94 ALA B O 1
ATOM 3166 N N . LYS B 1 95 ? -10.312 15.469 23.344 1 95.81 95 LYS B N 1
ATOM 3167 C CA . LYS B 1 95 ? -10.859 16.797 23.078 1 95.81 95 LYS B CA 1
ATOM 3168 C C . LYS B 1 95 ? -11.094 16.984 21.578 1 95.81 95 LYS B C 1
ATOM 3170 O O . LYS B 1 95 ? -10.273 16.578 20.75 1 95.81 95 LYS B O 1
ATOM 3175 N N . TYR B 1 96 ? -12.289 17.5 21.375 1 96.5 96 TYR B N 1
ATOM 3176 C CA . TYR B 1 96 ? -12.539 17.938 20 1 96.5 96 TYR B CA 1
ATOM 3177 C C . TYR B 1 96 ? -12.094 19.391 19.812 1 96.5 96 TYR B C 1
ATOM 3179 O O . TYR B 1 96 ? -12.281 20.219 20.688 1 96.5 96 TYR B O 1
ATOM 3187 N N . ASP B 1 97 ? -11.531 19.734 18.656 1 96.06 97 ASP B N 1
ATOM 3188 C CA . ASP B 1 97 ? -11.297 21.094 18.234 1 96.06 97 ASP B CA 1
ATOM 3189 C C . ASP B 1 97 ? -11.227 21.188 16.703 1 96.06 97 ASP B C 1
ATOM 3191 O O . ASP B 1 97 ? -11.148 20.172 16.016 1 96.06 97 ASP B O 1
ATOM 3195 N N . THR B 1 98 ? -11.312 22.312 16.203 1 97.44 98 THR B N 1
ATOM 3196 C CA . THR B 1 98 ? -11.328 22.547 14.766 1 97.44 98 THR B CA 1
ATOM 3197 C C . THR B 1 98 ? -9.938 22.922 14.266 1 97.44 98 THR B C 1
ATOM 3199 O O . THR B 1 98 ? -9.781 23.406 13.141 1 97.44 98 THR B O 1
ATOM 3202 N N . ASP B 1 99 ? -8.922 22.781 15.07 1 97.88 99 ASP B N 1
ATOM 3203 C CA . ASP B 1 99 ? -7.543 23.141 14.75 1 97.88 99 ASP B CA 1
ATOM 3204 C C . ASP B 1 99 ? -7.43 24.609 14.359 1 97.88 99 ASP B C 1
ATOM 3206 O O . ASP B 1 99 ? -6.695 24.953 13.43 1 97.88 99 ASP B O 1
ATOM 3210 N N . ASP B 1 100 ? -8.281 25.484 15.055 1 98.25 100 ASP B N 1
ATOM 3211 C CA . ASP B 1 100 ? -8.266 26.922 14.867 1 98.25 100 ASP B CA 1
ATOM 3212 C C . ASP B 1 100 ? -8.523 27.297 13.406 1 98.25 100 ASP B C 1
ATOM 3214 O O . ASP B 1 100 ? -7.953 28.25 12.891 1 98.25 100 ASP B O 1
ATOM 3218 N N . TRP B 1 101 ? -9.359 26.578 12.742 1 98.5 101 TRP B N 1
ATOM 3219 C CA . TRP B 1 101 ? -9.609 26.641 11.305 1 98.5 101 TRP B CA 1
ATOM 3220 C C . TRP B 1 101 ? -9.984 28.062 10.891 1 98.5 101 TRP B C 1
ATOM 3222 O O . TRP B 1 101 ? -9.312 28.672 10.055 1 98.5 101 TRP B O 1
ATOM 3232 N N . ASP B 1 102 ? -11.023 28.609 11.477 1 98.5 102 ASP B N 1
ATOM 3233 C CA . ASP B 1 102 ? -11.516 29.922 11.078 1 98.5 102 ASP B CA 1
ATOM 3234 C C . ASP B 1 102 ? -10.453 31 11.289 1 98.5 102 ASP B C 1
ATOM 3236 O O . ASP B 1 102 ? -10.234 31.844 10.43 1 98.5 102 ASP B O 1
ATOM 3240 N N . ALA B 1 103 ? -9.82 30.922 12.438 1 98.81 103 ALA B N 1
ATOM 3241 C CA . ALA B 1 103 ? -8.789 31.906 12.766 1 98.81 103 ALA B CA 1
ATOM 3242 C C . ALA B 1 103 ? -7.602 31.781 11.812 1 98.81 103 ALA B C 1
ATOM 3244 O O . ALA B 1 103 ? -7.012 32.812 11.422 1 98.81 103 ALA B O 1
ATOM 3245 N N . LYS B 1 104 ? -7.254 30.578 11.445 1 98.88 104 LYS B N 1
ATOM 3246 C CA . LYS B 1 104 ? -6.141 30.391 10.523 1 98.88 104 LYS B CA 1
ATOM 3247 C C . LYS B 1 104 ? -6.508 30.844 9.117 1 98.88 104 LYS B C 1
ATOM 3249 O O . LYS B 1 104 ? -5.672 31.406 8.406 1 98.88 104 LYS B O 1
ATOM 3254 N N . LEU B 1 105 ? -7.742 30.594 8.695 1 98.88 105 LEU B N 1
ATOM 3255 C CA . LEU B 1 105 ? -8.18 31.125 7.402 1 98.88 105 LEU B CA 1
ATOM 3256 C C . LEU B 1 105 ? -8.117 32.656 7.387 1 98.88 105 LEU B C 1
ATOM 3258 O O . LEU B 1 105 ? -7.621 33.25 6.43 1 98.88 105 LEU B O 1
ATOM 3262 N N . ASP B 1 106 ? -8.664 33.25 8.461 1 98.81 106 ASP B N 1
ATOM 3263 C CA . ASP B 1 106 ? -8.609 34.719 8.57 1 98.81 106 ASP B CA 1
ATOM 3264 C C . ASP B 1 106 ? -7.172 35.219 8.516 1 98.81 106 ASP B C 1
ATOM 3266 O O . ASP B 1 106 ? -6.879 36.188 7.84 1 98.81 106 ASP B O 1
ATOM 3270 N N . LEU B 1 107 ? -6.281 34.531 9.234 1 98.88 107 LEU B N 1
ATOM 3271 C CA . LEU B 1 107 ? -4.863 34.875 9.242 1 98.88 107 LEU B CA 1
ATOM 3272 C C . LEU B 1 107 ? -4.289 34.875 7.832 1 98.88 107 LEU B C 1
ATOM 3274 O O . LEU B 1 107 ? -3.609 35.812 7.418 1 98.88 107 LEU B O 1
ATOM 3278 N N . LEU B 1 108 ? -4.594 33.844 7.039 1 98.88 108 LEU B N 1
ATOM 3279 C CA . LEU B 1 108 ? -3.984 33.625 5.73 1 98.88 108 LEU B CA 1
ATOM 3280 C C . LEU B 1 108 ? -4.594 34.562 4.695 1 98.88 108 LEU B C 1
ATOM 3282 O O . LEU B 1 108 ? -3.982 34.844 3.656 1 98.88 108 LEU B O 1
ATOM 3286 N N . VAL B 1 109 ? -5.844 35 4.949 1 98.75 109 VAL B N 1
ATOM 3287 C CA . VAL B 1 109 ? -6.434 36.031 4.098 1 98.75 109 VAL B CA 1
ATOM 3288 C C . VAL B 1 109 ? -5.77 37.375 4.379 1 98.75 109 VAL B C 1
ATOM 3290 O O . VAL B 1 109 ? -5.473 38.125 3.449 1 98.75 109 VAL B O 1
ATOM 3293 N N . ALA B 1 110 ? -5.512 37.656 5.609 1 98.56 110 ALA B N 1
ATOM 3294 C CA . ALA B 1 110 ? -4.922 38.938 6.031 1 98.56 110 ALA B CA 1
ATOM 3295 C C . ALA B 1 110 ? -3.434 38.969 5.691 1 98.56 110 ALA B C 1
ATOM 3297 O O . ALA B 1 110 ? -2.893 40.062 5.406 1 98.56 110 ALA B O 1
ATOM 3298 N N . ASP B 1 111 ? -2.748 37.875 5.801 1 98.25 111 ASP B N 1
ATOM 3299 C CA . ASP B 1 111 ? -1.324 37.719 5.52 1 98.25 111 ASP B CA 1
ATOM 3300 C C . ASP B 1 111 ? -1.085 36.531 4.578 1 98.25 111 ASP B C 1
ATOM 3302 O O . ASP B 1 111 ? -0.612 35.469 5.008 1 98.25 111 ASP B O 1
ATOM 3306 N N . PRO B 1 112 ? -1.312 36.781 3.354 1 98.5 112 PRO B N 1
ATOM 3307 C CA . PRO B 1 112 ? -1.352 35.688 2.395 1 98.5 112 PRO B CA 1
ATOM 3308 C C . PRO B 1 112 ? 0.019 35.031 2.17 1 98.5 112 PRO B C 1
ATOM 3310 O O . PRO B 1 112 ? 1.045 35.719 2.307 1 98.5 112 PRO B O 1
ATOM 3313 N N . VAL B 1 113 ? 0.087 33.781 1.938 1 98.75 113 VAL B N 1
ATOM 3314 C CA . VAL B 1 113 ? 1.211 33 1.44 1 98.75 113 VAL B CA 1
ATOM 3315 C C . VAL B 1 113 ? 0.941 32.562 0.001 1 98.75 113 VAL B C 1
ATOM 3317 O O . VAL B 1 113 ? -0.15 32.781 -0.527 1 98.75 113 VAL B O 1
ATOM 3320 N N . ALA B 1 114 ? 1.974 31.984 -0.67 1 98.5 114 ALA B N 1
ATOM 3321 C CA . ALA B 1 114 ? 1.839 31.656 -2.086 1 98.5 114 ALA B CA 1
ATOM 3322 C C . ALA B 1 114 ? 0.754 30.609 -2.301 1 98.5 114 ALA B C 1
ATOM 3324 O O . ALA B 1 114 ? -0.038 30.703 -3.242 1 98.5 114 ALA B O 1
ATOM 3325 N N . ALA B 1 115 ? 0.716 29.625 -1.414 1 98.88 115 ALA B N 1
ATOM 3326 C CA . ALA B 1 115 ? -0.266 28.547 -1.544 1 98.88 115 ALA B CA 1
ATOM 3327 C C . ALA B 1 115 ? -0.754 28.078 -0.174 1 98.88 115 ALA B C 1
ATOM 3329 O O . ALA B 1 115 ? 0.018 28.047 0.787 1 98.88 115 ALA B O 1
ATOM 3330 N N . VAL B 1 116 ? -2.021 27.766 -0.123 1 98.94 116 VAL B N 1
ATOM 3331 C CA . VAL B 1 116 ? -2.611 27.078 1.021 1 98.94 116 VAL B CA 1
ATOM 3332 C C . VAL B 1 116 ? -3.004 25.656 0.622 1 98.94 116 VAL B C 1
ATOM 3334 O O . VAL B 1 116 ? -3.77 25.469 -0.326 1 98.94 116 VAL B O 1
ATOM 3337 N N . SER B 1 117 ? -2.355 24.688 1.276 1 98.94 117 SER B N 1
ATOM 3338 C CA . SER B 1 117 ? -2.771 23.312 1.038 1 98.94 117 SER B CA 1
ATOM 3339 C C . SER B 1 117 ? -3.656 22.797 2.168 1 98.94 117 SER B C 1
ATOM 3341 O O . SER B 1 117 ? -3.572 23.281 3.299 1 98.94 117 SER B O 1
ATOM 3343 N N . CYS B 1 118 ? -4.566 21.906 1.811 1 98.88 118 CYS B N 1
ATOM 3344 C CA . CYS B 1 118 ? -5.535 21.375 2.764 1 98.88 118 CYS B CA 1
ATOM 3345 C C . CYS B 1 118 ? -5.496 19.844 2.787 1 98.88 118 CYS B C 1
ATOM 3347 O O . CYS B 1 118 ? -5.379 19.203 1.738 1 98.88 118 CYS B O 1
ATOM 3349 N N . THR B 1 119 ? -5.527 19.281 3.971 1 98.25 119 THR B N 1
ATOM 3350 C CA . THR B 1 119 ? -5.543 17.844 4.246 1 98.25 119 THR B CA 1
ATOM 3351 C C . THR B 1 119 ? -6.797 17.453 5.023 1 98.25 119 THR B C 1
ATOM 3353 O O . THR B 1 119 ? -7.387 18.297 5.719 1 98.25 119 THR B O 1
ATOM 3356 N N . PHE B 1 120 ? -7.363 16.219 4.879 1 98.12 120 PHE B N 1
ATOM 3357 C CA . PHE B 1 120 ? -8.445 15.57 5.609 1 98.12 120 PHE B CA 1
ATOM 3358 C C . PHE B 1 120 ? -9.797 15.961 5.035 1 98.12 120 PHE B C 1
ATOM 3360 O O . PHE B 1 120 ? -10.836 15.453 5.473 1 98.12 120 PHE B O 1
ATOM 3367 N N . GLY B 1 121 ? -9.828 16.781 4.062 1 98.25 121 GLY B N 1
ATOM 3368 C CA . GLY B 1 121 ? -11.055 17.281 3.463 1 98.25 121 GLY B CA 1
ATOM 3369 C C . GLY B 1 121 ? -10.828 18.375 2.447 1 98.25 121 GLY B C 1
ATOM 3370 O O . GLY B 1 121 ? -9.688 18.656 2.07 1 98.25 121 GLY B O 1
ATOM 3371 N N . CYS B 1 122 ? -11.93 18.969 2.004 1 98.69 122 CYS B N 1
ATOM 3372 C CA . CYS B 1 122 ? -11.891 20.078 1.05 1 98.69 122 CYS B CA 1
ATOM 3373 C C . CYS B 1 122 ? -12.586 21.312 1.618 1 98.69 122 CYS B C 1
ATOM 3375 O O . CYS B 1 122 ? -13.703 21.219 2.127 1 98.69 122 CYS B O 1
ATOM 3377 N N . PRO B 1 123 ? -11.898 22.469 1.615 1 98.69 123 PRO B N 1
ATOM 3378 C CA . PRO B 1 123 ? -12.609 23.703 1.959 1 98.69 123 PRO B CA 1
ATOM 3379 C C . PRO B 1 123 ? -13.836 23.938 1.089 1 98.69 123 PRO B C 1
ATOM 3381 O O . PRO B 1 123 ? -13.953 23.375 0.003 1 98.69 123 PRO B O 1
ATOM 3384 N N . THR B 1 124 ? -14.781 24.766 1.587 1 98.5 124 THR B N 1
ATOM 3385 C CA . THR B 1 124 ? -15.914 25.156 0.765 1 98.5 124 THR B CA 1
ATOM 3386 C C . THR B 1 124 ? -15.461 26.047 -0.395 1 98.5 124 THR B C 1
ATOM 3388 O O . THR B 1 124 ? -14.375 26.625 -0.351 1 98.5 124 THR B O 1
ATOM 3391 N N . ALA B 1 125 ? -16.344 26.078 -1.421 1 98.69 125 ALA B N 1
ATOM 3392 C CA . ALA B 1 125 ? -16.062 26.953 -2.553 1 98.69 125 ALA B CA 1
ATOM 3393 C C . ALA B 1 125 ? -15.859 28.406 -2.096 1 98.69 125 ALA B C 1
ATOM 3395 O O . ALA B 1 125 ? -15 29.109 -2.623 1 98.69 125 ALA B O 1
ATOM 3396 N N . ALA B 1 126 ? -16.625 28.844 -1.136 1 98.69 126 ALA B N 1
ATOM 3397 C CA . ALA B 1 126 ? -16.516 30.203 -0.614 1 98.69 126 ALA B CA 1
ATOM 3398 C C . ALA B 1 126 ? -15.18 30.422 0.084 1 98.69 126 ALA B C 1
ATOM 3400 O O . ALA B 1 126 ? -14.57 31.484 -0.056 1 98.69 126 ALA B O 1
ATOM 3401 N N . GLU B 1 127 ? -14.719 29.453 0.888 1 98.81 127 GLU B N 1
ATOM 3402 C CA . GLU B 1 127 ? -13.43 29.547 1.566 1 98.81 127 GLU B CA 1
ATOM 3403 C C . GLU B 1 127 ? -12.281 29.578 0.564 1 98.81 127 GLU B C 1
ATOM 3405 O O . GLU B 1 127 ? -11.336 30.344 0.733 1 98.81 127 GLU B O 1
ATOM 3410 N N . ILE B 1 128 ? -12.336 28.797 -0.517 1 98.88 128 ILE B N 1
ATOM 3411 C CA . ILE B 1 128 ? -11.336 28.812 -1.575 1 98.88 128 ILE B CA 1
ATOM 3412 C C . ILE B 1 128 ? -11.32 30.172 -2.266 1 98.88 128 ILE B C 1
ATOM 3414 O O . ILE B 1 128 ? -10.258 30.734 -2.514 1 98.88 128 ILE B O 1
ATOM 3418 N N . ALA B 1 129 ? -12.578 30.688 -2.51 1 98.69 129 ALA B N 1
ATOM 3419 C CA . ALA B 1 129 ? -12.68 32 -3.154 1 98.69 129 ALA B CA 1
ATOM 3420 C C . ALA B 1 129 ? -12.031 33.062 -2.297 1 98.69 129 ALA B C 1
ATOM 3422 O O . ALA B 1 129 ? -11.367 33.969 -2.818 1 98.69 129 ALA B O 1
ATOM 3423 N N . ARG B 1 130 ? -12.172 33.031 -0.97 1 98.69 130 ARG B N 1
ATOM 3424 C CA . ARG B 1 130 ? -11.562 34 -0.051 1 98.69 130 ARG B CA 1
ATOM 3425 C C . ARG B 1 130 ? -10.039 33.969 -0.161 1 98.69 130 ARG B C 1
ATOM 3427 O O . ARG B 1 130 ? -9.398 35.031 -0.184 1 98.69 130 ARG B O 1
ATOM 3434 N N . LEU B 1 131 ? -9.469 32.75 -0.229 1 98.88 131 LEU B N 1
ATOM 3435 C CA . LEU B 1 131 ? -8.023 32.594 -0.345 1 98.88 131 LEU B CA 1
ATOM 3436 C C . LEU B 1 131 ? -7.539 33.062 -1.713 1 98.88 131 LEU B C 1
ATOM 3438 O O . LEU B 1 131 ? -6.5 33.719 -1.814 1 98.88 131 LEU B O 1
ATOM 3442 N N . HIS B 1 132 ? -8.305 32.781 -2.771 1 98.88 132 HIS B N 1
ATOM 3443 C CA . HIS B 1 132 ? -7.992 33.25 -4.113 1 98.88 132 HIS B CA 1
ATOM 3444 C C . HIS B 1 132 ? -7.961 34.781 -4.164 1 98.88 132 HIS B C 1
ATOM 3446 O O . HIS B 1 132 ? -7.039 35.375 -4.734 1 98.88 132 HIS B O 1
ATOM 3452 N N . ASP B 1 133 ? -8.992 35.344 -3.605 1 98.69 133 ASP B N 1
ATOM 3453 C CA . ASP B 1 133 ? -9.102 36.781 -3.598 1 98.69 133 ASP B CA 1
ATOM 3454 C C . ASP B 1 133 ? -7.906 37.438 -2.895 1 98.69 133 ASP B C 1
ATOM 3456 O O . ASP B 1 133 ? -7.488 38.531 -3.248 1 98.69 133 ASP B O 1
ATOM 3460 N N . ALA B 1 134 ? -7.328 36.75 -1.857 1 98.75 134 ALA B N 1
ATOM 3461 C CA . ALA B 1 134 ? -6.164 37.219 -1.123 1 98.75 134 ALA B CA 1
ATOM 3462 C C . ALA B 1 134 ? -4.879 37 -1.916 1 98.75 134 ALA B C 1
ATOM 3464 O O . ALA B 1 134 ? -3.82 37.5 -1.562 1 98.75 134 ALA B O 1
ATOM 3465 N N . GLY B 1 135 ? -4.969 36.125 -3.016 1 98.5 135 GLY B N 1
ATOM 3466 C CA . GLY B 1 135 ? -3.82 35.938 -3.889 1 98.5 135 GLY B CA 1
ATOM 3467 C C . GLY B 1 135 ? -3.154 34.594 -3.713 1 98.5 135 GLY B C 1
ATOM 3468 O O . GLY B 1 135 ? -2.113 34.312 -4.316 1 98.5 135 GLY B O 1
ATOM 3469 N N . SER B 1 136 ? -3.689 33.719 -2.889 1 98.88 136 SER B N 1
ATOM 3470 C CA . SER B 1 136 ? -3.105 32.406 -2.654 1 98.88 136 SER B CA 1
ATOM 3471 C C . SER B 1 136 ? -3.725 31.359 -3.57 1 98.88 136 SER B C 1
ATOM 3473 O O . SER B 1 136 ? -4.93 31.391 -3.834 1 98.88 136 SER B O 1
ATOM 3475 N N . GLU B 1 137 ? -2.855 30.438 -4.121 1 98.88 137 GLU B N 1
ATOM 3476 C CA . GLU B 1 137 ? -3.393 29.203 -4.699 1 98.88 137 GLU B CA 1
ATOM 3477 C C . GLU B 1 137 ? -3.902 28.266 -3.613 1 98.88 137 GLU B C 1
ATOM 3479 O O . GLU B 1 137 ? -3.453 28.328 -2.467 1 98.88 137 GLU B O 1
ATOM 3484 N N . VAL B 1 138 ? -4.852 27.406 -3.996 1 98.94 138 VAL B N 1
ATOM 3485 C CA . VAL B 1 138 ? -5.367 26.406 -3.07 1 98.94 138 VAL B CA 1
ATOM 3486 C C . VAL B 1 138 ? -5.074 25.016 -3.609 1 98.94 138 VAL B C 1
ATOM 3488 O O . VAL B 1 138 ? -5.508 24.656 -4.711 1 98.94 138 VAL B O 1
ATOM 3491 N N . TRP B 1 139 ? -4.258 24.219 -2.855 1 98.94 139 TRP B N 1
ATOM 3492 C CA . TRP B 1 139 ? -3.943 22.828 -3.15 1 98.94 139 TRP B CA 1
ATOM 3493 C C . TRP B 1 139 ? -4.707 21.891 -2.223 1 98.94 139 TRP B C 1
ATOM 3495 O O . TRP B 1 139 ? -4.715 22.078 -1.005 1 98.94 139 TRP B O 1
ATOM 3505 N N . VAL B 1 140 ? -5.387 20.875 -2.762 1 98.94 140 VAL B N 1
ATOM 3506 C CA . VAL B 1 140 ? -6.168 19.953 -1.938 1 98.94 140 VAL B CA 1
ATOM 3507 C C . VAL B 1 140 ? -5.625 18.531 -2.092 1 98.94 140 VAL B C 1
ATOM 3509 O O . VAL B 1 140 ? -5.453 18.047 -3.211 1 98.94 140 VAL B O 1
ATOM 3512 N N . THR B 1 141 ? -5.285 17.906 -0.958 1 98.94 141 THR B N 1
ATOM 3513 C CA . THR B 1 141 ? -4.82 16.516 -0.979 1 98.94 141 THR B CA 1
ATOM 3514 C C . THR B 1 141 ? -5.992 15.562 -1.171 1 98.94 141 THR B C 1
ATOM 3516 O O . THR B 1 141 ? -7.02 15.688 -0.498 1 98.94 141 THR B O 1
ATOM 3519 N N . VAL B 1 142 ? -5.891 14.656 -2.174 1 98.94 142 VAL B N 1
ATOM 3520 C CA . VAL B 1 142 ? -6.934 13.695 -2.508 1 98.94 142 VAL B CA 1
ATOM 3521 C C . VAL B 1 142 ? -6.348 12.281 -2.539 1 98.94 142 VAL B C 1
ATOM 3523 O O . VAL B 1 142 ? -5.164 12.102 -2.838 1 98.94 142 VAL B O 1
ATOM 3526 N N . THR B 1 143 ? -7.176 11.297 -2.215 1 98.62 143 THR B N 1
ATOM 3527 C CA . THR B 1 143 ? -6.73 9.906 -2.195 1 98.62 143 THR B CA 1
ATOM 3528 C C . THR B 1 143 ? -7.562 9.062 -3.154 1 98.62 143 THR B C 1
ATOM 3530 O O . THR B 1 143 ? -7.438 7.836 -3.176 1 98.62 143 THR B O 1
ATOM 3533 N N . SER B 1 144 ? -8.508 9.672 -3.969 1 97.88 144 SER B N 1
ATOM 3534 C CA . SER B 1 144 ? -9.367 8.969 -4.918 1 97.88 144 SER B CA 1
ATOM 3535 C C . SER B 1 144 ? -9.891 9.914 -5.992 1 97.88 144 SER B C 1
ATOM 3537 O O . SER B 1 144 ? -9.906 11.133 -5.805 1 97.88 144 SER B O 1
ATOM 3539 N N . PRO B 1 145 ? -10.328 9.359 -7.117 1 97.94 145 PRO B N 1
ATOM 3540 C CA . PRO B 1 145 ? -10.953 10.195 -8.148 1 97.94 145 PRO B CA 1
ATOM 3541 C C . PRO B 1 145 ? -12.203 10.914 -7.641 1 97.94 145 PRO B C 1
ATOM 3543 O O . PRO B 1 145 ? -12.469 12.047 -8.047 1 97.94 145 PRO B O 1
ATOM 3546 N N . ALA B 1 146 ? -12.984 10.281 -6.797 1 97.69 146 ALA B N 1
ATOM 3547 C CA . ALA B 1 146 ? -14.18 10.914 -6.246 1 97.69 146 ALA B CA 1
ATOM 3548 C C . ALA B 1 146 ? -13.82 12.164 -5.449 1 97.69 146 ALA B C 1
ATOM 3550 O O . ALA B 1 146 ? -14.477 13.203 -5.578 1 97.69 146 ALA B O 1
ATOM 3551 N N . GLU B 1 147 ? -12.797 12.109 -4.617 1 98.69 147 GLU B N 1
ATOM 3552 C CA . GLU B 1 147 ? -12.328 13.273 -3.863 1 98.69 147 GLU B CA 1
ATOM 3553 C C . GLU B 1 147 ? -11.781 14.352 -4.797 1 98.69 147 GLU B C 1
ATOM 3555 O O . GLU B 1 147 ? -12.008 15.539 -4.574 1 98.69 147 GLU B O 1
ATOM 3560 N N . ALA B 1 148 ? -11.086 13.922 -5.816 1 98.88 148 ALA B N 1
ATOM 3561 C CA . ALA B 1 148 ? -10.562 14.867 -6.805 1 98.88 148 ALA B CA 1
ATOM 3562 C C . ALA B 1 148 ? -11.695 15.648 -7.461 1 98.88 148 ALA B C 1
ATOM 3564 O O . ALA B 1 148 ? -11.586 16.859 -7.66 1 98.88 148 ALA B O 1
ATOM 3565 N N . ALA B 1 149 ? -12.742 14.922 -7.801 1 98.69 149 ALA B N 1
ATOM 3566 C CA . ALA B 1 149 ? -13.891 15.578 -8.422 1 98.69 149 ALA B CA 1
ATOM 3567 C C . ALA B 1 149 ? -14.461 16.656 -7.516 1 98.69 149 ALA B C 1
ATOM 3569 O O . ALA B 1 149 ? -14.781 17.766 -7.977 1 98.69 149 ALA B O 1
ATOM 3570 N N . ILE B 1 150 ? -14.57 16.406 -6.227 1 98.81 150 ILE B N 1
ATOM 3571 C CA . ILE B 1 150 ? -15.055 17.359 -5.246 1 98.81 150 ILE B CA 1
ATOM 3572 C C . ILE B 1 150 ? -14.125 18.578 -5.203 1 98.81 150 ILE B C 1
ATOM 3574 O O . ILE B 1 150 ? -14.578 19.719 -5.258 1 98.81 150 ILE B O 1
ATOM 3578 N N . ALA B 1 151 ? -12.836 18.328 -5.09 1 98.88 151 ALA B N 1
ATOM 3579 C CA . ALA B 1 151 ? -11.844 19.406 -4.984 1 98.88 151 ALA B CA 1
ATOM 3580 C C . ALA B 1 151 ? -11.867 20.297 -6.219 1 98.88 151 ALA B C 1
ATOM 3582 O O . ALA B 1 151 ? -11.82 21.516 -6.109 1 98.88 151 ALA B O 1
ATOM 3583 N N . VAL B 1 152 ? -11.945 19.672 -7.41 1 98.81 152 VAL B N 1
ATOM 3584 C CA . VAL B 1 152 ? -11.969 20.406 -8.672 1 98.81 152 VAL B CA 1
ATOM 3585 C C . VAL B 1 152 ? -13.234 21.266 -8.734 1 98.81 152 VAL B C 1
ATOM 3587 O O . VAL B 1 152 ? -13.164 22.453 -9.07 1 98.81 152 VAL B O 1
ATOM 3590 N N . GLU B 1 153 ? -14.367 20.688 -8.422 1 98.5 153 GLU B N 1
ATOM 3591 C CA . GLU B 1 153 ? -15.648 21.406 -8.438 1 98.5 153 GLU B CA 1
ATOM 3592 C C . GLU B 1 153 ? -15.609 22.625 -7.512 1 98.5 153 GLU B C 1
ATOM 3594 O O . GLU B 1 153 ? -16.188 23.656 -7.828 1 98.5 153 GLU B O 1
ATOM 3599 N N . ARG B 1 154 ? -14.906 22.547 -6.426 1 98.69 154 ARG B N 1
ATOM 3600 C CA . ARG B 1 154 ? -14.891 23.609 -5.426 1 98.69 154 ARG B CA 1
ATOM 3601 C C . ARG B 1 154 ? -13.836 24.656 -5.754 1 98.69 154 ARG B C 1
ATOM 3603 O O . ARG B 1 154 ? -13.773 25.703 -5.109 1 98.69 154 ARG B O 1
ATOM 3610 N N . GLY B 1 155 ? -12.945 24.312 -6.688 1 98.56 155 GLY B N 1
ATOM 3611 C CA . GLY B 1 155 ? -12.07 25.359 -7.191 1 98.56 155 GLY B CA 1
ATOM 3612 C C . GLY B 1 155 ? -10.617 25.156 -6.812 1 98.56 155 GLY B C 1
ATOM 3613 O O . GLY B 1 155 ? -9.812 26.078 -6.883 1 98.56 155 GLY B O 1
ATOM 3614 N N . ALA B 1 156 ? -10.227 23.969 -6.379 1 98.81 156 ALA B N 1
ATOM 3615 C CA . ALA B 1 156 ? -8.812 23.688 -6.102 1 98.81 156 ALA B CA 1
ATOM 3616 C C . ALA B 1 156 ? -7.949 23.969 -7.328 1 98.81 156 ALA B C 1
ATOM 3618 O O . ALA B 1 156 ? -8.328 23.625 -8.453 1 98.81 156 ALA B O 1
ATOM 3619 N N . ASP B 1 157 ? -6.758 24.578 -7.117 1 98.81 157 ASP B N 1
ATOM 3620 C CA . ASP B 1 157 ? -5.832 24.875 -8.211 1 98.81 157 ASP B CA 1
ATOM 3621 C C . ASP B 1 157 ? -4.988 23.641 -8.547 1 98.81 157 ASP B C 1
ATOM 3623 O O . ASP B 1 157 ? -4.676 23.406 -9.719 1 98.81 157 ASP B O 1
ATOM 3627 N N . VAL B 1 158 ? -4.582 22.906 -7.617 1 98.81 158 VAL B N 1
ATOM 3628 C CA . VAL B 1 158 ? -3.711 21.734 -7.719 1 98.81 158 VAL B CA 1
ATOM 3629 C C . VAL B 1 158 ? -4.25 20.609 -6.836 1 98.81 158 VAL B C 1
ATOM 3631 O O . VAL B 1 158 ? -4.77 20.859 -5.746 1 98.81 158 VAL B O 1
ATOM 3634 N N . LEU B 1 159 ? -4.23 19.422 -7.258 1 98.94 159 LEU B N 1
ATOM 3635 C CA . LEU B 1 159 ? -4.523 18.234 -6.473 1 98.94 159 LEU B CA 1
ATOM 3636 C C . LEU B 1 159 ? -3.234 17.562 -5.996 1 98.94 159 LEU B C 1
ATOM 3638 O O . LEU B 1 159 ? -2.326 17.312 -6.793 1 98.94 159 LEU B O 1
ATOM 3642 N N . VAL B 1 160 ? -3.061 17.359 -4.742 1 98.94 160 VAL B N 1
ATOM 3643 C CA . VAL B 1 160 ? -1.981 16.547 -4.195 1 98.94 160 VAL B CA 1
ATOM 3644 C C . VAL B 1 160 ? -2.457 15.102 -4.031 1 98.94 160 VAL B C 1
ATOM 3646 O O . VAL B 1 160 ? -3.238 14.805 -3.127 1 98.94 160 VAL B O 1
ATOM 3649 N N . ALA B 1 161 ? -2 14.242 -4.891 1 98.94 161 ALA B N 1
ATOM 3650 C CA . ALA B 1 161 ? -2.434 12.844 -4.922 1 98.94 161 ALA B CA 1
ATOM 3651 C C . ALA B 1 161 ? -1.605 11.992 -3.963 1 98.94 161 ALA B C 1
ATOM 3653 O O . ALA B 1 161 ? -0.432 11.719 -4.223 1 98.94 161 ALA B O 1
ATOM 3654 N N . GLN B 1 162 ? -2.236 11.562 -2.932 1 98.88 162 GLN B N 1
ATOM 3655 C CA . GLN B 1 162 ? -1.536 10.797 -1.903 1 98.88 162 GLN B CA 1
ATOM 3656 C C . GLN B 1 162 ? -1.784 9.305 -2.061 1 98.88 162 GLN B C 1
ATOM 3658 O O . 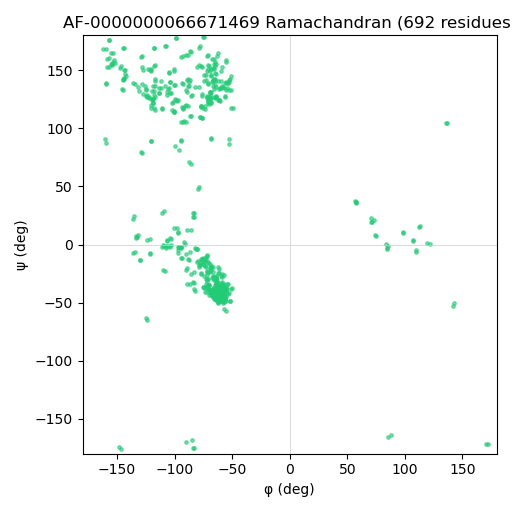GLN B 1 162 ? -2.912 8.828 -1.893 1 98.88 162 GLN B O 1
ATOM 3663 N N . GLY B 1 163 ? -0.708 8.562 -2.373 1 98.62 163 GLY B N 1
ATOM 3664 C CA . GLY B 1 163 ? -0.779 7.109 -2.443 1 98.62 163 GLY B CA 1
ATOM 3665 C C . GLY B 1 163 ? -0.739 6.441 -1.081 1 98.62 163 GLY B C 1
ATOM 3666 O O . GLY B 1 163 ? -0.405 7.082 -0.081 1 98.62 163 GLY B O 1
ATOM 3667 N N . ALA B 1 164 ? -1.022 5.172 -1.099 1 97.69 164 ALA B N 1
ATOM 3668 C CA . ALA B 1 164 ? -1.127 4.379 0.122 1 97.69 164 ALA B CA 1
ATOM 3669 C C . ALA B 1 164 ? 0.228 4.254 0.814 1 97.69 164 ALA B C 1
ATOM 3671 O O . ALA B 1 164 ? 0.299 3.918 1.998 1 97.69 164 ALA B O 1
ATOM 3672 N N . GLU B 1 165 ? 1.341 4.492 0.103 1 98.25 165 GLU B N 1
ATOM 3673 C CA . GLU B 1 165 ? 2.697 4.301 0.607 1 98.25 165 GLU B CA 1
ATOM 3674 C C . GLU B 1 165 ? 3.105 5.438 1.54 1 98.25 165 GLU B C 1
ATOM 3676 O O . GLU B 1 165 ? 4.121 5.348 2.23 1 98.25 165 GLU B O 1
ATOM 3681 N N . ALA B 1 166 ? 2.338 6.488 1.541 1 98.56 166 ALA B N 1
ATOM 3682 C CA . ALA B 1 166 ? 2.717 7.715 2.236 1 98.56 166 ALA B CA 1
ATOM 3683 C C . ALA B 1 166 ? 2.768 7.5 3.746 1 98.56 166 ALA B C 1
ATOM 3685 O O . ALA B 1 166 ? 1.928 6.789 4.305 1 98.56 166 ALA B O 1
ATOM 3686 N N . GLY B 1 167 ? 3.748 8.141 4.363 1 98.25 167 GLY B N 1
ATOM 3687 C CA . GLY B 1 167 ? 3.809 8.172 5.816 1 98.25 167 GLY B CA 1
ATOM 3688 C C . GLY B 1 167 ? 2.879 9.203 6.43 1 98.25 167 GLY B C 1
ATOM 3689 O O . GLY B 1 167 ? 2.627 10.25 5.832 1 98.25 167 GLY B O 1
ATOM 3690 N N . GLY B 1 168 ? 2.459 8.883 7.711 1 98.12 168 GLY B N 1
ATOM 3691 C CA . GLY B 1 168 ? 1.574 9.812 8.406 1 98.12 168 GLY B CA 1
ATOM 3692 C C . GLY B 1 168 ? 0.107 9.562 8.109 1 98.12 168 GLY B C 1
ATOM 3693 O O . GLY B 1 168 ? -0.274 8.469 7.684 1 98.12 168 GLY B O 1
ATOM 3694 N N . HIS B 1 169 ? -0.73 10.555 8.422 1 98.5 169 HIS B N 1
ATOM 3695 C CA . HIS B 1 169 ? -2.176 10.43 8.273 1 98.5 169 HIS B CA 1
ATOM 3696 C C . HIS B 1 169 ? -2.57 10.305 6.809 1 98.5 169 HIS B C 1
ATOM 3698 O O . HIS B 1 169 ? -2.018 10.992 5.949 1 98.5 169 HIS B O 1
ATOM 3704 N N . ARG B 1 170 ? -3.52 9.359 6.527 1 97.75 170 ARG B N 1
ATOM 3705 C CA . ARG B 1 170 ? -4.23 9.383 5.254 1 97.75 170 ARG B CA 1
ATOM 3706 C C . ARG B 1 170 ? -5.102 10.625 5.137 1 97.75 170 ARG B C 1
ATOM 3708 O O . ARG B 1 170 ? -5.805 10.992 6.078 1 97.75 170 ARG B O 1
ATOM 3715 N N . ALA B 1 171 ? -5.043 11.273 4.02 1 98.25 171 ALA B N 1
ATOM 3716 C CA . ALA B 1 171 ? -5.738 12.539 3.809 1 98.25 171 ALA B CA 1
ATOM 3717 C C . ALA B 1 171 ? -7.176 12.305 3.357 1 98.25 171 ALA B C 1
ATOM 3719 O O . ALA B 1 171 ? -7.848 13.227 2.891 1 98.25 171 ALA B O 1
ATOM 3720 N N . THR B 1 172 ? -7.715 11.016 3.463 1 97.56 172 THR B N 1
ATOM 3721 C CA . THR B 1 172 ? -9.062 10.727 2.998 1 97.56 172 THR B CA 1
ATOM 3722 C C . THR B 1 172 ? -10.062 11.719 3.588 1 97.56 172 THR B C 1
ATOM 3724 O O . THR B 1 172 ? -9.953 12.102 4.754 1 97.56 172 THR B O 1
ATOM 3727 N N . PHE B 1 173 ? -11.047 12.109 2.777 1 98 173 PHE B N 1
ATOM 3728 C CA . PHE B 1 173 ? -12.07 13.047 3.227 1 98 173 PHE B CA 1
ATOM 3729 C C . PHE B 1 173 ? -12.953 12.414 4.293 1 98 173 PHE B C 1
ATOM 3731 O O . PHE B 1 173 ? -13.242 13.039 5.32 1 98 173 PHE B O 1
ATOM 3738 N N . VAL B 1 174 ? -13.359 11.125 4.078 1 95.12 174 VAL B N 1
ATOM 3739 C CA . VAL B 1 174 ? -14.188 10.375 5.012 1 95.12 174 VAL B CA 1
ATOM 3740 C C . VAL B 1 174 ? -13.445 9.117 5.469 1 95.12 174 VAL B C 1
ATOM 3742 O O . VAL B 1 174 ? -13.047 8.297 4.645 1 95.12 174 VAL B O 1
ATOM 3745 N N . ASP B 1 175 ? -13.195 9.055 6.703 1 94.81 175 ASP B N 1
ATOM 3746 C CA . ASP B 1 175 ? -12.547 7.898 7.316 1 94.81 175 ASP B CA 1
ATOM 3747 C C . ASP B 1 175 ? -13.57 6.992 7.996 1 94.81 175 ASP B C 1
ATOM 3749 O O . ASP B 1 175 ? -14.266 7.414 8.922 1 94.81 175 ASP B O 1
ATOM 3753 N N . ARG B 1 176 ? -13.812 5.723 7.543 1 93.56 176 ARG B N 1
ATOM 3754 C CA . ARG B 1 176 ? -14.727 4.734 8.102 1 93.56 176 ARG B CA 1
ATOM 3755 C C . ARG B 1 176 ? -14.039 3.387 8.281 1 93.56 176 ARG B C 1
ATOM 3757 O O . ARG B 1 176 ? -13.367 2.9 7.371 1 93.56 176 ARG B O 1
ATOM 3764 N N . VAL B 1 177 ? -14.219 2.828 9.43 1 92.19 177 VAL B N 1
ATOM 3765 C CA . VAL B 1 177 ? -13.68 1.507 9.727 1 92.19 177 VAL B CA 1
ATOM 3766 C C . VAL B 1 177 ? -14.164 0.503 8.68 1 92.19 177 VAL B C 1
ATOM 3768 O O . VAL B 1 177 ? -13.398 -0.363 8.242 1 92.19 177 VAL B O 1
ATOM 3771 N N . ALA B 1 178 ? -15.398 0.59 8.172 1 88.94 178 ALA B N 1
ATOM 3772 C CA . ALA B 1 178 ? -16 -0.319 7.211 1 88.94 178 ALA B CA 1
ATOM 3773 C C . ALA B 1 178 ? -15.242 -0.318 5.891 1 88.94 178 ALA B C 1
ATOM 3775 O O . ALA B 1 178 ? -15.352 -1.26 5.102 1 88.94 178 ALA B O 1
ATOM 3776 N N . ASP B 1 179 ? -14.422 0.774 5.645 1 90.94 179 ASP B N 1
ATOM 3777 C CA . ASP B 1 179 ? -13.68 0.91 4.395 1 90.94 179 ASP B CA 1
ATOM 3778 C C . ASP B 1 179 ? -12.281 0.316 4.516 1 90.94 179 ASP B C 1
ATOM 3780 O O . ASP B 1 179 ? -11.539 0.253 3.531 1 90.94 179 ASP B O 1
ATOM 3784 N N . ASP B 1 180 ? -11.969 -0.269 5.715 1 90.44 180 ASP B N 1
ATOM 3785 C CA . ASP B 1 180 ? -10.609 -0.727 5.953 1 90.44 180 ASP B CA 1
ATOM 3786 C C . ASP B 1 180 ? -10.289 -1.96 5.113 1 90.44 180 ASP B C 1
ATOM 3788 O O . ASP B 1 180 ? -9.125 -2.193 4.762 1 90.44 180 ASP B O 1
ATOM 3792 N N . ALA B 1 181 ? -11.344 -2.666 4.738 1 85.62 181 ALA B N 1
ATOM 3793 C CA . ALA B 1 181 ? -11.141 -3.865 3.928 1 85.62 181 ALA B CA 1
ATOM 3794 C C . ALA B 1 181 ? -10.727 -3.5 2.504 1 85.62 181 ALA B C 1
ATOM 3796 O O . ALA B 1 181 ? -10.117 -4.309 1.801 1 85.62 181 ALA B O 1
ATOM 3797 N N . THR B 1 182 ? -11.219 -2.314 2.092 1 85.38 182 THR B N 1
ATOM 3798 C CA . THR B 1 182 ? -10.797 -1.801 0.792 1 85.38 182 THR B CA 1
ATOM 3799 C C . THR B 1 182 ? -9.391 -1.214 0.869 1 85.38 182 THR B C 1
ATOM 3801 O O . THR B 1 182 ? -9.133 -0.315 1.671 1 85.38 182 THR B O 1
ATOM 3804 N N . ASP B 1 183 ? -8.508 -1.776 0.131 1 86.56 183 ASP B N 1
ATOM 3805 C CA . ASP B 1 183 ? -7.133 -1.29 0.163 1 86.56 183 ASP B CA 1
ATOM 3806 C C . ASP B 1 183 ? -7.023 0.092 -0.479 1 86.56 183 ASP B C 1
ATOM 3808 O O . ASP B 1 183 ? -7.598 0.335 -1.543 1 86.56 183 ASP B O 1
ATOM 3812 N N . PRO B 1 184 ? -6.371 0.972 0.217 1 95.19 184 PRO B N 1
ATOM 3813 C CA . PRO B 1 184 ? -6.16 2.275 -0.418 1 95.19 184 PRO B CA 1
ATOM 3814 C C . PRO B 1 184 ? -5.375 2.174 -1.723 1 95.19 184 PRO B C 1
ATOM 3816 O O . PRO B 1 184 ? -4.59 1.238 -1.906 1 95.19 184 PRO B O 1
ATOM 3819 N N . LEU B 1 185 ? -5.648 3.072 -2.654 1 97.94 185 LEU B N 1
ATOM 3820 C CA . LEU B 1 185 ? -4.961 3.107 -3.939 1 97.94 185 LEU B CA 1
ATOM 3821 C C . LEU B 1 185 ? -3.477 3.408 -3.756 1 97.94 185 LEU B C 1
ATOM 3823 O O . LEU B 1 185 ? -3.113 4.336 -3.029 1 97.94 185 LEU B O 1
ATOM 3827 N N . GLY B 1 186 ? -2.588 2.529 -4.352 1 98.19 186 GLY B N 1
ATOM 3828 C CA . GLY B 1 186 ? -1.189 2.908 -4.477 1 98.19 186 GLY B CA 1
ATOM 3829 C C . GLY B 1 186 ? -0.978 4.133 -5.344 1 98.19 186 GLY B C 1
ATOM 3830 O O . GLY B 1 186 ? -1.855 4.504 -6.125 1 98.19 186 GLY B O 1
ATOM 3831 N N . LEU B 1 187 ? 0.158 4.723 -5.277 1 98.75 187 LEU B N 1
ATOM 3832 C CA . LEU B 1 187 ? 0.432 6.004 -5.918 1 98.75 187 LEU B CA 1
ATOM 3833 C C . LEU B 1 187 ? 0.326 5.883 -7.434 1 98.75 187 LEU B C 1
ATOM 3835 O O . LEU B 1 187 ? -0.318 6.715 -8.086 1 98.75 187 LEU B O 1
ATOM 3839 N N . ILE B 1 188 ? 0.92 4.879 -8.031 1 98.19 188 ILE B N 1
ATOM 3840 C CA . ILE B 1 188 ? 0.943 4.777 -9.484 1 98.19 188 ILE B CA 1
ATOM 3841 C C . ILE B 1 188 ? -0.468 4.512 -10.008 1 98.19 188 ILE B C 1
ATOM 3843 O O . ILE B 1 188 ? -0.86 5.043 -11.047 1 98.19 188 ILE B O 1
ATOM 3847 N N . ALA B 1 189 ? -1.236 3.68 -9.305 1 98.56 189 ALA B N 1
ATOM 3848 C CA . ALA B 1 189 ? -2.633 3.459 -9.68 1 98.56 189 ALA B CA 1
ATOM 3849 C C . ALA B 1 189 ? -3.441 4.746 -9.562 1 98.56 189 ALA B C 1
ATOM 3851 O O . ALA B 1 189 ? -4.203 5.094 -10.469 1 98.56 189 ALA B O 1
ATOM 3852 N N . LEU B 1 190 ? -3.26 5.469 -8.5 1 98.81 190 LEU B N 1
ATOM 3853 C CA . LEU B 1 190 ? -3.973 6.719 -8.266 1 98.81 190 LEU B CA 1
ATOM 3854 C C . LEU B 1 190 ? -3.674 7.734 -9.359 1 98.81 190 LEU B C 1
ATOM 3856 O O . LEU B 1 190 ? -4.586 8.375 -9.883 1 98.81 190 LEU B O 1
ATOM 3860 N N . LEU B 1 191 ? -2.424 7.867 -9.766 1 98.81 191 LEU B N 1
ATOM 3861 C CA . LEU B 1 191 ? -2.035 8.82 -10.797 1 98.81 191 LEU B CA 1
ATOM 3862 C C . LEU B 1 191 ? -2.689 8.484 -12.133 1 98.81 191 LEU B C 1
ATOM 3864 O O . LEU B 1 191 ? -3.191 9.367 -12.828 1 98.81 191 LEU B O 1
ATOM 3868 N N . GLN B 1 192 ? -2.691 7.184 -12.477 1 98.75 192 GLN B N 1
ATOM 3869 C CA . GLN B 1 192 ? -3.32 6.766 -13.727 1 98.75 192 GLN B CA 1
ATOM 3870 C C . GLN B 1 192 ? -4.816 7.07 -13.719 1 98.75 192 GLN B C 1
ATOM 3872 O O . GLN B 1 192 ? -5.359 7.582 -14.695 1 98.75 192 GLN B O 1
ATOM 3877 N N . LEU B 1 193 ? -5.457 6.805 -12.609 1 98.62 193 LEU B N 1
ATOM 3878 C CA . LEU B 1 193 ? -6.895 7.023 -12.492 1 98.62 193 LEU B CA 1
ATOM 3879 C C . LEU B 1 193 ? -7.219 8.516 -12.508 1 98.62 193 LEU B C 1
ATOM 3881 O O . LEU B 1 193 ? -8.188 8.938 -13.141 1 98.62 193 LEU B O 1
ATOM 3885 N N . LEU B 1 194 ? -6.445 9.312 -11.82 1 98.81 194 LEU B N 1
ATOM 3886 C CA . LEU B 1 194 ? -6.68 10.75 -11.758 1 98.81 194 LEU B CA 1
ATOM 3887 C C . LEU B 1 194 ? -6.457 11.391 -13.125 1 98.81 194 LEU B C 1
ATOM 3889 O O . LEU B 1 194 ? -7.223 12.258 -13.539 1 98.81 194 LEU B O 1
ATOM 3893 N N . ARG B 1 195 ? -5.406 11 -13.805 1 97.94 195 ARG B N 1
ATOM 3894 C CA . ARG B 1 195 ? -5.109 11.578 -15.109 1 97.94 195 ARG B CA 1
ATOM 3895 C C . ARG B 1 195 ? -6.203 11.25 -16.125 1 97.94 195 ARG B C 1
ATOM 3897 O O . ARG B 1 195 ? -6.434 12.008 -17.062 1 97.94 195 ARG B O 1
ATOM 3904 N N . ALA B 1 196 ? -6.863 10.141 -15.938 1 96.69 196 ALA B N 1
ATOM 3905 C CA . ALA B 1 196 ? -7.996 9.781 -16.781 1 96.69 196 ALA B CA 1
ATOM 3906 C C . ALA B 1 196 ? -9.227 10.609 -16.438 1 96.69 196 ALA B C 1
ATOM 3908 O O . ALA B 1 196 ? -10.141 10.75 -17.266 1 96.69 196 ALA B O 1
ATOM 3909 N N . ALA B 1 197 ? -9.234 11.242 -15.234 1 96.94 197 ALA B N 1
ATOM 3910 C CA . ALA B 1 197 ? -10.461 11.844 -14.727 1 96.94 197 ALA B CA 1
ATOM 3911 C C . ALA B 1 197 ? -10.391 13.367 -14.773 1 96.94 197 ALA B C 1
ATOM 3913 O O . ALA B 1 197 ? -11.422 14.039 -14.727 1 96.94 197 ALA B O 1
ATOM 3914 N N . THR B 1 198 ? -9.242 14 -14.797 1 97.81 198 THR B N 1
ATOM 3915 C CA . THR B 1 198 ? -9.133 15.453 -14.688 1 97.81 198 THR B CA 1
ATOM 3916 C C . THR B 1 198 ? -7.855 15.953 -15.359 1 97.81 198 THR B C 1
ATOM 3918 O O . THR B 1 198 ? -6.887 15.203 -15.492 1 97.81 198 THR B O 1
ATOM 3921 N N . ASP B 1 199 ? -7.855 17.172 -15.773 1 96.38 199 ASP B N 1
ATOM 3922 C CA . ASP B 1 199 ? -6.684 17.812 -16.344 1 96.38 199 ASP B CA 1
ATOM 3923 C C . ASP B 1 199 ? -6.023 18.75 -15.336 1 96.38 199 ASP B C 1
ATOM 3925 O O . ASP B 1 199 ? -5.031 19.406 -15.648 1 96.38 199 ASP B O 1
ATOM 3929 N N . ARG B 1 200 ? -6.609 18.844 -14.117 1 97.94 200 ARG B N 1
ATOM 3930 C CA . ARG B 1 200 ? -6 19.656 -13.062 1 97.94 200 ARG B CA 1
ATOM 3931 C C . ARG B 1 200 ? -4.578 19.188 -12.766 1 97.94 200 ARG B C 1
ATOM 3933 O O . ARG B 1 200 ? -4.312 17.984 -12.719 1 97.94 200 ARG B O 1
ATOM 3940 N N . PRO B 1 201 ? -3.602 20.156 -12.617 1 98.19 201 PRO B N 1
ATOM 3941 C CA . PRO B 1 201 ? -2.254 19.734 -12.234 1 98.19 201 PRO B CA 1
ATOM 3942 C C . PRO B 1 201 ? -2.24 18.875 -10.969 1 98.19 201 PRO B C 1
ATOM 3944 O O . PRO B 1 201 ? -3.008 19.125 -10.039 1 98.19 201 PRO B O 1
ATOM 3947 N N . ILE B 1 202 ? -1.398 17.828 -11.008 1 98.69 202 ILE B N 1
ATOM 3948 C CA . ILE B 1 202 ? -1.294 16.891 -9.906 1 98.69 202 ILE B CA 1
ATOM 3949 C C . ILE B 1 202 ? 0.121 16.906 -9.328 1 98.69 202 ILE B C 1
ATOM 3951 O O . ILE B 1 202 ? 1.101 16.938 -10.078 1 98.69 202 ILE B O 1
ATOM 3955 N N . VAL B 1 203 ? 0.252 17 -8.047 1 98.81 203 VAL B N 1
ATOM 3956 C CA . VAL B 1 203 ? 1.474 16.734 -7.293 1 98.81 203 VAL B CA 1
ATOM 3957 C C . VAL B 1 203 ? 1.383 15.359 -6.637 1 98.81 203 VAL B C 1
ATOM 3959 O O . VAL B 1 203 ? 0.443 15.078 -5.887 1 98.81 203 VAL B O 1
ATOM 3962 N N . ALA B 1 204 ? 2.336 14.508 -6.957 1 98.88 204 ALA B N 1
ATOM 3963 C CA . ALA B 1 204 ? 2.32 13.133 -6.465 1 98.88 204 ALA B CA 1
ATOM 3964 C C . ALA B 1 204 ? 3.023 13.031 -5.113 1 98.88 204 ALA B C 1
ATOM 3966 O O . ALA B 1 204 ? 4.078 13.641 -4.906 1 98.88 204 ALA B O 1
ATOM 3967 N N . THR B 1 205 ? 2.42 12.273 -4.172 1 98.88 205 THR B N 1
ATOM 3968 C CA . THR B 1 205 ? 3.078 12.031 -2.893 1 98.88 205 THR 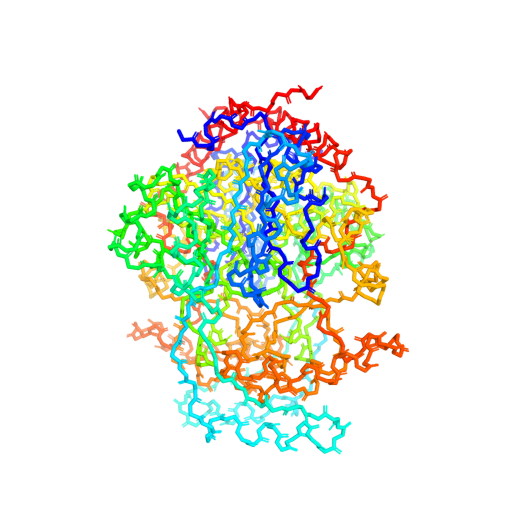B CA 1
ATOM 3969 C C . THR B 1 205 ? 2.779 10.617 -2.395 1 98.88 205 THR B C 1
ATOM 3971 O O . THR B 1 205 ? 1.675 10.102 -2.588 1 98.88 205 THR B O 1
ATOM 3974 N N . GLY B 1 206 ? 3.832 10 -1.764 1 98.31 206 GLY B N 1
ATOM 3975 C CA . GLY B 1 206 ? 3.693 8.672 -1.183 1 98.31 206 GLY B CA 1
ATOM 3976 C C . GLY B 1 206 ? 4.867 7.762 -1.487 1 98.31 206 GLY B C 1
ATOM 3977 O O . GLY B 1 206 ? 4.957 7.203 -2.582 1 98.31 206 GLY B O 1
ATOM 3978 N N . GLY B 1 207 ? 5.723 7.551 -0.516 1 97.62 207 GLY B N 1
ATOM 3979 C CA . GLY B 1 207 ? 6.801 6.578 -0.582 1 97.62 207 GLY B CA 1
ATOM 3980 C C . GLY B 1 207 ? 7.906 6.977 -1.543 1 97.62 207 GLY B C 1
ATOM 3981 O O . GLY B 1 207 ? 8.625 6.117 -2.061 1 97.62 207 GLY B O 1
ATOM 3982 N N . LEU B 1 208 ? 8.039 8.234 -1.928 1 98.75 208 LEU B N 1
ATOM 3983 C CA . LEU B 1 208 ? 9.07 8.719 -2.834 1 98.75 208 LEU B CA 1
ATOM 3984 C C . LEU B 1 208 ? 10.305 9.18 -2.057 1 98.75 208 LEU B C 1
ATOM 3986 O O . LEU B 1 208 ? 10.219 10.078 -1.224 1 98.75 208 LEU B O 1
ATOM 3990 N N . SER B 1 209 ? 11.477 8.5 -2.342 1 98.38 209 SER B N 1
ATOM 3991 C CA . SER B 1 209 ? 12.672 8.805 -1.558 1 98.38 209 SER B CA 1
ATOM 3992 C C . SER B 1 209 ? 13.898 8.93 -2.451 1 98.38 209 SER B C 1
ATOM 3994 O O . SER B 1 209 ? 14.984 9.289 -1.98 1 98.38 209 SER B O 1
ATOM 3996 N N . THR B 1 210 ? 13.82 8.617 -3.811 1 98.56 210 THR B N 1
ATOM 3997 C CA . THR B 1 210 ? 14.961 8.633 -4.727 1 98.56 210 THR B CA 1
ATOM 3998 C C . THR B 1 210 ? 14.641 9.461 -5.969 1 98.56 210 THR B C 1
ATOM 4000 O O . THR B 1 210 ? 13.469 9.742 -6.25 1 98.56 210 THR B O 1
ATOM 4003 N N . GLY B 1 211 ? 15.727 9.82 -6.633 1 98.12 211 GLY B N 1
ATOM 4004 C CA . GLY B 1 211 ? 15.523 10.469 -7.922 1 98.12 211 GLY B CA 1
ATOM 4005 C C . GLY B 1 211 ? 14.719 9.625 -8.891 1 98.12 211 GLY B C 1
ATOM 4006 O O . GLY B 1 211 ? 13.867 10.148 -9.617 1 98.12 211 GLY B O 1
ATOM 4007 N N . ALA B 1 212 ? 14.938 8.359 -8.93 1 98.25 212 ALA B N 1
ATOM 4008 C CA . ALA B 1 212 ? 14.18 7.449 -9.789 1 98.25 212 ALA B CA 1
ATOM 4009 C C . ALA B 1 212 ? 12.711 7.418 -9.398 1 98.25 212 ALA B C 1
ATOM 4011 O O . ALA B 1 212 ? 11.836 7.324 -10.266 1 98.25 212 ALA B O 1
ATOM 4012 N N . GLY B 1 213 ? 12.438 7.449 -8.062 1 98.62 213 GLY B N 1
ATOM 4013 C CA . GLY B 1 213 ? 11.062 7.562 -7.609 1 98.62 213 GLY B CA 1
ATOM 4014 C C . GLY B 1 213 ? 10.375 8.828 -8.094 1 98.62 213 GLY B C 1
ATOM 4015 O O . GLY B 1 213 ? 9.227 8.789 -8.531 1 98.62 213 GLY B O 1
ATOM 4016 N N . ILE B 1 214 ? 11.078 9.953 -8.008 1 98.44 214 ILE B N 1
ATOM 4017 C CA . ILE B 1 214 ? 10.547 11.227 -8.477 1 98.44 214 ILE B CA 1
ATOM 4018 C C . ILE B 1 214 ? 10.328 11.164 -9.984 1 98.44 214 ILE B C 1
ATOM 4020 O O . ILE B 1 214 ? 9.273 11.586 -10.484 1 98.44 214 ILE B O 1
ATOM 4024 N N . ALA B 1 215 ? 11.297 10.633 -10.766 1 98.12 215 ALA B N 1
ATOM 4025 C CA . ALA B 1 215 ? 11.172 10.469 -12.211 1 98.12 215 ALA B CA 1
ATOM 4026 C C . ALA B 1 215 ? 9.93 9.656 -12.57 1 98.12 215 ALA B C 1
ATOM 4028 O O . ALA B 1 215 ? 9.234 9.969 -13.539 1 98.12 215 ALA B O 1
ATOM 4029 N N . ALA B 1 216 ? 9.656 8.641 -11.812 1 98.62 216 ALA B N 1
ATOM 4030 C CA . ALA B 1 216 ? 8.477 7.805 -12.023 1 98.62 216 ALA B CA 1
ATOM 4031 C C . ALA B 1 216 ? 7.199 8.625 -11.891 1 98.62 216 ALA B C 1
ATOM 4033 O O . ALA B 1 216 ? 6.305 8.523 -12.734 1 98.62 216 ALA B O 1
ATOM 4034 N N . ALA B 1 217 ? 7.102 9.43 -10.867 1 98.5 217 ALA B N 1
ATOM 4035 C CA . ALA B 1 217 ? 5.922 10.266 -10.656 1 98.5 217 ALA B CA 1
ATOM 4036 C C . ALA B 1 217 ? 5.727 11.242 -11.82 1 98.5 217 ALA B C 1
ATOM 4038 O O . ALA B 1 217 ? 4.613 11.406 -12.32 1 98.5 217 ALA B O 1
ATOM 4039 N N . LEU B 1 218 ? 6.746 11.867 -12.234 1 97.75 218 LEU B N 1
ATOM 4040 C CA . LEU B 1 218 ? 6.68 12.812 -13.344 1 97.75 218 LEU B CA 1
ATOM 4041 C C . LEU B 1 218 ? 6.266 12.109 -14.633 1 97.75 218 LEU B C 1
ATOM 4043 O O . LEU B 1 218 ? 5.43 12.617 -15.383 1 97.75 218 LEU B O 1
ATOM 4047 N N . ALA B 1 219 ? 6.848 10.938 -14.875 1 97.62 219 ALA B N 1
ATOM 4048 C CA . ALA B 1 219 ? 6.527 10.164 -16.078 1 97.62 219 ALA B CA 1
ATOM 4049 C C . ALA B 1 219 ? 5.066 9.719 -16.062 1 97.62 219 ALA B C 1
ATOM 4051 O O . ALA B 1 219 ? 4.441 9.609 -17.125 1 97.62 219 ALA B O 1
ATOM 4052 N N . ALA B 1 220 ? 4.512 9.508 -14.891 1 98.06 220 ALA B N 1
ATOM 4053 C CA . ALA B 1 220 ? 3.113 9.109 -14.75 1 98.06 220 ALA B CA 1
ATOM 4054 C C . ALA B 1 220 ? 2.178 10.289 -14.992 1 98.06 220 ALA B C 1
ATOM 4056 O O . ALA B 1 220 ? 0.958 10.117 -15.07 1 98.06 220 ALA B O 1
ATOM 4057 N N . GLY B 1 221 ? 2.678 11.516 -15.039 1 96.69 221 GLY B N 1
ATOM 4058 C CA . GLY B 1 221 ? 1.858 12.664 -15.383 1 96.69 221 GLY B CA 1
ATOM 4059 C C . GLY B 1 221 ? 1.788 13.703 -14.281 1 96.69 221 GLY B C 1
ATOM 4060 O O . GLY B 1 221 ? 1.091 14.711 -14.406 1 96.69 221 GLY B O 1
ATOM 4061 N N . ALA B 1 222 ? 2.469 13.484 -13.195 1 98 222 ALA B N 1
ATOM 4062 C CA . ALA B 1 222 ? 2.498 14.492 -12.133 1 98 222 ALA B CA 1
ATOM 4063 C C . ALA B 1 222 ? 3.336 15.703 -12.547 1 98 222 ALA B C 1
ATOM 4065 O O . ALA B 1 222 ? 4.309 15.562 -13.297 1 98 222 ALA B O 1
ATOM 4066 N N . ALA B 1 223 ? 2.939 16.875 -12.016 1 97.19 223 ALA B N 1
ATOM 4067 C CA . ALA B 1 223 ? 3.682 18.094 -12.281 1 97.19 223 ALA B CA 1
ATOM 4068 C C . ALA B 1 223 ? 4.871 18.234 -11.336 1 97.19 223 ALA B C 1
ATOM 4070 O O . ALA B 1 223 ? 5.84 18.938 -11.641 1 97.19 223 ALA B O 1
ATOM 4071 N N . ALA B 1 224 ? 4.812 17.625 -10.227 1 97.94 224 ALA B N 1
ATOM 4072 C CA . ALA B 1 224 ? 5.848 17.609 -9.195 1 97.94 224 ALA B CA 1
ATOM 4073 C C . ALA B 1 224 ? 5.641 16.453 -8.227 1 97.94 224 ALA B C 1
ATOM 4075 O O . ALA B 1 224 ? 4.637 15.742 -8.305 1 97.94 224 ALA B O 1
ATOM 4076 N N . ALA B 1 225 ? 6.645 16.219 -7.426 1 98.56 225 ALA B N 1
ATOM 4077 C CA . ALA B 1 225 ? 6.602 15.203 -6.383 1 98.56 225 ALA B CA 1
ATOM 4078 C C . ALA B 1 225 ? 6.746 15.828 -4.996 1 98.56 225 ALA B C 1
ATOM 4080 O O . ALA B 1 225 ? 7.652 16.625 -4.762 1 98.56 225 ALA B O 1
ATOM 4081 N N . GLN B 1 226 ? 5.797 15.516 -4.113 1 98.88 226 GLN B N 1
ATOM 4082 C CA . GLN B 1 226 ? 5.867 15.93 -2.715 1 98.88 226 GLN B CA 1
ATOM 4083 C C . GLN B 1 226 ? 6.43 14.82 -1.837 1 98.88 226 GLN B C 1
ATOM 4085 O O . GLN B 1 226 ? 5.93 13.695 -1.858 1 98.88 226 GLN B O 1
ATOM 4090 N N . LEU B 1 227 ? 7.516 15.133 -1.087 1 98.81 227 LEU B N 1
ATOM 4091 C CA . LEU B 1 227 ? 8.234 14.18 -0.25 1 98.81 227 LEU B CA 1
ATOM 4092 C C . LEU B 1 227 ? 8.164 14.578 1.219 1 98.81 227 LEU B C 1
ATOM 4094 O O . LEU B 1 227 ? 8.25 15.766 1.546 1 98.81 227 LEU B O 1
ATOM 4098 N N . GLY B 1 228 ? 8.016 13.609 2.068 1 98.62 228 GLY B N 1
ATOM 4099 C CA . GLY B 1 228 ? 7.98 13.844 3.504 1 98.62 228 GLY B CA 1
ATOM 4100 C C . GLY B 1 228 ? 9.023 13.055 4.266 1 98.62 228 GLY B C 1
ATOM 4101 O O . GLY B 1 228 ? 10.07 13.594 4.637 1 98.62 228 GLY B O 1
ATOM 4102 N N . THR B 1 229 ? 8.969 11.703 4.301 1 98.69 229 THR B N 1
ATOM 4103 C CA . THR B 1 229 ? 9.781 10.797 5.109 1 98.69 229 THR B CA 1
ATOM 4104 C C . THR B 1 229 ? 11.266 10.992 4.805 1 98.69 229 THR B C 1
ATOM 4106 O O . THR B 1 229 ? 12.102 10.953 5.711 1 98.69 229 THR B O 1
ATOM 4109 N N . VAL B 1 230 ? 11.633 11.266 3.596 1 98.62 230 VAL B N 1
ATOM 4110 C CA . VAL B 1 230 ? 13.031 11.32 3.186 1 98.62 230 VAL B CA 1
ATOM 4111 C C . VAL B 1 230 ? 13.711 12.516 3.844 1 98.62 230 VAL B C 1
ATOM 4113 O O . VAL B 1 230 ? 14.938 12.539 3.986 1 98.62 230 VAL B O 1
ATOM 4116 N N . PHE B 1 231 ? 12.938 13.523 4.301 1 98.81 231 PHE B N 1
ATOM 4117 C CA . PHE B 1 231 ? 13.508 14.734 4.891 1 98.81 231 PHE B CA 1
ATOM 4118 C C . PHE B 1 231 ? 13.586 14.609 6.406 1 98.81 231 PHE B C 1
ATOM 4120 O O . PHE B 1 231 ? 14.141 15.484 7.078 1 98.81 231 PHE B O 1
ATOM 4127 N N . LEU B 1 232 ? 13.094 13.5 7.004 1 98.75 232 LEU B N 1
ATOM 4128 C CA . LEU B 1 232 ? 12.961 13.383 8.453 1 98.75 232 LEU B CA 1
ATOM 4129 C C . LEU B 1 232 ? 14.328 13.359 9.125 1 98.75 232 LEU B C 1
ATOM 4131 O O . LEU B 1 232 ? 14.445 13.68 10.312 1 98.75 232 LEU B O 1
ATOM 4135 N N . ARG B 1 233 ? 15.352 12.961 8.359 1 98.06 233 ARG B N 1
ATOM 4136 C CA . ARG B 1 233 ? 16.672 12.844 8.984 1 98.06 233 ARG B CA 1
ATOM 4137 C C . ARG B 1 233 ? 17.562 14.023 8.609 1 98.06 233 ARG B C 1
ATOM 4139 O O . ARG B 1 233 ? 18.75 14.016 8.898 1 98.06 233 ARG B O 1
ATOM 4146 N N . CYS B 1 234 ? 17.031 15.016 7.879 1 98.69 234 CYS B N 1
ATOM 4147 C CA . CYS B 1 234 ? 17.766 16.25 7.652 1 98.69 234 CYS B CA 1
ATOM 4148 C C . CYS B 1 234 ? 17.984 17 8.961 1 98.69 234 CYS B C 1
ATOM 4150 O O . CYS B 1 234 ? 17.094 17.047 9.812 1 98.69 234 CYS B O 1
ATOM 4152 N N . PRO B 1 235 ? 19.188 17.625 9.102 1 98.44 235 PRO B N 1
ATOM 4153 C CA . PRO B 1 235 ? 19.453 18.359 10.344 1 98.44 235 PRO B CA 1
ATOM 4154 C C . PRO B 1 235 ? 18.453 19.469 10.602 1 98.44 235 PRO B C 1
ATOM 4156 O O . PRO B 1 235 ? 18.203 19.828 11.758 1 98.44 235 PRO B O 1
ATOM 4159 N N . GLU B 1 236 ? 17.828 20 9.539 1 98.5 236 GLU B N 1
ATOM 4160 C CA . GLU B 1 236 ? 16.891 21.125 9.672 1 98.5 236 GLU B CA 1
ATOM 4161 C C . GLU B 1 236 ? 15.531 20.641 10.172 1 98.5 236 GLU B C 1
ATOM 4163 O O . GLU B 1 236 ? 14.703 21.453 10.586 1 98.5 236 GLU B O 1
ATOM 4168 N N . ALA B 1 237 ? 15.273 19.312 10.016 1 98.56 237 ALA B N 1
ATOM 4169 C CA . ALA B 1 237 ? 13.977 18.781 10.438 1 98.56 237 ALA B CA 1
ATOM 4170 C C . ALA B 1 237 ? 13.875 18.719 11.953 1 98.56 237 ALA B C 1
ATOM 4172 O O . ALA B 1 237 ? 14.844 18.391 12.641 1 98.56 237 ALA B O 1
ATOM 4173 N N . GLY B 1 238 ? 12.719 19.031 12.5 1 98.25 238 GLY B N 1
ATOM 4174 C CA . GLY B 1 238 ? 12.461 18.953 13.93 1 98.25 238 GLY B CA 1
ATOM 4175 C C . GLY B 1 238 ? 12.07 17.562 14.398 1 98.25 238 GLY B C 1
ATOM 4176 O O . GLY B 1 238 ? 11.32 17.406 15.367 1 98.25 238 GLY B O 1
ATOM 4177 N N . THR B 1 239 ? 12.516 16.531 13.703 1 97.94 239 THR B N 1
ATOM 4178 C CA . THR B 1 239 ? 12.188 15.148 14.023 1 97.94 239 THR B CA 1
ATOM 4179 C C . THR B 1 239 ? 12.773 14.758 15.375 1 97.94 239 THR B C 1
ATOM 4181 O O . THR B 1 239 ? 13.961 14.961 15.625 1 97.94 239 THR B O 1
ATOM 4184 N N . ASN B 1 240 ? 12 14.242 16.297 1 95.94 240 ASN B N 1
ATOM 4185 C CA . ASN B 1 240 ? 12.516 13.82 17.594 1 95.94 240 ASN B CA 1
ATOM 4186 C C . ASN B 1 240 ? 13.492 12.664 17.469 1 95.94 240 ASN B C 1
ATOM 4188 O O . ASN B 1 240 ? 13.406 11.875 16.516 1 95.94 240 ASN B O 1
ATOM 4192 N N . PRO B 1 241 ? 14.398 12.539 18.422 1 96.25 241 PRO B N 1
ATOM 4193 C CA . PRO B 1 241 ? 15.5 11.578 18.328 1 96.25 241 PRO B CA 1
ATOM 4194 C C . PRO B 1 241 ? 15.016 10.125 18.25 1 96.25 241 PRO B C 1
ATOM 4196 O O . PRO B 1 241 ? 15.602 9.312 17.547 1 96.25 241 PRO B O 1
ATOM 4199 N N . VAL B 1 242 ? 13.977 9.797 18.953 1 97.94 242 VAL B N 1
ATOM 4200 C CA . VAL B 1 242 ? 13.445 8.438 18.953 1 97.94 242 VAL B CA 1
ATOM 4201 C C . VAL B 1 242 ? 12.969 8.07 17.547 1 97.94 242 VAL B C 1
ATOM 4203 O O . VAL B 1 242 ? 13.289 6.992 17.047 1 97.94 242 VAL B O 1
ATOM 4206 N N . HIS B 1 243 ? 12.234 9.016 16.984 1 97.81 243 HIS B N 1
ATOM 4207 C CA . HIS B 1 243 ? 11.727 8.859 15.617 1 97.81 243 HIS B CA 1
ATOM 4208 C C . HIS B 1 243 ? 12.867 8.781 14.609 1 97.81 243 HIS B C 1
ATOM 4210 O O . HIS B 1 243 ? 12.906 7.871 13.781 1 97.81 243 HIS B O 1
ATOM 4216 N N . ARG B 1 244 ? 13.82 9.633 14.711 1 97.5 244 ARG B N 1
ATOM 4217 C CA . ARG B 1 244 ? 14.977 9.703 13.82 1 97.5 244 ARG B CA 1
ATOM 4218 C C . ARG B 1 244 ? 15.75 8.391 13.82 1 97.5 244 ARG B C 1
ATOM 4220 O O . ARG B 1 244 ? 16.109 7.867 12.758 1 97.5 244 ARG B O 1
ATOM 4227 N N . ALA B 1 245 ? 15.945 7.816 14.938 1 96.62 245 ALA B N 1
ATOM 4228 C CA . ALA B 1 245 ? 16.719 6.586 15.094 1 96.62 245 ALA B CA 1
ATOM 4229 C C . ALA B 1 245 ? 15.961 5.395 14.516 1 96.62 245 ALA B C 1
ATOM 4231 O O . ALA B 1 245 ? 16.562 4.496 13.922 1 96.62 245 ALA B O 1
ATOM 4232 N N . ALA B 1 246 ? 14.672 5.414 14.633 1 97.94 246 ALA B N 1
ATOM 4233 C CA . ALA B 1 246 ? 13.828 4.285 14.234 1 97.94 246 ALA B CA 1
ATOM 4234 C C . ALA B 1 246 ? 13.773 4.16 12.711 1 97.94 246 ALA B C 1
ATOM 4236 O O . ALA B 1 246 ? 13.547 3.068 12.18 1 97.94 246 ALA B O 1
ATOM 4237 N N . LEU B 1 247 ? 14.031 5.199 11.953 1 97.81 247 LEU B N 1
ATOM 4238 C CA . LEU B 1 247 ? 13.836 5.258 10.508 1 97.81 247 LEU B CA 1
ATOM 4239 C C . LEU B 1 247 ? 14.836 4.363 9.781 1 97.81 247 LEU B C 1
ATOM 4241 O O . LEU B 1 247 ? 14.641 4.016 8.617 1 97.81 247 LEU B O 1
ATOM 4245 N N . THR B 1 248 ? 15.914 3.957 10.469 1 94.25 248 THR B N 1
ATOM 4246 C CA . THR B 1 248 ? 16.984 3.223 9.805 1 94.25 248 THR B CA 1
ATOM 4247 C C . THR B 1 248 ? 16.781 1.718 9.945 1 94.25 248 THR B C 1
ATOM 4249 O O . THR B 1 248 ? 17.422 0.928 9.258 1 94.25 248 THR B O 1
ATOM 4252 N N . ALA B 1 249 ? 15.891 1.377 10.773 1 95.12 249 ALA B N 1
ATOM 4253 C CA . ALA B 1 249 ? 15.586 -0.041 10.953 1 95.12 249 ALA B CA 1
ATOM 4254 C C . ALA B 1 249 ? 14.734 -0.569 9.805 1 95.12 249 ALA B C 1
ATOM 4256 O O . ALA B 1 249 ? 14 0.193 9.172 1 95.12 249 ALA B O 1
ATOM 4257 N N . SER B 1 250 ? 14.812 -1.816 9.523 1 93.62 250 SER B N 1
ATOM 4258 C CA . SER B 1 250 ? 14.047 -2.438 8.445 1 93.62 250 SER B CA 1
ATOM 4259 C C . SER B 1 250 ? 12.648 -2.812 8.914 1 93.62 250 SER B C 1
ATOM 4261 O O . SER B 1 250 ? 12.008 -3.691 8.336 1 93.62 250 SER B O 1
ATOM 4263 N N . THR B 1 251 ? 12.133 -2.172 9.922 1 96.12 251 THR B N 1
ATOM 4264 C CA . THR B 1 251 ? 10.789 -2.393 10.445 1 96.12 251 THR B CA 1
ATOM 4265 C C . THR B 1 251 ? 9.742 -2.086 9.383 1 96.12 251 THR B C 1
ATOM 4267 O O . THR B 1 251 ? 9.781 -1.03 8.75 1 96.12 251 THR B O 1
ATOM 4270 N N . PRO B 1 252 ? 8.875 -3.021 9.078 1 95.81 252 PRO B N 1
ATOM 4271 C CA . PRO B 1 252 ? 7.816 -2.713 8.117 1 95.81 252 PRO B CA 1
ATOM 4272 C C . PRO B 1 252 ? 6.84 -1.656 8.625 1 95.81 252 PRO B C 1
ATOM 4274 O O . PRO B 1 252 ? 6.738 -1.441 9.836 1 95.81 252 PRO B O 1
ATOM 4277 N N . THR B 1 253 ? 6.168 -0.984 7.723 1 97.31 253 THR B N 1
ATOM 4278 C CA . THR B 1 253 ? 5.145 -0.019 8.109 1 97.31 253 THR B CA 1
ATOM 4279 C C . THR B 1 253 ? 3.764 -0.668 8.117 1 97.31 253 THR B C 1
ATOM 4281 O O . THR B 1 253 ? 3.578 -1.753 7.562 1 97.31 253 THR B O 1
ATOM 4284 N N . MET B 1 254 ? 2.832 -0.033 8.797 1 95.56 254 MET B N 1
ATOM 4285 C CA . MET B 1 254 ? 1.438 -0.467 8.836 1 95.56 254 MET B CA 1
ATOM 4286 C C . MET B 1 254 ? 0.505 0.717 9.062 1 95.56 254 MET B C 1
ATOM 4288 O O . MET B 1 254 ? 0.942 1.778 9.516 1 95.56 254 MET B O 1
ATOM 4292 N N . LEU B 1 255 ? -0.709 0.58 8.656 1 96.81 255 LEU B N 1
ATOM 4293 C CA . LEU B 1 255 ? -1.749 1.575 8.898 1 96.81 255 LEU B CA 1
ATOM 4294 C C . LEU B 1 255 ? -2.422 1.347 10.242 1 96.81 255 LEU B C 1
ATOM 4296 O O . LEU B 1 255 ? -2.656 0.202 10.641 1 96.81 255 LEU B O 1
ATOM 4300 N N . THR B 1 256 ? -2.732 2.49 10.938 1 97.56 256 THR B N 1
ATOM 4301 C CA . THR B 1 256 ? -3.363 2.375 12.25 1 97.56 256 THR B CA 1
ATOM 4302 C C . THR B 1 256 ? -4.168 3.631 12.57 1 97.56 256 THR B C 1
ATOM 4304 O O . THR B 1 256 ? -3.918 4.699 12.008 1 97.56 256 THR B O 1
ATOM 4307 N N . ARG B 1 257 ? -5.141 3.48 13.391 1 98.12 257 ARG B N 1
ATOM 4308 C CA . ARG B 1 257 ? -5.824 4.609 14.016 1 98.12 257 ARG B CA 1
ATOM 4309 C C . ARG B 1 257 ? -5.445 4.727 15.492 1 98.12 257 ARG B C 1
ATOM 4311 O O . ARG B 1 257 ? -5.91 5.633 16.188 1 98.12 257 ARG B O 1
ATOM 4318 N N . ALA B 1 258 ? -4.52 3.863 15.922 1 98.19 258 ALA B N 1
ATOM 4319 C CA . ALA B 1 258 ? -4.328 3.639 17.359 1 98.19 258 ALA B CA 1
ATOM 4320 C C . ALA B 1 258 ? -3.85 4.91 18.047 1 98.19 258 ALA B C 1
ATOM 4322 O O . ALA B 1 258 ? -4.246 5.191 19.188 1 98.19 258 ALA B O 1
ATOM 4323 N N . PHE B 1 259 ? -3.104 5.672 17.375 1 98.44 259 PHE B N 1
ATOM 4324 C CA . PHE B 1 259 ? -2.459 6.805 18.031 1 98.44 259 PHE B CA 1
ATOM 4325 C C . PHE B 1 259 ? -3.348 8.039 17.969 1 98.44 259 PHE B C 1
ATOM 4327 O O . PHE B 1 259 ? -3.377 8.836 18.906 1 98.44 259 PHE B O 1
ATOM 4334 N N . THR B 1 260 ? -4.148 8.203 16.844 1 98.25 260 THR B N 1
ATOM 4335 C CA . THR B 1 260 ? -4.727 9.531 16.656 1 98.25 260 THR B CA 1
ATOM 4336 C C . THR B 1 260 ? -6.23 9.43 16.391 1 98.25 260 THR B C 1
ATOM 4338 O O . THR B 1 260 ? -6.941 10.43 16.469 1 98.25 260 THR B O 1
ATOM 4341 N N . GLY B 1 261 ? -6.719 8.242 16.109 1 98.25 261 GLY B N 1
ATOM 4342 C CA . GLY B 1 261 ? -8.109 8.07 15.727 1 98.25 261 GLY B CA 1
ATOM 4343 C C . GLY B 1 261 ? -8.359 8.312 14.25 1 98.25 261 GLY B C 1
ATOM 4344 O O . GLY B 1 261 ? -9.508 8.273 13.789 1 98.25 261 GLY B O 1
ATOM 4345 N N . ARG B 1 262 ? -7.406 8.68 13.555 1 98 262 ARG B N 1
ATOM 4346 C CA . ARG B 1 262 ? -7.41 8.781 12.102 1 98 262 ARG B CA 1
ATOM 4347 C C . ARG B 1 262 ? -6.367 7.852 11.484 1 98 262 ARG B C 1
ATOM 4349 O O . ARG B 1 262 ? -5.266 7.707 12.016 1 98 262 ARG B O 1
ATOM 4356 N N . ARG B 1 263 ? -6.805 7.141 10.383 1 97.31 263 ARG B N 1
ATOM 4357 C CA . ARG B 1 263 ? -5.906 6.188 9.742 1 97.31 263 ARG B CA 1
ATOM 4358 C C . ARG B 1 263 ? -4.605 6.863 9.32 1 97.31 263 ARG B C 1
ATOM 4360 O O . ARG B 1 263 ? -4.625 7.898 8.648 1 97.31 263 ARG B O 1
ATOM 4367 N N . ALA B 1 264 ? -3.445 6.301 9.719 1 98 264 ALA B N 1
ATOM 4368 C CA . ALA B 1 264 ? -2.105 6.824 9.469 1 98 264 ALA B CA 1
ATOM 4369 C C . ALA B 1 264 ? -1.093 5.691 9.32 1 98 264 ALA B C 1
ATOM 4371 O O . ALA B 1 264 ? -1.267 4.613 9.891 1 98 264 ALA B O 1
ATOM 4372 N N . ARG B 1 265 ? -0.015 5.922 8.562 1 98.31 265 ARG B N 1
ATOM 4373 C CA . ARG B 1 265 ? 1.029 4.922 8.359 1 98.31 265 ARG B CA 1
ATOM 4374 C C . ARG B 1 265 ? 2.273 5.258 9.172 1 98.31 265 ARG B C 1
ATOM 4376 O O . ARG B 1 265 ? 2.75 6.395 9.148 1 98.31 265 ARG B O 1
ATOM 4383 N N . GLY B 1 266 ? 2.771 4.219 9.812 1 98.19 266 GLY B N 1
ATOM 4384 C CA . GLY B 1 266 ? 4.023 4.332 10.539 1 98.19 266 GLY B CA 1
ATOM 4385 C C . GLY B 1 266 ? 4.719 3 10.742 1 98.19 266 GLY B C 1
ATOM 4386 O O . GLY B 1 266 ? 4.234 1.965 10.281 1 98.19 266 GLY B O 1
ATOM 4387 N N . LEU B 1 267 ? 5.949 3.045 11.344 1 98.19 267 LEU B N 1
ATOM 4388 C CA . LEU B 1 267 ? 6.691 1.834 11.664 1 98.19 267 LEU B CA 1
ATOM 4389 C C . LEU B 1 267 ? 5.945 0.994 12.695 1 98.19 267 LEU B C 1
ATOM 4391 O O . LEU B 1 267 ? 5.531 1.506 13.734 1 98.19 267 LEU B O 1
ATOM 4395 N N . ARG B 1 268 ? 5.754 -0.231 12.344 1 97.5 268 ARG B N 1
ATOM 4396 C CA . ARG B 1 268 ? 5.09 -1.157 13.25 1 97.5 268 ARG B CA 1
ATOM 4397 C C . ARG B 1 268 ? 5.789 -1.191 14.609 1 97.5 268 ARG B C 1
ATOM 4399 O O . ARG B 1 268 ? 7.02 -1.212 14.672 1 97.5 268 ARG B O 1
ATOM 4406 N N . ASN B 1 269 ? 5.051 -1.143 15.633 1 97.12 269 ASN B N 1
ATOM 4407 C CA . ASN B 1 269 ? 5.578 -1.29 16.984 1 97.12 269 ASN B CA 1
ATOM 4408 C C . ASN B 1 269 ? 4.566 -1.958 17.906 1 97.12 269 ASN B C 1
ATOM 4410 O O . ASN B 1 269 ? 3.512 -2.408 17.469 1 97.12 269 ASN B O 1
ATOM 4414 N N . GLU B 1 270 ? 4.879 -2.055 19.203 1 97 270 GLU B N 1
ATOM 4415 C CA . GLU B 1 270 ? 4.07 -2.842 20.125 1 97 270 GLU B CA 1
ATOM 4416 C C . GLU B 1 270 ? 2.697 -2.207 20.328 1 97 270 GLU B C 1
ATOM 4418 O O . GLU B 1 270 ? 1.689 -2.912 20.422 1 97 270 GLU B O 1
ATOM 4423 N N . PHE B 1 271 ? 2.697 -0.93 20.469 1 98 271 PHE B N 1
ATOM 4424 C CA . PHE B 1 271 ? 1.436 -0.227 20.672 1 98 271 PHE B CA 1
ATOM 4425 C C . PHE B 1 271 ? 0.495 -0.459 19.484 1 98 271 PHE B C 1
ATOM 4427 O O . PHE B 1 271 ? -0.685 -0.763 19.688 1 98 271 PHE B O 1
ATOM 4434 N N . MET B 1 272 ? 0.994 -0.349 18.266 1 97.38 272 MET B N 1
ATOM 4435 C CA . MET B 1 272 ? 0.203 -0.591 17.062 1 97.38 272 MET B CA 1
ATOM 4436 C C . MET B 1 272 ? -0.288 -2.033 17.016 1 97.38 272 MET B C 1
ATOM 4438 O O . MET B 1 272 ? -1.459 -2.287 16.734 1 97.38 272 MET B O 1
ATOM 4442 N N . ALA B 1 273 ? 0.573 -2.951 17.266 1 95.62 273 ALA B N 1
ATOM 4443 C CA . ALA B 1 273 ? 0.226 -4.371 17.234 1 95.62 273 ALA B CA 1
ATOM 4444 C C . ALA B 1 273 ? -0.912 -4.676 18.203 1 95.62 273 ALA B C 1
ATOM 4446 O O . ALA B 1 273 ? -1.793 -5.488 17.906 1 95.62 273 ALA B O 1
ATOM 4447 N N . GLU B 1 274 ? -0.92 -4.012 19.328 1 95.94 274 GLU B N 1
ATOM 4448 C CA . GLU B 1 274 ? -1.864 -4.309 20.406 1 95.94 274 GLU B CA 1
ATOM 4449 C C . GLU B 1 274 ? -3.205 -3.617 20.156 1 95.94 274 GLU B C 1
ATOM 4451 O O . GLU B 1 274 ? -4.258 -4.18 20.469 1 95.94 274 GLU B O 1
ATOM 4456 N N . HIS B 1 275 ? -3.189 -2.445 19.547 1 97.62 275 HIS B N 1
ATOM 4457 C CA . HIS B 1 275 ? -4.375 -1.613 19.719 1 97.62 275 HIS B CA 1
ATOM 4458 C C . HIS B 1 275 ? -5.012 -1.276 18.375 1 97.62 275 HIS B C 1
ATOM 4460 O O . HIS B 1 275 ? -6.113 -0.727 18.328 1 97.62 275 HIS B O 1
ATOM 4466 N N . THR B 1 276 ? -4.414 -1.582 17.234 1 96.69 276 THR B N 1
ATOM 4467 C CA . THR B 1 276 ? -4.941 -1.2 15.938 1 96.69 276 THR B CA 1
ATOM 4468 C C . THR B 1 276 ? -6.316 -1.82 15.703 1 96.69 276 THR B C 1
ATOM 4470 O O . THR B 1 276 ? -7.223 -1.157 15.195 1 96.69 276 THR B O 1
ATOM 4473 N N . ALA B 1 277 ? -6.52 -3.047 16.125 1 93.62 277 ALA B N 1
ATOM 4474 C CA . ALA B 1 277 ? -7.738 -3.789 15.82 1 93.62 277 ALA B CA 1
ATOM 4475 C C . ALA B 1 277 ? -8.953 -3.154 16.5 1 93.62 277 ALA B C 1
ATOM 4477 O O . ALA B 1 277 ? -10.07 -3.229 15.984 1 93.62 277 ALA B O 1
ATOM 4478 N N . THR B 1 278 ? -8.781 -2.449 17.625 1 96.62 278 THR B N 1
ATOM 4479 C CA . THR B 1 278 ? -9.906 -1.922 18.391 1 96.62 278 THR B CA 1
ATOM 4480 C C . THR B 1 278 ? -9.977 -0.403 18.266 1 96.62 278 THR B C 1
ATOM 4482 O O . THR B 1 278 ? -10.914 0.222 18.766 1 96.62 278 THR B O 1
ATOM 4485 N N . ALA B 1 279 ? -9.039 0.192 17.547 1 97.75 279 ALA B N 1
ATOM 4486 C CA . ALA B 1 279 ? -8.984 1.649 17.469 1 97.75 279 ALA B CA 1
ATOM 4487 C C . ALA B 1 279 ? -10.148 2.203 16.656 1 97.75 279 ALA B C 1
ATOM 4489 O O . ALA B 1 279 ? -10.367 1.793 15.516 1 97.75 279 ALA B O 1
ATOM 4490 N N . PRO B 1 280 ? -10.93 3.162 17.219 1 97.81 280 PRO B N 1
ATOM 4491 C CA . PRO B 1 280 ? -12.07 3.764 16.516 1 97.81 280 PRO B CA 1
ATOM 4492 C C . PRO B 1 280 ? -11.672 4.953 15.648 1 97.81 280 PRO B C 1
ATOM 4494 O O . PRO B 1 280 ? -10.531 5.418 15.719 1 97.81 280 PRO B O 1
ATOM 4497 N N . VAL B 1 281 ? -12.648 5.332 14.789 1 97.75 281 VAL B N 1
ATOM 4498 C CA . VAL B 1 281 ? -12.539 6.629 14.133 1 97.75 281 VAL B CA 1
ATOM 4499 C C . VAL B 1 281 ? -12.945 7.738 15.102 1 97.75 281 VAL B C 1
ATOM 4501 O O . VAL B 1 281 ? -14.117 7.844 15.477 1 97.75 281 VAL B O 1
ATOM 4504 N N . ALA B 1 282 ? -12.023 8.516 15.539 1 98.38 282 ALA B N 1
ATOM 4505 C CA . ALA B 1 282 ? -12.242 9.672 16.406 1 98.38 282 ALA B CA 1
ATOM 4506 C C . ALA B 1 282 ? -11.055 10.625 16.344 1 98.38 282 ALA B C 1
ATOM 4508 O O . ALA B 1 282 ? -10.133 10.516 17.156 1 98.38 282 ALA B O 1
ATOM 4509 N N . TYR B 1 283 ? -11.016 11.523 15.547 1 97.88 283 TYR B N 1
ATOM 4510 C CA . TYR B 1 283 ? -9.961 12.516 15.359 1 97.88 283 TYR B CA 1
ATOM 4511 C C . TYR B 1 283 ? -10.531 13.93 15.391 1 97.88 283 TYR B C 1
ATOM 4513 O O . TYR B 1 283 ? -11.523 14.219 14.719 1 97.88 283 TYR B O 1
ATOM 4521 N N . PRO B 1 284 ? -9.93 14.742 16.172 1 97.88 284 PRO B N 1
ATOM 4522 C CA . PRO B 1 284 ? -8.617 14.594 16.828 1 97.88 284 PRO B CA 1
ATOM 4523 C C . PRO B 1 284 ? -8.719 14.109 18.266 1 97.88 284 PRO B C 1
ATOM 4525 O O . PRO B 1 284 ? -7.742 14.164 19.016 1 97.88 284 PRO B O 1
ATOM 4528 N N . GLU B 1 285 ? -9.898 13.562 18.766 1 98.38 285 GLU B N 1
ATOM 4529 C CA . GLU B 1 285 ? -10.133 13.227 20.156 1 98.38 285 GLU B CA 1
ATOM 4530 C C . GLU B 1 285 ? -9.07 12.258 20.672 1 98.38 285 GLU B C 1
ATOM 4532 O O . GLU B 1 285 ? -8.461 12.508 21.719 1 98.38 285 GLU B O 1
ATOM 4537 N N . ILE B 1 286 ? -8.789 11.203 19.922 1 98.5 286 ILE B N 1
ATOM 4538 C CA . ILE B 1 286 ? -7.844 10.188 20.359 1 98.5 286 ILE B CA 1
ATOM 4539 C C . ILE B 1 286 ? -6.426 10.75 20.312 1 98.5 286 ILE B C 1
ATOM 4541 O O . ILE B 1 286 ? -5.594 10.414 21.172 1 98.5 286 ILE B O 1
ATOM 4545 N N . HIS B 1 287 ? -6.125 11.602 19.344 1 98.12 287 HIS B N 1
ATOM 4546 C CA . HIS B 1 287 ? -4.824 12.258 19.312 1 98.12 287 HIS B CA 1
ATOM 4547 C C . HIS B 1 287 ? -4.504 12.93 20.641 1 98.12 287 HIS B C 1
ATOM 4549 O O . HIS B 1 287 ? -3.43 12.711 21.203 1 98.12 287 HIS B O 1
ATOM 4555 N N . TYR B 1 288 ? -5.41 13.695 21.188 1 97.62 288 TYR B N 1
ATOM 4556 C CA . TYR B 1 288 ? -5.188 14.406 22.438 1 97.62 288 TYR B CA 1
ATOM 4557 C C . TYR B 1 288 ? -5.164 13.438 23.609 1 97.62 288 TYR B C 1
ATOM 4559 O O . TYR B 1 288 ? -4.387 13.617 24.562 1 97.62 288 TYR B O 1
ATOM 4567 N N . ALA B 1 289 ? -6.016 12.367 23.547 1 98.06 289 ALA B N 1
ATOM 4568 C CA . ALA B 1 289 ? -6.051 11.375 24.625 1 98.06 289 ALA B CA 1
ATOM 4569 C C . ALA B 1 289 ? -4.723 10.641 24.734 1 98.06 289 ALA B C 1
ATOM 4571 O O . ALA B 1 289 ? -4.301 10.266 25.828 1 98.06 289 ALA B O 1
ATOM 4572 N N . THR B 1 290 ? -4.02 10.43 23.594 1 98.19 290 THR B N 1
ATOM 4573 C CA . THR B 1 290 ? -2.807 9.617 23.594 1 98.19 290 THR B CA 1
ATOM 4574 C C . THR B 1 290 ? -1.565 10.5 23.703 1 98.19 290 THR B C 1
ATOM 4576 O O . THR B 1 290 ? -0.444 9.992 23.797 1 98.19 290 THR B O 1
ATOM 4579 N N . ALA B 1 291 ? -1.71 11.805 23.734 1 97 291 ALA B N 1
ATOM 4580 C CA . ALA B 1 291 ? -0.58 12.727 23.75 1 97 291 ALA B CA 1
ATOM 4581 C C . ALA B 1 291 ? 0.328 12.469 24.953 1 97 291 ALA B C 1
ATOM 4583 O O . ALA B 1 291 ? 1.548 12.375 24.812 1 97 291 ALA B O 1
ATOM 4584 N N . PRO B 1 292 ? -0.151 12.227 26.219 1 96.38 292 PRO B N 1
ATOM 4585 C CA . PRO B 1 292 ? 0.737 12.008 27.359 1 96.38 292 PRO B CA 1
ATOM 4586 C C . PRO B 1 292 ? 1.547 10.719 27.234 1 96.38 292 PRO B C 1
ATOM 4588 O O . PRO B 1 292 ? 2.727 10.688 27.594 1 96.38 292 PRO B O 1
ATOM 4591 N N . LEU B 1 293 ? 0.93 9.664 26.766 1 97.06 293 LEU B N 1
ATOM 4592 C CA . LEU B 1 293 ? 1.674 8.414 26.672 1 97.06 293 LEU B CA 1
ATOM 4593 C C . LEU B 1 293 ? 2.76 8.508 25.609 1 97.06 293 LEU B C 1
ATOM 4595 O O . LEU B 1 293 ? 3.848 7.945 25.781 1 97.06 293 LEU B O 1
ATOM 4599 N N . ARG B 1 294 ? 2.473 9.164 24.484 1 97.44 294 ARG B N 1
ATOM 4600 C CA . ARG B 1 294 ? 3.494 9.336 23.469 1 97.44 294 ARG B CA 1
ATOM 4601 C C . ARG B 1 294 ? 4.633 10.219 23.969 1 97.44 294 ARG B C 1
ATOM 4603 O O . ARG B 1 294 ? 5.805 9.93 23.719 1 97.44 294 ARG B O 1
ATOM 4610 N N . ALA B 1 295 ? 4.297 11.273 24.688 1 95.5 295 ALA B N 1
ATOM 4611 C CA . ALA B 1 295 ? 5.316 12.156 25.266 1 95.5 295 ALA B CA 1
ATOM 4612 C C . ALA B 1 295 ? 6.203 11.398 26.25 1 95.5 295 ALA B C 1
ATOM 4614 O O . ALA B 1 295 ? 7.426 11.555 26.234 1 95.5 295 ALA B O 1
ATOM 4615 N N . ALA B 1 296 ? 5.629 10.609 27.094 1 96.25 296 ALA B N 1
ATOM 4616 C CA . ALA B 1 296 ? 6.375 9.805 28.047 1 96.25 296 ALA B CA 1
ATOM 4617 C C . ALA B 1 296 ? 7.309 8.828 27.344 1 96.25 296 ALA B C 1
ATOM 4619 O O . ALA B 1 296 ? 8.453 8.641 27.75 1 96.25 296 ALA B O 1
ATOM 4620 N N . ALA B 1 297 ? 6.785 8.273 26.297 1 97.38 297 ALA B N 1
ATOM 4621 C CA . ALA B 1 297 ? 7.582 7.312 25.547 1 97.38 297 ALA B CA 1
ATOM 4622 C C . ALA B 1 297 ? 8.773 7.992 24.875 1 97.38 297 ALA B C 1
ATOM 4624 O O . ALA B 1 297 ? 9.891 7.461 24.891 1 97.38 297 ALA B O 1
ATOM 4625 N N . ARG B 1 298 ? 8.578 9.102 24.297 1 96.56 298 ARG B N 1
ATOM 4626 C CA . ARG B 1 298 ? 9.672 9.859 23.703 1 96.56 298 ARG B CA 1
ATOM 4627 C C . ARG B 1 298 ? 10.734 10.195 24.734 1 96.56 298 ARG B C 1
ATOM 4629 O O . ARG B 1 298 ? 11.93 10.023 24.484 1 96.56 298 ARG B O 1
ATOM 4636 N N . SER B 1 299 ? 10.266 10.633 25.891 1 95.62 299 SER B N 1
ATOM 4637 C CA . SER B 1 299 ? 11.18 11.008 26.969 1 95.62 299 SER B CA 1
ATOM 4638 C C . SER B 1 299 ? 11.992 9.805 27.453 1 95.62 299 SER B C 1
ATOM 4640 O O . SER B 1 299 ? 13.172 9.938 27.797 1 95.62 299 SER B O 1
ATOM 4642 N N . ALA B 1 300 ? 11.438 8.719 27.359 1 96.75 300 ALA B N 1
ATOM 4643 C CA . ALA B 1 300 ? 12.086 7.496 27.828 1 96.75 300 ALA B CA 1
ATOM 4644 C C . ALA B 1 300 ? 12.914 6.855 26.719 1 96.75 300 ALA B C 1
ATOM 4646 O O . ALA B 1 300 ? 13.578 5.84 26.938 1 96.75 300 ALA B O 1
ATOM 4647 N N . GLY B 1 301 ? 12.75 7.414 25.531 1 96.56 301 GLY B N 1
ATOM 4648 C CA . GLY B 1 301 ? 13.453 6.824 24.406 1 96.56 301 GLY B CA 1
ATOM 4649 C C . GLY B 1 301 ? 12.852 5.512 23.953 1 96.56 301 GLY B C 1
ATOM 4650 O O . GLY B 1 301 ? 13.547 4.656 23.406 1 96.56 301 GLY B O 1
ATOM 4651 N N . ASN B 1 302 ? 11.633 5.246 24.266 1 96.56 302 ASN B N 1
ATOM 4652 C CA . ASN B 1 302 ? 10.922 4.008 23.938 1 96.56 302 ASN B CA 1
ATOM 4653 C C . ASN B 1 302 ? 10.148 4.121 22.625 1 96.56 302 ASN B C 1
ATOM 4655 O O . ASN B 1 302 ? 9.086 4.734 22.594 1 96.56 302 ASN B O 1
ATOM 4659 N N . PRO B 1 303 ? 10.617 3.51 21.562 1 97.56 303 PRO B N 1
ATOM 4660 C CA . PRO B 1 303 ? 9.945 3.648 20.266 1 97.56 303 PRO B CA 1
ATOM 4661 C C . PRO B 1 303 ? 8.625 2.883 20.203 1 97.56 303 PRO B C 1
ATOM 4663 O O . PRO B 1 303 ? 7.82 3.107 19.297 1 97.56 303 PRO B O 1
ATOM 4666 N N . ASP B 1 304 ? 8.312 2.018 21.125 1 97.25 304 ASP B N 1
ATOM 4667 C CA . ASP B 1 304 ? 7.199 1.078 21.031 1 97.25 304 ASP B CA 1
ATOM 4668 C C . ASP B 1 304 ? 5.879 1.752 21.391 1 97.25 304 ASP B C 1
ATOM 4670 O O . ASP B 1 304 ? 4.812 1.14 21.297 1 97.25 304 ASP B O 1
ATOM 4674 N N . LYS B 1 305 ? 5.934 3.041 21.812 1 97.5 305 LYS B N 1
ATOM 4675 C CA . LYS B 1 305 ? 4.715 3.777 22.109 1 97.5 305 LYS B CA 1
ATOM 4676 C C . LYS B 1 305 ? 4.75 5.18 21.516 1 97.5 305 LYS B C 1
ATOM 4678 O O . LYS B 1 305 ? 4.125 6.105 22.047 1 97.5 305 LYS B O 1
ATOM 4683 N N . VAL B 1 306 ? 5.539 5.316 20.5 1 97.62 306 VAL B N 1
ATOM 4684 C CA . VAL B 1 306 ? 5.637 6.57 19.766 1 97.62 306 VAL B CA 1
ATOM 4685 C C . VAL B 1 306 ? 5.086 6.379 18.359 1 97.62 306 VAL B C 1
ATOM 4687 O O . VAL B 1 306 ? 5.305 5.34 17.734 1 97.62 306 VAL B O 1
ATOM 4690 N N . ASN B 1 307 ? 4.234 7.355 17.875 1 98.19 307 ASN B N 1
ATOM 4691 C CA . ASN B 1 307 ? 3.793 7.336 16.484 1 98.19 307 ASN B CA 1
ATOM 4692 C C . ASN B 1 307 ? 4.941 7.641 15.523 1 98.19 307 ASN B C 1
ATOM 4694 O O . ASN B 1 307 ? 5.168 8.797 15.172 1 98.19 307 ASN B O 1
ATOM 4698 N N . LEU B 1 308 ? 5.625 6.621 15.078 1 98.31 308 LEU B N 1
ATOM 4699 C CA . LEU B 1 308 ? 6.77 6.723 14.18 1 98.31 308 LEU B CA 1
ATOM 4700 C C . LEU B 1 308 ? 6.316 6.773 12.719 1 98.31 308 LEU B C 1
ATOM 4702 O O . LEU B 1 308 ? 6.594 5.852 11.945 1 98.31 308 LEU B O 1
ATOM 4706 N N . TRP B 1 309 ? 5.668 7.938 12.367 1 98.56 309 TRP B N 1
ATOM 4707 C CA . TRP B 1 309 ? 5.121 8.109 11.031 1 98.56 309 TRP B CA 1
ATOM 4708 C C . TRP B 1 309 ? 6.219 8.016 9.977 1 98.56 309 TRP B C 1
ATOM 4710 O O . TRP B 1 309 ? 7.227 8.719 10.055 1 98.56 309 TRP B O 1
ATOM 4720 N N . ALA B 1 310 ? 6.047 7.07 9 1 98.38 310 ALA B N 1
ATOM 4721 C CA . ALA B 1 310 ? 7.02 6.836 7.934 1 98.38 310 ALA B CA 1
ATOM 4722 C C . ALA B 1 310 ? 6.371 6.129 6.746 1 98.38 310 ALA B C 1
ATOM 4724 O O . ALA B 1 310 ? 5.492 5.285 6.922 1 98.38 310 ALA B O 1
ATOM 4725 N N . GLY B 1 311 ? 6.742 6.59 5.547 1 98.44 311 GLY B N 1
ATOM 4726 C CA . GLY B 1 311 ? 6.328 5.883 4.348 1 98.44 311 GLY B CA 1
ATOM 4727 C C . GLY B 1 311 ? 7.09 4.59 4.125 1 98.44 311 GLY B C 1
ATOM 4728 O O . GLY B 1 311 ? 8 4.258 4.891 1 98.44 311 GLY B O 1
ATOM 4729 N N . GLN B 1 312 ? 6.793 3.828 3.09 1 98.31 312 GLN B N 1
ATOM 4730 C CA . GLN B 1 312 ? 7.246 2.457 2.867 1 98.31 312 GLN B CA 1
ATOM 4731 C C . GLN B 1 312 ? 8.719 2.424 2.459 1 98.31 312 GLN B C 1
ATOM 4733 O O . GLN B 1 312 ? 9.344 1.359 2.455 1 98.31 312 GLN B O 1
ATOM 4738 N N . THR B 1 313 ? 9.32 3.604 2.094 1 98.5 313 THR B N 1
ATOM 4739 C CA . THR B 1 313 ? 10.711 3.617 1.663 1 98.5 313 THR B CA 1
ATOM 4740 C C . THR B 1 313 ? 11.594 4.285 2.713 1 98.5 313 THR B C 1
ATOM 4742 O O . THR B 1 313 ? 12.656 4.824 2.387 1 98.5 313 THR B O 1
ATOM 4745 N N . HIS B 1 314 ? 11.188 4.211 4.035 1 98.5 314 HIS B N 1
ATOM 4746 C CA . HIS B 1 314 ? 11.82 4.977 5.105 1 98.5 314 HIS B CA 1
ATOM 4747 C C . HIS B 1 314 ? 13.297 4.633 5.23 1 98.5 314 HIS B C 1
ATOM 4749 O O . HIS B 1 314 ? 14.117 5.496 5.555 1 98.5 314 HIS B O 1
ATOM 4755 N N . THR B 1 315 ? 13.719 3.436 4.852 1 97.81 315 THR B N 1
ATOM 4756 C CA . THR B 1 315 ? 15.094 3 5.035 1 97.81 315 THR B CA 1
ATOM 4757 C C . THR B 1 315 ? 16.031 3.719 4.062 1 97.81 315 THR B C 1
ATOM 4759 O O . THR B 1 315 ? 17.25 3.676 4.215 1 97.81 315 THR B O 1
ATOM 4762 N N . LEU B 1 316 ? 15.461 4.441 3.104 1 98.19 316 LEU B N 1
ATOM 4763 C CA . LEU B 1 316 ? 16.266 5.121 2.098 1 98.19 316 LEU B CA 1
ATOM 4764 C C . LEU B 1 316 ? 16.5 6.578 2.477 1 98.19 316 LEU B C 1
ATOM 4766 O O . LEU B 1 316 ? 17.188 7.309 1.761 1 98.19 316 LEU B O 1
ATOM 4770 N N . ALA B 1 317 ? 15.953 7.02 3.549 1 97.88 317 ALA B N 1
ATOM 4771 C CA . ALA B 1 317 ? 16.109 8.406 3.984 1 97.88 317 ALA B CA 1
ATOM 4772 C C . ALA B 1 317 ? 17.531 8.672 4.469 1 97.88 317 ALA B C 1
ATOM 4774 O O . ALA B 1 317 ? 17.969 8.109 5.469 1 97.88 317 ALA B O 1
ATOM 4775 N N . PRO B 1 318 ? 18.203 9.617 3.867 1 97.25 318 PRO B N 1
ATOM 4776 C CA . PRO B 1 318 ? 19.594 9.883 4.273 1 97.25 318 PRO B CA 1
ATOM 4777 C C . PRO B 1 318 ? 19.688 10.93 5.387 1 97.25 318 PRO B C 1
ATOM 4779 O O . PRO B 1 318 ? 18.688 11.594 5.703 1 97.25 318 PRO B O 1
ATOM 4782 N N . GLU B 1 319 ? 20.844 10.914 5.973 1 96.44 319 GLU B N 1
ATOM 4783 C CA . GLU B 1 319 ? 21.203 12.031 6.844 1 96.44 319 GLU B CA 1
ATOM 4784 C C . GLU B 1 319 ? 22.016 13.078 6.086 1 96.44 319 GLU B C 1
ATOM 4786 O O . GLU B 1 319 ? 23.25 13 6.047 1 96.44 319 GLU B O 1
ATOM 4791 N N . LEU B 1 320 ? 21.328 14.031 5.5 1 98 320 LEU B N 1
ATOM 4792 C CA . LEU B 1 320 ? 21.906 15.086 4.676 1 98 320 LEU B CA 1
ATOM 4793 C C . LEU B 1 320 ? 21.172 16.406 4.887 1 98 320 LEU B C 1
ATOM 4795 O O . LEU B 1 320 ? 19.953 16.406 5.133 1 98 320 LEU B O 1
ATOM 4799 N N . PRO B 1 321 ? 21.953 17.562 4.785 1 98.69 321 PRO B N 1
ATOM 4800 C CA . PRO B 1 321 ? 21.219 18.828 4.77 1 98.69 321 PRO B CA 1
ATOM 4801 C C . PRO B 1 321 ? 20.156 18.891 3.678 1 98.69 321 PRO B C 1
ATOM 4803 O O . PRO B 1 321 ? 20.359 18.391 2.572 1 98.69 321 PRO B O 1
ATOM 4806 N N . ALA B 1 322 ? 19.031 19.453 4 1 98.75 322 ALA B N 1
ATOM 4807 C CA . ALA B 1 322 ? 17.844 19.422 3.139 1 98.75 322 ALA B CA 1
ATOM 4808 C C . ALA B 1 322 ? 18.156 19.984 1.755 1 98.75 322 ALA B C 1
ATOM 4810 O O . ALA B 1 322 ? 17.734 19.422 0.741 1 98.75 322 ALA B O 1
ATOM 4811 N N . GLY B 1 323 ? 18.859 21.141 1.663 1 98.25 323 GLY B N 1
ATOM 4812 C CA . GLY B 1 323 ? 19.234 21.703 0.376 1 98.25 323 GLY B CA 1
ATOM 4813 C C . GLY B 1 323 ? 20.062 20.766 -0.472 1 98.25 323 GLY B C 1
ATOM 4814 O O . GLY B 1 323 ? 19.844 20.641 -1.68 1 98.25 323 GLY B O 1
ATOM 4815 N N . GLU B 1 324 ? 21.031 20.094 0.167 1 98.31 324 GLU B N 1
ATOM 4816 C CA . GLU B 1 324 ? 21.844 19.109 -0.527 1 98.31 324 GLU B CA 1
ATOM 4817 C C . GLU B 1 324 ? 21.016 17.922 -1.012 1 98.31 324 GLU B C 1
ATOM 4819 O O . GLU B 1 324 ? 21.203 17.438 -2.125 1 98.31 324 GLU B O 1
ATOM 4824 N N . LEU B 1 325 ? 20.141 17.484 -0.196 1 98.56 325 LEU B N 1
ATOM 4825 C CA . LEU B 1 325 ? 19.234 16.391 -0.562 1 98.56 325 LEU B CA 1
ATOM 4826 C C . LEU B 1 325 ? 18.406 16.766 -1.788 1 98.56 325 LEU B C 1
ATOM 4828 O O . LEU B 1 325 ? 18.281 15.961 -2.721 1 98.56 325 LEU B O 1
ATOM 4832 N N . VAL B 1 326 ? 17.844 17.984 -1.823 1 98.25 326 VAL B N 1
ATOM 4833 C CA . VAL B 1 326 ? 17.047 18.453 -2.955 1 98.25 326 VAL B CA 1
ATOM 4834 C C . VAL B 1 326 ? 17.891 18.422 -4.227 1 98.25 326 VAL B C 1
ATOM 4836 O O . VAL B 1 326 ? 17.453 17.906 -5.262 1 98.25 326 VAL B O 1
ATOM 4839 N N . ARG B 1 327 ? 19.094 18.906 -4.191 1 97.06 327 ARG B N 1
ATOM 4840 C CA . ARG B 1 327 ? 19.953 18.953 -5.359 1 97.06 327 ARG B CA 1
ATOM 4841 C C . ARG B 1 327 ? 20.328 17.547 -5.824 1 97.06 327 ARG B C 1
ATOM 4843 O O . ARG B 1 327 ? 20.344 17.266 -7.023 1 97.06 327 ARG B O 1
ATOM 4850 N N . THR B 1 328 ? 20.625 16.672 -4.855 1 97.69 328 THR B N 1
ATOM 4851 C CA . THR B 1 328 ? 20.969 15.289 -5.172 1 97.69 328 THR B CA 1
ATOM 4852 C C . THR B 1 328 ? 19.797 14.594 -5.848 1 97.69 328 THR B C 1
ATOM 4854 O O . THR B 1 328 ? 19.953 13.961 -6.895 1 97.69 328 THR B O 1
ATOM 4857 N N . LEU B 1 329 ? 18.594 14.781 -5.281 1 98.25 329 LEU B N 1
ATOM 4858 C CA . LEU B 1 329 ? 17.406 14.148 -5.836 1 98.25 329 LEU B CA 1
ATOM 4859 C C . LEU B 1 329 ? 17.094 14.703 -7.223 1 98.25 329 LEU B C 1
ATOM 4861 O O . LEU B 1 329 ? 16.688 13.961 -8.117 1 98.25 329 LEU B O 1
ATOM 4865 N N . ALA B 1 330 ? 17.266 15.953 -7.414 1 96.75 330 ALA B N 1
ATOM 4866 C CA . ALA B 1 330 ? 17.031 16.578 -8.711 1 96.75 330 ALA B CA 1
ATOM 4867 C C . ALA B 1 330 ? 17.953 16 -9.773 1 96.75 330 ALA B C 1
ATOM 4869 O O . ALA B 1 330 ? 17.516 15.648 -10.875 1 96.75 330 ALA B O 1
ATOM 4870 N N . ALA B 1 331 ? 19.234 15.922 -9.453 1 96.44 331 ALA B N 1
ATOM 4871 C CA . ALA B 1 331 ? 20.203 15.375 -10.391 1 96.44 331 ALA B CA 1
ATOM 4872 C C . ALA B 1 331 ? 19.891 13.922 -10.719 1 96.44 331 ALA B C 1
ATOM 4874 O O . ALA B 1 331 ? 19.953 13.516 -11.883 1 96.44 331 ALA B O 1
ATOM 4875 N N . GLU B 1 332 ? 19.562 13.172 -9.703 1 97.44 332 GLU B N 1
ATOM 4876 C CA . GLU B 1 332 ? 19.234 11.766 -9.891 1 97.44 332 GLU B CA 1
ATOM 4877 C C . GLU B 1 332 ? 17.953 11.602 -10.719 1 97.44 332 GLU B C 1
ATOM 4879 O O . GLU B 1 332 ? 17.828 10.648 -11.484 1 97.44 332 GLU B O 1
ATOM 4884 N N . THR B 1 333 ? 17 12.5 -10.492 1 97.38 333 THR B N 1
ATOM 4885 C CA . THR B 1 333 ? 15.758 12.484 -11.266 1 97.38 333 THR B CA 1
ATOM 4886 C C . THR B 1 333 ? 16.047 12.664 -12.758 1 97.38 333 THR B C 1
ATOM 4888 O O . THR B 1 333 ? 15.539 11.906 -13.586 1 97.38 333 THR B O 1
ATOM 4891 N N . LYS B 1 334 ? 16.859 13.617 -13.102 1 94.81 334 LYS B N 1
ATOM 4892 C CA . LYS B 1 334 ? 17.234 13.859 -14.492 1 94.81 334 LYS B CA 1
ATOM 4893 C C . LYS B 1 334 ? 17.938 12.641 -15.094 1 94.81 334 LYS B C 1
ATOM 4895 O O . LYS B 1 334 ? 17.625 12.227 -16.219 1 94.81 334 LYS B O 1
ATOM 4900 N N . THR B 1 335 ? 18.797 12.062 -14.352 1 95.56 335 THR B N 1
ATOM 4901 C CA . THR B 1 335 ? 19.531 10.875 -14.797 1 95.56 335 THR B CA 1
ATOM 4902 C C . THR B 1 335 ? 18.578 9.719 -15.062 1 95.56 335 THR B C 1
ATOM 4904 O O . THR B 1 335 ? 18.688 9.023 -16.078 1 95.56 335 THR B O 1
ATOM 4907 N N . ALA B 1 336 ? 17.625 9.547 -14.148 1 96.44 336 ALA B N 1
ATOM 4908 C CA . ALA B 1 336 ? 16.656 8.461 -14.273 1 96.44 336 ALA B CA 1
ATOM 4909 C C . ALA B 1 336 ? 15.789 8.648 -15.516 1 96.44 336 ALA B C 1
ATOM 4911 O O . ALA B 1 336 ? 15.5 7.688 -16.234 1 96.44 336 ALA B O 1
ATOM 4912 N N . LEU B 1 337 ? 15.281 9.898 -15.766 1 95.31 337 LEU B N 1
ATOM 4913 C CA . LEU B 1 337 ? 14.438 10.172 -16.922 1 95.31 337 LEU B CA 1
ATOM 4914 C C . LEU B 1 337 ? 15.219 9.953 -18.219 1 95.31 337 LEU B C 1
ATOM 4916 O O . LEU B 1 337 ? 14.695 9.375 -19.172 1 95.31 337 LEU B O 1
ATOM 4920 N N . ASN B 1 338 ? 16.469 10.297 -18.25 1 92.94 338 ASN B N 1
ATOM 4921 C CA . ASN B 1 338 ? 17.312 10.07 -19.422 1 92.94 338 ASN B CA 1
ATOM 4922 C C . ASN B 1 338 ? 17.562 8.586 -19.672 1 92.94 338 ASN B C 1
ATOM 4924 O O . ASN B 1 338 ? 17.516 8.125 -20.812 1 92.94 338 ASN B O 1
ATOM 4928 N N . ALA B 1 339 ? 17.766 7.918 -18.625 1 93.12 339 ALA B N 1
ATOM 4929 C CA . ALA B 1 339 ? 18 6.48 -18.734 1 93.12 339 ALA B CA 1
ATOM 4930 C C . ALA B 1 339 ? 16.75 5.773 -19.266 1 93.12 339 ALA B C 1
ATOM 4932 O O . ALA B 1 339 ? 16.844 4.859 -20.078 1 93.12 339 ALA B O 1
ATOM 4933 N N . ALA B 1 340 ? 15.641 6.184 -18.75 1 92.19 340 ALA B N 1
ATOM 4934 C CA . ALA B 1 340 ? 14.383 5.574 -19.188 1 92.19 340 ALA B CA 1
ATOM 4935 C C . ALA B 1 340 ? 14.133 5.812 -20.672 1 92.19 340 ALA B C 1
ATOM 4937 O O . ALA B 1 340 ? 13.633 4.934 -21.375 1 92.19 340 ALA B O 1
ATOM 4938 N N . LEU B 1 341 ? 14.438 6.941 -21.172 1 87.94 341 LEU B N 1
ATOM 4939 C CA . LEU B 1 341 ? 14.219 7.297 -22.578 1 87.94 341 LEU B CA 1
ATOM 4940 C C . LEU B 1 341 ? 15.203 6.562 -23.484 1 87.94 341 LEU B C 1
ATOM 4942 O O . LEU B 1 341 ? 14.906 6.301 -24.656 1 87.94 341 LEU B O 1
ATOM 4946 N N . SER B 1 342 ? 16.328 6.293 -23.031 1 81.5 342 SER B N 1
ATOM 4947 C CA . SER B 1 342 ? 17.344 5.621 -23.828 1 81.5 342 SER B CA 1
ATOM 4948 C C . SER B 1 342 ? 17.016 4.148 -24.031 1 81.5 342 SER B C 1
ATOM 4950 O O . SER B 1 342 ? 17.531 3.51 -24.953 1 81.5 342 SER B O 1
ATOM 4952 N N . ARG B 1 343 ? 16.203 3.707 -23.219 1 74.62 343 ARG B N 1
ATOM 4953 C CA . ARG B 1 343 ? 15.805 2.314 -23.391 1 74.62 343 ARG B CA 1
ATOM 4954 C C . ARG B 1 343 ? 14.898 2.148 -24.609 1 74.62 343 ARG B C 1
ATOM 4956 O O . ARG B 1 343 ? 14.102 3.033 -24.922 1 74.62 343 ARG B O 1
ATOM 4963 N N . ARG B 1 344 ? 15.289 1.207 -25.453 1 62.12 344 ARG B N 1
ATOM 4964 C CA . ARG B 1 344 ? 14.766 0.961 -26.797 1 62.12 344 ARG B CA 1
ATOM 4965 C C . ARG B 1 344 ? 13.25 0.825 -26.766 1 62.12 344 ARG B C 1
ATOM 4967 O O . ARG B 1 344 ? 12.711 -0.09 -26.141 1 62.12 344 ARG B O 1
ATOM 4974 N N . ILE B 1 345 ? 12.531 1.955 -26.859 1 69.5 345 ILE B N 1
ATOM 4975 C CA . ILE B 1 345 ? 11.117 1.862 -27.234 1 69.5 345 ILE B CA 1
ATOM 4976 C C . ILE B 1 345 ? 10.969 2.088 -28.734 1 69.5 345 ILE B C 1
ATOM 4978 O O . ILE B 1 345 ? 11.18 3.199 -29.234 1 69.5 345 ILE B O 1
ATOM 4982 N N . GLN B 1 346 ? 11.219 1.034 -29.5 1 61.09 346 GLN B N 1
ATOM 4983 C CA . GLN B 1 346 ? 11.164 1.162 -30.953 1 61.09 346 GLN B CA 1
ATOM 4984 C C . GLN B 1 346 ? 9.734 1.382 -31.438 1 61.09 346 GLN B C 1
ATOM 4986 O O . GLN B 1 346 ? 8.781 0.894 -30.812 1 61.09 346 GLN B O 1
ATOM 4991 N N . ASP B 1 347 ? 9.539 2.391 -32.156 1 53.06 347 ASP B N 1
ATOM 4992 C CA . ASP B 1 347 ? 8.266 2.586 -32.844 1 53.06 347 ASP B CA 1
ATOM 4993 C C . ASP B 1 347 ? 7.848 1.328 -33.594 1 53.06 347 ASP B C 1
ATOM 4995 O O . ASP B 1 347 ? 8.68 0.662 -34.219 1 53.06 347 ASP B O 1
ATOM 4999 N N . CYS B 1 348 ? 6.699 0.705 -33.219 1 43.88 348 CYS B N 1
ATOM 5000 C CA . CYS B 1 348 ? 6.184 -0.383 -34.031 1 43.88 348 CYS B CA 1
ATOM 5001 C C . CYS B 1 348 ? 6 0.066 -35.469 1 43.88 348 CYS B C 1
ATOM 5003 O O . CYS B 1 348 ? 5.648 1.219 -35.719 1 43.88 348 CYS B O 1
#

Sequence (696 aa):
MIIDDLTIPIVLAPMAGGPSTPELTAAVTRAGGFGFLAAGYLSAADTAARIAATRSATDAPFGVNLFVPGPATPAAEFADYLTELARDNEVGTAKYDTDDWDAKLDLLVADPVAAVSCTFGCPTAAEIARLHDAGSEVWVTVTSPAEAAIAVERGADVLVAQGAEAGGHRATFVDRVADDATDPLGLIALLQLLRAATDRPIVATGGLSTGAGIAAALAAGAAAAQLGTVFLRCPEAGTNPVHRAALTASTPTMLTRAFTGRRARGLRNEFMAEHTATAPVAYPEIHYATAPLRAAARSAGNPDKVNLWAGQTHTLAPELPAGELVRTLAAETKTALNAALSRRIQDCMIIDDLTIPIVLAPMAGGPSTPELTAAVTRAGGFGFLAAGYLSAADTAARIAATRSATDAPFGVNLFVPGPATPAAEFADYLTELARDNEVGTAKYDTDDWDAKLDLLVADPVAAVSCTFGCPTAAEIARLHDAGSEVWVTVTSPAEAAIAVERGADVLVAQGAEAGGHRATFVDRVADDATDPLGLIALLQLLRAATDRPIVATGGLSTGAGIAAALAAGAAAAQLGTVFLRCPEAGTNPVHRAALTASTPTMLTRAFTGRRARGLRNEFMAEHTATAPVAYPEIHYATAPLRAAARSAGNPDKVNLWAGQTHTLAPELPAGELVRTLAAETKTALNAALSRRIQDC

Organism: Nocardia brasiliensis (strain ATCC 700358 / HUJEG-1) (NCBI:txid1133849)

Secondary structure (DSSP, 8-state):
-HHHH-SS-EEEPP-TTTT--HHHHHHHHHTTSEEEEE-TT--HHHHHHHHHHHHHH-SS--EEEEEPP-PPPPGGGTHHHHHHHHTTS---------TTHHHHHHHHHHS--SEEEEESS---HHHHHHHHHHT-EEEEEESSHHHHHHHHHHT-SEEEEE-TT-SEE---SS--GGGTTBPPPPHHHHHHHHHHH--S-EEEESS--SHHHHHHHHHTT-SEEEE-GGGTTSTTS---HHHHHHTTS-PPEEEESTTTSS-EEEE--HHHHHHGGG----TTHHHHHHHHHHHHHHHTT-GGGS--B--TTGGG-----HHHHHHHHHHHHHHHHHHHHHS-----/-HHHH-SS-EEEPP-TTTT--HHHHHHHHHTT-EEEEE-TT--HHHHHHHHHHHHHH-SS--EEEEEPP-PPPPGGGTHHHHHHHHTTS---------TTHHHHHHHHHHS--SEEEEESS---HHHHHHHHHHT-EEEEEESSHHHHHHHHHHT-SEEEEE-TT-SEE---SS--GGGTTSPPPPHHHHHHHHHHH--S-EEEESS--SHHHHHHHHHTT-SEEEE-GGGTTSTTS---HHHHHHTTS-PPEEEESTTTSS-EEEE--HHHHHHGGG----TTHHHHHHHHHHHHHHHHT-GGGS--B--TTGGG-----HHHHHHHHHHHHHHHHHHHHHS-----

Foldseek 3Di:
DVLVQQPFQEEADADPDFFFALLLQLLQVVLRYEYEHELAPHALVVVVVRVVSNVVSHVGFYEYEDEADDDFDDCVQCVVVLVVCVVPFQWFFFDDDRSNVVSNLVSCLVPPGQEYEYFLAEDALVSQVSNVVSNHAYEYEEQALVRVVVNVVSPHQEYEHEAPLFWWFHRYNDDDPVCVVPRGHGQLRRLLRNVVRDPRAYETEHLQQALLSQLSNVVSPHSHYYYYLLCSQEPSTRRQPLLNVCLQDLAAKDWACQQALGTGIFGDAQSRVPRRVPRHNGPRRSNNGLVVRQVVCSVVSHNRSHRNTHGRNSNSRDNYHSSVSSVNSSVRNVVNNVVVVPPDPDDD/DVLVQQPFQEEADADPDFFFALLLQLLQVVLRYEYEHELAPHALVRVVVRVVSNVVSHVGFYEYEDEADDDFDDCVQCVVVLVVCVVPFQWFFFDDDRSNVVSNLVSCLVVPTQEYEYFLAEDALVSCVSNVVSNHAYEYEEQALVRVVVNVVSPHQEYEHEAPLFWWFHRYNDDDPVCVVPRGHGQLRRLLRNVVRDPRAYETEHLQQALLSFLSNVVSPHSHYYYYLLCSQEPSTRRQPLLNVCLQDLAAKDWACQQALGTGIFGDAQSRVPRRVPRHNGPRRSNNGLVVRQVVCSVVSHNRSHRNTHGRNSNSRDHYHSSVSSVNSRVRNVVSNVVVVPPDPDDD